Protein AF-A0A257A960-F1 (afdb_monomer_lite)

Radius of gyration: 28.6 Å; chains: 1; bounding box: 74×93×75 Å

Structure (mmCIF, N/CA/C/O backbone):
data_AF-A0A257A960-F1
#
_entry.id   AF-A0A257A960-F1
#
loop_
_atom_site.group_PDB
_atom_site.id
_atom_site.type_symbol
_atom_site.label_atom_id
_atom_site.label_alt_id
_atom_site.label_comp_id
_atom_site.label_asym_id
_atom_site.label_entity_id
_atom_site.label_seq_id
_atom_site.pdbx_PDB_ins_code
_atom_site.Cartn_x
_atom_site.Cartn_y
_atom_site.Cartn_z
_atom_site.occupancy
_atom_site.B_iso_or_equiv
_atom_site.auth_seq_id
_atom_site.auth_comp_id
_atom_site.auth_asym_id
_atom_site.auth_atom_id
_atom_site.pdbx_PDB_model_num
ATOM 1 N N . MET A 1 1 ? -33.940 7.304 6.514 1.00 44.22 1 MET A N 1
ATOM 2 C CA . MET A 1 1 ? -33.718 6.504 5.294 1.00 44.22 1 MET A CA 1
ATOM 3 C C . MET A 1 1 ? -33.061 5.212 5.741 1.00 44.22 1 MET A C 1
ATOM 5 O O . MET A 1 1 ? -32.019 5.280 6.376 1.00 44.22 1 MET A O 1
ATOM 9 N N . PRO A 1 2 ? -33.689 4.040 5.567 1.00 46.03 2 PRO A N 1
ATOM 10 C CA . PRO A 1 2 ? -33.264 2.894 6.348 1.00 46.03 2 PRO A CA 1
ATOM 11 C C . PRO A 1 2 ? -31.931 2.334 5.814 1.00 46.03 2 PRO A C 1
ATOM 13 O O . PRO A 1 2 ? -31.740 2.306 4.593 1.00 46.03 2 PRO A O 1
ATOM 16 N N . PRO A 1 3 ? -31.071 1.780 6.694 1.00 51.66 3 PRO A N 1
ATOM 17 C CA . PRO A 1 3 ? -29.908 0.953 6.334 1.00 51.66 3 PRO A CA 1
ATOM 18 C C . PRO A 1 3 ? -30.217 -0.140 5.296 1.00 51.66 3 PRO A C 1
ATOM 20 O O . PRO A 1 3 ? -29.328 -0.629 4.601 1.00 51.66 3 PRO A O 1
ATOM 23 N N . SER A 1 4 ? -31.500 -0.489 5.134 1.00 55.22 4 SER A N 1
ATOM 24 C CA . SER A 1 4 ? -31.989 -1.386 4.094 1.00 55.22 4 SER A CA 1
ATOM 25 C C . SER A 1 4 ? -31.574 -0.967 2.684 1.00 55.22 4 SER A C 1
ATOM 27 O O . SER A 1 4 ? -31.333 -1.851 1.880 1.00 55.22 4 SER A O 1
ATOM 29 N N . LEU A 1 5 ? -31.450 0.324 2.343 1.00 63.62 5 LEU A N 1
ATOM 30 C CA . LEU A 1 5 ? -31.019 0.698 0.987 1.00 63.62 5 LEU A CA 1
ATOM 31 C C . LEU A 1 5 ? -29.564 0.278 0.730 1.00 63.62 5 LEU A C 1
ATOM 33 O O . LEU A 1 5 ? -29.268 -0.278 -0.323 1.00 63.62 5 LEU A O 1
ATOM 37 N N . TYR A 1 6 ? -28.684 0.483 1.714 1.00 68.00 6 TYR A N 1
ATOM 38 C CA . TYR A 1 6 ? -27.284 0.061 1.655 1.00 68.00 6 TYR A CA 1
ATOM 39 C C . TYR A 1 6 ? -27.133 -1.439 1.546 1.00 68.00 6 TYR A C 1
ATOM 41 O O . TYR A 1 6 ? -26.389 -1.944 0.707 1.00 68.00 6 TYR A O 1
ATOM 49 N N . ASN A 1 7 ? -27.871 -2.140 2.393 1.00 70.75 7 ASN A N 1
ATOM 50 C CA . ASN A 1 7 ? -27.791 -3.583 2.481 1.00 70.75 7 ASN A CA 1
ATOM 51 C C . ASN A 1 7 ? -28.404 -4.244 1.251 1.00 70.75 7 ASN A C 1
ATOM 53 O O . ASN A 1 7 ? -27.818 -5.170 0.705 1.00 70.75 7 ASN A O 1
ATOM 57 N N . GLU A 1 8 ? -29.547 -3.756 0.770 1.00 74.44 8 GLU A N 1
ATOM 58 C CA . GLU A 1 8 ? -30.173 -4.279 -0.444 1.00 74.44 8 GLU A CA 1
ATOM 59 C C . GLU A 1 8 ? -29.367 -3.932 -1.697 1.00 74.44 8 GLU A C 1
ATOM 61 O O . GLU A 1 8 ? -29.256 -4.771 -2.590 1.00 74.44 8 GLU A O 1
ATOM 66 N N . TRP A 1 9 ? -28.751 -2.745 -1.757 1.00 75.19 9 TRP A N 1
ATOM 67 C CA . TRP A 1 9 ? -27.802 -2.416 -2.819 1.00 75.19 9 TRP A CA 1
ATOM 68 C C . TRP A 1 9 ? -26.605 -3.369 -2.787 1.00 75.19 9 TRP A C 1
ATOM 70 O O . TRP A 1 9 ? -26.324 -4.026 -3.786 1.00 75.19 9 TRP A O 1
ATOM 80 N N . TRP A 1 10 ? -25.961 -3.535 -1.629 1.00 72.62 10 TRP A N 1
ATOM 81 C CA . TRP A 1 10 ? -24.798 -4.411 -1.497 1.00 72.62 10 TRP A CA 1
ATOM 82 C C . TRP A 1 10 ? -25.122 -5.874 -1.803 1.00 72.62 10 TRP A C 1
ATOM 84 O O . TRP A 1 10 ? -24.352 -6.539 -2.481 1.00 72.62 10 TRP A O 1
ATOM 94 N N . LYS A 1 11 ? -26.279 -6.388 -1.373 1.00 77.38 11 LYS A N 1
ATOM 95 C CA . LYS A 1 11 ? -26.715 -7.754 -1.709 1.00 77.38 11 LYS A CA 1
ATOM 96 C C . LYS A 1 11 ? -26.884 -7.956 -3.216 1.00 77.38 11 LYS A C 1
ATOM 98 O O . LYS A 1 11 ? -26.537 -9.021 -3.719 1.00 77.38 11 LYS A O 1
ATOM 103 N N . ARG A 1 12 ? -27.407 -6.956 -3.936 1.00 79.06 12 ARG A N 1
ATOM 104 C CA . ARG A 1 12 ? -27.579 -7.009 -5.401 1.00 79.06 12 ARG A CA 1
ATOM 105 C C . ARG A 1 12 ? -26.255 -6.865 -6.145 1.00 79.06 12 ARG A C 1
ATOM 107 O O . ARG A 1 12 ? -26.057 -7.540 -7.147 1.00 79.06 12 ARG A O 1
ATOM 114 N N . HIS A 1 13 ? -25.360 -6.041 -5.614 1.00 76.44 13 HIS A N 1
ATOM 115 C CA . HIS A 1 13 ? -24.071 -5.696 -6.210 1.00 76.44 13 HIS A CA 1
ATOM 116 C C . HIS A 1 13 ? -22.895 -6.345 -5.470 1.00 76.44 13 HIS A C 1
ATOM 118 O O . HIS A 1 13 ? -21.779 -5.834 -5.476 1.00 76.44 13 HIS A O 1
ATOM 124 N N . ALA A 1 14 ? -23.115 -7.505 -4.839 1.00 71.44 14 ALA A N 1
ATOM 125 C CA . ALA A 1 14 ? -22.072 -8.242 -4.116 1.00 71.44 14 ALA A CA 1
ATOM 126 C C . ALA A 1 14 ? -20.965 -8.757 -5.057 1.00 71.44 14 ALA A C 1
ATOM 128 O O . ALA A 1 14 ? -19.848 -9.044 -4.623 1.00 71.44 14 ALA A O 1
ATOM 129 N N . ILE A 1 15 ? -21.279 -8.836 -6.356 1.00 69.62 15 ILE A N 1
ATOM 130 C CA . ILE A 1 15 ? -20.337 -9.092 -7.452 1.00 69.62 15 ILE A CA 1
ATOM 131 C C . ILE A 1 15 ? -19.523 -7.849 -7.857 1.00 69.62 15 ILE A C 1
ATOM 133 O O . ILE A 1 15 ? -18.674 -7.952 -8.735 1.00 69.62 15 ILE A O 1
ATOM 137 N N . ARG A 1 16 ? -19.771 -6.700 -7.211 1.00 74.19 16 ARG A N 1
ATOM 138 C CA . ARG A 1 16 ? -19.066 -5.412 -7.360 1.00 74.19 16 ARG A CA 1
ATOM 139 C C . ARG A 1 16 ? -19.054 -4.901 -8.794 1.00 74.19 16 ARG A C 1
ATOM 141 O O . ARG A 1 16 ? -18.055 -4.394 -9.284 1.00 74.19 16 ARG A O 1
ATOM 148 N N . ASP A 1 17 ? -20.185 -5.068 -9.459 1.00 69.31 17 ASP A N 1
ATOM 149 C CA . ASP A 1 17 ? -20.445 -4.592 -10.812 1.00 69.31 17 ASP A CA 1
ATOM 150 C C . ASP A 1 17 ? -20.744 -3.086 -10.869 1.00 69.31 17 ASP A C 1
ATOM 152 O O . ASP A 1 17 ? -20.724 -2.507 -11.952 1.00 69.31 17 ASP A O 1
ATOM 156 N N . VAL A 1 18 ? -21.046 -2.460 -9.725 1.00 77.25 18 VAL A N 1
ATOM 157 C CA . VAL A 1 18 ? -21.442 -1.050 -9.627 1.00 77.25 18 VAL A CA 1
ATOM 158 C C . VAL A 1 18 ? -20.838 -0.413 -8.370 1.00 77.25 18 VAL A C 1
ATOM 160 O O . VAL A 1 18 ? -20.761 -1.054 -7.320 1.00 77.25 18 VAL A O 1
ATOM 163 N N . GLU A 1 19 ? -20.447 0.861 -8.459 1.00 77.31 19 GLU A N 1
ATOM 164 C CA . GLU A 1 19 ? -19.993 1.678 -7.325 1.00 77.31 19 GLU A CA 1
ATOM 165 C C . GLU A 1 19 ? -21.155 2.107 -6.417 1.00 77.31 19 GLU A C 1
ATOM 167 O O . GLU A 1 19 ? -22.282 2.315 -6.885 1.00 77.31 19 GLU A O 1
ATOM 172 N N . PRO A 1 20 ? -20.908 2.314 -5.112 1.00 78.56 20 PRO A N 1
ATOM 173 C CA . PRO A 1 20 ? -21.949 2.777 -4.212 1.00 78.56 20 PRO A CA 1
ATOM 174 C C . PRO A 1 20 ? -22.486 4.153 -4.607 1.00 78.56 20 PRO A C 1
ATOM 176 O O . PRO A 1 20 ? -21.761 5.070 -4.990 1.00 78.56 20 PRO A O 1
ATOM 179 N N . ASN A 1 21 ? -23.800 4.320 -4.465 1.00 83.56 21 ASN A N 1
ATOM 180 C CA . ASN A 1 21 ? -24.459 5.577 -4.786 1.00 83.56 21 ASN A CA 1
ATOM 181 C C . ASN A 1 21 ? -24.049 6.691 -3.802 1.00 83.56 21 ASN A C 1
ATOM 183 O O . ASN A 1 21 ? -24.349 6.623 -2.610 1.00 83.56 21 ASN A O 1
ATOM 187 N N . VAL A 1 22 ? -23.438 7.757 -4.324 1.00 85.81 22 VAL A N 1
ATOM 188 C CA . VAL A 1 22 ? -22.949 8.906 -3.540 1.00 85.81 22 VAL A CA 1
ATOM 189 C C . VAL A 1 22 ? -24.054 9.595 -2.729 1.00 85.81 22 VAL A C 1
ATOM 191 O O . VAL A 1 22 ? -23.834 9.966 -1.576 1.00 85.81 22 VAL A O 1
ATOM 194 N N . ALA A 1 23 ? -25.257 9.747 -3.295 1.00 85.88 23 ALA A N 1
ATOM 195 C CA . ALA A 1 23 ? -26.373 10.381 -2.594 1.00 85.88 23 ALA A CA 1
ATOM 196 C C . ALA A 1 23 ? -26.855 9.521 -1.421 1.00 85.88 23 ALA A C 1
ATOM 198 O O . ALA A 1 23 ? -27.123 10.049 -0.344 1.00 85.88 23 ALA A O 1
ATOM 199 N N . ALA A 1 24 ? -26.905 8.199 -1.595 1.00 84.19 24 ALA A N 1
ATOM 200 C CA . ALA A 1 24 ? -27.182 7.292 -0.490 1.00 84.19 24 ALA A CA 1
ATOM 201 C C . ALA A 1 24 ? -26.127 7.441 0.622 1.00 84.19 24 ALA A C 1
ATOM 203 O O . ALA A 1 24 ? -26.508 7.442 1.798 1.00 84.19 24 ALA A O 1
ATOM 204 N N . MET A 1 25 ? -24.845 7.637 0.259 1.00 87.88 25 MET A N 1
ATOM 205 C CA . MET A 1 25 ? -23.729 7.638 1.227 1.00 87.88 25 MET A CA 1
ATOM 206 C C . MET A 1 25 ? -23.851 8.865 2.094 1.00 87.88 25 MET A C 1
ATOM 208 O O . MET A 1 25 ? -23.871 8.757 3.315 1.00 87.88 25 MET A O 1
ATOM 212 N N . TYR A 1 26 ? -24.075 10.002 1.441 1.00 89.56 26 TYR A N 1
ATOM 213 C CA . TYR A 1 26 ? -24.378 11.266 2.083 1.00 89.56 26 TYR A CA 1
ATOM 214 C C . TYR A 1 26 ? -25.596 11.199 3.014 1.00 89.56 26 TYR A C 1
ATOM 216 O O . TYR A 1 26 ? -25.524 11.612 4.168 1.00 89.56 26 TYR A O 1
ATOM 224 N N . LEU A 1 27 ? -26.735 10.706 2.517 1.00 89.06 27 LEU A N 1
ATOM 225 C CA . LEU A 1 27 ? -27.999 10.751 3.258 1.00 89.06 27 LEU A CA 1
ATOM 226 C C . LEU A 1 27 ? -27.974 9.840 4.485 1.00 89.06 27 LEU A C 1
ATOM 228 O O . LEU A 1 27 ? -28.465 10.231 5.542 1.00 89.06 27 LEU A O 1
ATOM 232 N N . THR A 1 28 ? -27.376 8.656 4.354 1.00 85.88 28 THR A N 1
ATOM 233 C CA . THR A 1 28 ? -27.278 7.699 5.460 1.00 85.88 28 THR A CA 1
ATOM 234 C C . THR A 1 28 ? -26.281 8.171 6.504 1.00 85.88 28 THR A C 1
ATOM 236 O O . THR A 1 28 ? -26.613 8.172 7.687 1.00 85.88 28 THR A O 1
ATOM 239 N N . SER A 1 29 ? -25.087 8.618 6.097 1.00 89.50 29 SER A N 1
ATOM 240 C CA . SER A 1 29 ? -24.098 9.080 7.072 1.00 89.50 29 SER A CA 1
ATOM 241 C C . SER A 1 29 ? -24.566 10.334 7.808 1.00 89.50 29 SER A C 1
ATOM 243 O O . SER A 1 29 ? -24.379 10.430 9.018 1.00 89.50 29 SER A O 1
ATOM 245 N N . LYS A 1 30 ? -25.280 11.236 7.124 1.00 91.06 30 LYS A N 1
ATOM 246 C CA . LYS A 1 30 ? -25.919 12.395 7.754 1.00 91.06 30 LYS A CA 1
ATOM 247 C C . LYS A 1 30 ? -26.937 11.995 8.824 1.00 91.06 30 LYS A C 1
ATOM 249 O O . LYS A 1 30 ? -26.910 12.547 9.913 1.00 91.06 30 LYS A O 1
ATOM 254 N N . GLU A 1 31 ? -27.823 11.045 8.538 1.00 91.50 31 GLU A N 1
ATOM 255 C CA . GLU A 1 31 ? -28.844 10.608 9.501 1.00 91.50 31 GLU A CA 1
ATOM 256 C C . GLU A 1 31 ? -28.239 9.920 10.729 1.00 91.50 31 GLU A C 1
ATOM 258 O O . GLU A 1 31 ? -28.723 10.105 11.846 1.00 91.50 31 GLU A O 1
ATOM 263 N N . VAL A 1 32 ? -27.155 9.169 10.532 1.00 91.19 32 VAL A N 1
ATOM 264 C CA . VAL A 1 32 ? -26.377 8.581 11.627 1.00 91.19 32 VAL A CA 1
ATOM 265 C C . VAL A 1 32 ? -25.755 9.675 12.487 1.00 91.19 32 VAL A C 1
ATOM 267 O O . VAL A 1 32 ? -25.922 9.637 13.699 1.00 91.19 32 VAL A O 1
ATOM 270 N N . TYR A 1 33 ? -25.115 10.682 11.891 1.00 90.94 33 TYR A N 1
ATOM 271 C CA . TYR A 1 33 ? -24.540 11.799 12.646 1.00 90.94 33 TYR A CA 1
ATOM 272 C C . TYR A 1 33 ? -25.601 12.658 13.347 1.00 90.94 33 TYR A C 1
ATOM 274 O O . TYR A 1 33 ? -25.431 13.012 14.510 1.00 90.94 33 TYR A O 1
ATOM 282 N N . ASP A 1 34 ? -26.756 12.896 12.716 1.00 91.94 34 ASP A N 1
ATOM 283 C CA . ASP A 1 34 ? -27.899 13.550 13.365 1.00 91.94 34 ASP A CA 1
ATOM 284 C C . ASP A 1 34 ? -28.376 12.753 14.597 1.00 91.94 34 ASP A C 1
ATOM 286 O O . ASP A 1 34 ? -28.847 13.334 15.578 1.00 91.94 34 ASP A O 1
ATOM 290 N N . PHE A 1 35 ? -28.288 11.419 14.562 1.00 92.88 35 PHE A N 1
ATOM 291 C CA . PHE A 1 35 ? -28.572 10.562 15.713 1.00 92.88 35 PHE A CA 1
ATOM 292 C C . PHE A 1 35 ? -27.466 10.633 16.774 1.00 92.88 35 PHE A C 1
ATOM 294 O O . PHE A 1 35 ? -27.789 10.862 17.939 1.00 92.88 35 PHE A O 1
ATOM 301 N N . LEU A 1 36 ? -26.192 10.496 16.386 1.00 91.69 36 LEU A N 1
ATOM 302 C CA . LEU A 1 36 ? -25.040 10.583 17.292 1.00 91.69 36 LEU A CA 1
ATOM 303 C C . LEU A 1 36 ? -25.019 11.921 18.044 1.00 91.69 36 LEU A C 1
ATOM 305 O O . LEU A 1 36 ? -24.841 11.937 19.262 1.00 91.69 36 LEU A O 1
ATOM 309 N N . GLY A 1 37 ? -25.321 13.027 17.360 1.00 90.50 37 GLY A N 1
ATOM 310 C CA . GLY A 1 37 ? -25.460 14.346 17.977 1.00 90.50 37 GLY A CA 1
ATOM 311 C C . GLY A 1 37 ? -26.604 14.426 18.987 1.00 90.50 37 GLY A C 1
ATOM 312 O O . GLY A 1 37 ? -26.431 14.981 20.070 1.00 90.50 37 GLY A O 1
ATOM 313 N N . LYS A 1 38 ? -27.760 13.808 18.705 1.00 94.12 38 LYS A N 1
ATOM 314 C CA . LYS A 1 38 ? -28.894 13.772 19.653 1.00 94.12 38 LYS A CA 1
ATOM 315 C C . LYS A 1 38 ? -28.576 13.017 20.941 1.00 94.12 38 LYS A C 1
ATOM 317 O O . LYS A 1 38 ? -29.132 13.363 21.980 1.00 94.12 38 LYS A O 1
ATOM 322 N N . ILE A 1 39 ? -27.724 11.994 20.876 1.00 94.31 39 ILE A N 1
ATOM 323 C CA . ILE A 1 39 ? -27.318 11.201 22.047 1.00 94.31 39 ILE A CA 1
ATOM 324 C C . ILE A 1 39 ? -26.006 11.686 22.683 1.00 94.31 39 ILE A C 1
ATOM 326 O O . ILE A 1 39 ? -25.536 11.074 23.638 1.00 94.31 39 ILE A O 1
ATOM 330 N N . GLY A 1 40 ? -25.433 12.789 22.187 1.00 89.06 40 GLY A N 1
ATOM 331 C CA . GLY A 1 40 ? -24.224 13.406 22.739 1.00 89.06 40 GLY A CA 1
ATOM 332 C C . GLY A 1 40 ? -22.929 12.642 22.454 1.00 89.06 40 GLY A C 1
ATOM 333 O O . GLY A 1 40 ? -21.960 12.813 23.193 1.00 89.06 40 GLY A O 1
ATOM 334 N N . LEU A 1 41 ? -22.920 11.790 21.423 1.00 88.88 41 LEU A N 1
ATOM 335 C CA . LEU A 1 41 ? -21.724 11.074 20.974 1.00 88.88 41 LEU A CA 1
ATOM 336 C C . LEU A 1 41 ? -20.964 11.807 19.864 1.00 88.88 41 LEU A C 1
ATOM 338 O O . LEU A 1 41 ? -19.768 11.579 19.780 1.00 88.88 41 LEU A O 1
ATOM 342 N N . ASP A 1 42 ? -21.626 12.689 19.099 1.00 89.00 42 ASP A N 1
ATOM 343 C CA . ASP A 1 42 ? -20.976 13.596 18.135 1.00 89.00 42 ASP A CA 1
ATOM 344 C C . ASP A 1 42 ? -20.484 14.865 18.847 1.00 89.00 42 ASP A C 1
ATOM 346 O O . ASP A 1 42 ? -21.288 15.727 19.232 1.00 89.00 42 ASP A O 1
ATOM 350 N N . LYS A 1 43 ? -19.174 14.963 19.091 1.00 83.44 43 LYS A N 1
ATOM 351 C CA . LYS A 1 43 ? -18.581 16.100 19.813 1.00 83.44 43 LYS A CA 1
ATOM 352 C C . LYS A 1 43 ? -18.039 17.156 18.843 1.00 83.44 43 LYS A C 1
ATOM 354 O O . LYS A 1 43 ? -17.143 16.866 18.050 1.00 83.44 43 LYS A O 1
ATOM 359 N N . PRO A 1 44 ? -18.470 18.431 18.953 1.00 79.12 44 PRO A N 1
ATOM 360 C CA . PRO A 1 44 ? -18.004 19.486 18.059 1.00 79.12 44 PRO A CA 1
ATOM 361 C C . PRO A 1 44 ? -16.476 19.633 18.033 1.00 79.12 44 PRO A C 1
ATOM 363 O O . PRO A 1 44 ? -15.852 19.938 19.046 1.00 79.12 44 PRO A O 1
ATOM 366 N N . GLY A 1 45 ? -15.886 19.489 16.844 1.00 78.06 45 GLY A N 1
ATOM 367 C CA . GLY A 1 45 ? -14.447 19.660 16.619 1.00 78.06 45 GLY A CA 1
ATOM 368 C C . GLY A 1 45 ? -13.597 18.421 16.911 1.00 78.06 45 GLY A C 1
ATOM 369 O O . GLY A 1 45 ? -12.395 18.449 16.646 1.00 78.06 45 GLY A O 1
ATOM 370 N N . GLU A 1 46 ? -14.199 17.337 17.400 1.00 83.56 46 GLU A N 1
ATOM 371 C CA . GLU A 1 46 ? -13.543 16.042 17.547 1.00 83.56 46 GLU A CA 1
ATOM 372 C C . GLU A 1 46 ? -13.874 15.147 16.344 1.00 83.56 46 GLU A C 1
ATOM 374 O O . GLU A 1 46 ? -14.901 15.299 15.687 1.00 83.56 46 GLU A O 1
ATOM 379 N N . ARG A 1 47 ? -12.960 14.229 16.014 1.00 87.69 47 ARG A N 1
ATOM 380 C CA . ARG A 1 47 ? -13.203 13.173 15.027 1.00 87.69 47 ARG A CA 1
ATOM 381 C C . ARG A 1 47 ? -13.252 11.859 15.787 1.00 87.69 47 ARG A C 1
ATOM 383 O O . ARG A 1 47 ? -12.196 11.353 16.165 1.00 87.69 47 ARG A O 1
ATOM 390 N N . GLU A 1 48 ? -14.452 11.336 16.005 1.00 89.88 48 GLU A N 1
ATOM 391 C CA . GLU A 1 48 ? -14.642 10.054 16.685 1.00 89.88 48 GLU A CA 1
ATOM 392 C C . GLU A 1 48 ? -14.035 8.887 15.908 1.00 89.88 48 GLU A C 1
ATOM 394 O O . GLU A 1 48 ? -13.928 8.909 14.677 1.00 89.88 48 GLU A O 1
ATOM 399 N N . SER A 1 49 ? -13.700 7.835 16.647 1.00 92.94 49 SER A N 1
ATOM 400 C CA . SER A 1 49 ? -13.413 6.517 16.095 1.00 92.94 49 SER A CA 1
ATOM 401 C C . SER A 1 49 ? -14.703 5.702 16.066 1.00 92.94 49 SER A C 1
ATOM 403 O O . SER A 1 49 ? -15.365 5.522 17.087 1.00 92.94 49 SER A O 1
ATOM 405 N N . ILE A 1 50 ? -15.075 5.225 14.878 1.00 92.44 50 ILE A N 1
ATOM 406 C CA . ILE A 1 50 ? -16.244 4.368 14.671 1.00 92.44 50 ILE A CA 1
ATOM 407 C C . ILE A 1 50 ? -15.741 3.026 14.163 1.00 92.44 50 ILE A C 1
ATOM 409 O O . ILE A 1 50 ? -15.094 2.956 13.118 1.00 92.44 50 ILE A O 1
ATOM 413 N N . ILE A 1 51 ? -16.073 1.961 14.890 1.00 94.38 51 ILE A N 1
ATOM 414 C CA . ILE A 1 51 ? -15.783 0.595 14.471 1.00 94.38 51 ILE A CA 1
ATOM 415 C C . ILE A 1 51 ? -17.077 -0.161 14.182 1.00 94.38 51 ILE A C 1
ATOM 417 O O . ILE A 1 51 ? -17.940 -0.329 15.046 1.00 94.38 51 ILE A O 1
ATOM 421 N N . THR A 1 52 ? -17.220 -0.627 12.947 1.00 94.31 52 THR A N 1
ATOM 422 C CA . THR A 1 52 ? -18.332 -1.484 12.537 1.00 94.31 52 THR A CA 1
ATOM 423 C C . THR A 1 52 ? -17.951 -2.938 12.772 1.00 94.31 52 THR A C 1
ATOM 425 O O . THR A 1 52 ? -17.012 -3.438 12.158 1.00 94.31 52 THR A O 1
ATOM 428 N N . VAL A 1 53 ? -18.700 -3.648 13.617 1.00 94.25 53 VAL A N 1
ATOM 429 C CA . VAL A 1 53 ? -18.545 -5.100 13.809 1.00 94.25 53 VAL A CA 1
ATOM 430 C C . VAL A 1 53 ? -19.734 -5.800 13.165 1.00 94.25 53 VAL A C 1
ATOM 432 O O . VAL A 1 53 ? -20.759 -6.032 13.803 1.00 94.25 53 VAL A O 1
ATOM 435 N N . ALA A 1 54 ? -19.628 -6.061 11.863 1.00 90.31 54 ALA A N 1
ATOM 436 C CA . ALA A 1 54 ? -20.711 -6.655 11.087 1.00 90.31 54 ALA A CA 1
ATOM 437 C C . ALA A 1 54 ? -20.197 -7.348 9.824 1.00 90.31 54 ALA A C 1
ATOM 439 O O . ALA A 1 54 ? -19.273 -6.869 9.153 1.00 90.31 54 ALA A O 1
ATOM 440 N N . GLY A 1 55 ? -20.857 -8.448 9.458 1.00 85.00 55 GLY A N 1
ATOM 441 C CA . GLY A 1 55 ? -20.658 -9.090 8.168 1.00 85.00 55 GLY A CA 1
ATOM 442 C C . GLY A 1 55 ? -21.105 -8.187 7.017 1.00 85.00 55 GLY A C 1
ATOM 443 O O . GLY A 1 55 ? -21.976 -7.326 7.161 1.00 85.00 55 GLY A O 1
ATOM 444 N N . GLN A 1 56 ? -20.531 -8.414 5.836 1.00 80.69 56 GLN A N 1
ATOM 445 C CA . GLN A 1 56 ? -20.805 -7.608 4.643 1.00 80.69 56 GLN A CA 1
ATOM 446 C C . GLN A 1 56 ? -22.285 -7.630 4.211 1.00 80.69 56 GLN A C 1
ATOM 448 O O . GLN A 1 56 ? -22.754 -6.680 3.600 1.00 80.69 56 GLN A O 1
ATOM 453 N N . PHE A 1 57 ? -23.035 -8.693 4.523 1.00 82.94 57 PHE A N 1
ATOM 454 C CA . PHE A 1 57 ? -24.459 -8.810 4.174 1.00 82.94 57 PHE A CA 1
ATOM 455 C C . PHE A 1 57 ? -25.412 -8.256 5.247 1.00 82.94 57 PHE A C 1
ATOM 457 O O . PHE A 1 57 ? -26.595 -8.061 4.950 1.00 82.94 57 PHE A O 1
ATOM 464 N N . ASP A 1 58 ? -24.897 -7.973 6.448 1.00 84.69 58 ASP A N 1
ATOM 465 C CA . ASP A 1 58 ? -25.642 -7.346 7.544 1.00 84.69 58 ASP A CA 1
ATOM 466 C C . ASP A 1 58 ? -25.550 -5.822 7.466 1.00 84.69 58 ASP A C 1
ATOM 468 O O . ASP A 1 58 ? -26.556 -5.131 7.607 1.00 84.69 58 ASP A O 1
ATOM 472 N N . ILE A 1 59 ? -24.345 -5.300 7.210 1.00 86.12 59 ILE A N 1
ATOM 473 C CA . ILE A 1 59 ? -24.080 -3.886 6.929 1.00 86.12 59 ILE A CA 1
ATOM 474 C C . ILE A 1 59 ? -23.108 -3.824 5.751 1.00 86.12 59 ILE A C 1
ATOM 476 O O . ILE A 1 59 ? -21.946 -4.204 5.897 1.00 86.12 59 ILE A O 1
ATOM 480 N N . GLY A 1 60 ? -23.563 -3.335 4.595 1.00 84.88 60 GLY A N 1
ATOM 481 C CA . GLY A 1 60 ? -22.726 -3.225 3.394 1.00 84.88 60 GLY A CA 1
ATOM 482 C C . GLY A 1 60 ? -21.488 -2.346 3.608 1.00 84.88 60 GLY A C 1
ATOM 483 O O . GLY A 1 60 ? -21.557 -1.338 4.303 1.00 84.88 60 GLY A O 1
ATOM 484 N N . VAL A 1 61 ? -20.363 -2.691 2.975 1.00 87.12 61 VAL A N 1
ATOM 485 C CA . VAL A 1 61 ? -19.069 -1.985 3.127 1.00 87.12 61 VAL A CA 1
ATOM 486 C C . VAL A 1 61 ? -19.066 -0.487 2.767 1.00 87.12 61 VAL A C 1
ATOM 488 O O . VAL A 1 61 ? -18.317 0.255 3.400 1.00 87.12 61 VAL A O 1
ATOM 491 N N . PRO A 1 62 ? -19.922 0.036 1.862 1.00 86.81 62 PRO A N 1
ATOM 492 C CA . PRO A 1 62 ? -20.021 1.487 1.673 1.00 86.81 62 PRO A CA 1
ATOM 493 C C . PRO A 1 62 ? -20.340 2.281 2.947 1.00 86.81 62 PRO A C 1
ATOM 495 O O . PRO A 1 62 ? -20.050 3.473 3.002 1.00 86.81 62 PRO A O 1
ATOM 498 N N . TRP A 1 63 ? -20.948 1.636 3.948 1.00 89.00 63 TRP A N 1
ATOM 499 C CA . TRP A 1 63 ? -21.222 2.221 5.258 1.00 89.00 63 TRP A CA 1
ATOM 500 C C . TRP A 1 63 ? -19.971 2.871 5.853 1.00 89.00 63 TRP A C 1
ATOM 502 O O . TRP A 1 63 ? -19.999 4.052 6.178 1.00 89.00 63 TRP A O 1
ATOM 512 N N . ASP A 1 64 ? -18.854 2.145 5.919 1.00 90.88 64 ASP A N 1
ATOM 513 C CA . ASP A 1 64 ? -17.643 2.629 6.590 1.00 90.88 64 ASP A CA 1
ATOM 514 C C . ASP A 1 64 ? -17.017 3.790 5.818 1.00 90.88 64 ASP A C 1
ATOM 516 O O . ASP A 1 64 ? -16.646 4.816 6.391 1.00 90.88 64 ASP A O 1
ATOM 520 N N . ARG A 1 65 ? -16.988 3.678 4.484 1.00 90.25 65 ARG A N 1
ATOM 521 C CA . ARG A 1 65 ? -16.454 4.720 3.603 1.00 90.25 65 ARG A CA 1
ATOM 522 C C . ARG A 1 65 ? -17.244 6.031 3.688 1.00 90.25 65 ARG A C 1
ATOM 524 O O . ARG A 1 65 ? -16.659 7.098 3.480 1.00 90.25 65 ARG A O 1
ATOM 531 N N . ALA A 1 66 ? -18.540 5.973 4.006 1.00 91.38 66 ALA A N 1
ATOM 532 C CA . ALA A 1 66 ? -19.423 7.139 4.082 1.00 91.38 66 ALA A CA 1
ATOM 533 C C . ALA A 1 66 ? -19.129 8.073 5.269 1.00 91.38 66 ALA A C 1
ATOM 535 O O . ALA A 1 66 ? -19.481 9.254 5.207 1.00 91.38 66 ALA A O 1
ATOM 536 N N . PHE A 1 67 ? -18.484 7.574 6.328 1.00 91.88 67 PHE A N 1
ATOM 537 C CA . PHE A 1 67 ? -18.136 8.377 7.510 1.00 91.88 67 PHE A CA 1
ATOM 538 C C . PHE A 1 67 ? -16.747 8.999 7.448 1.00 91.88 67 PHE A C 1
ATOM 540 O O . PHE A 1 67 ? -16.431 9.884 8.245 1.00 91.88 67 PHE A O 1
ATOM 547 N N . VAL A 1 68 ? -15.914 8.548 6.510 1.00 89.50 68 VAL A N 1
ATOM 548 C CA . VAL A 1 68 ? -14.530 8.994 6.390 1.00 89.50 68 VAL A CA 1
ATOM 549 C C . VAL A 1 68 ? -14.454 10.518 6.312 1.00 89.50 68 VAL A C 1
ATOM 551 O O . VAL A 1 68 ? -15.061 11.168 5.459 1.00 89.50 68 VAL A O 1
ATOM 554 N N . GLY A 1 69 ? -13.685 11.072 7.245 1.00 85.50 69 GLY A N 1
ATOM 555 C CA . GLY A 1 69 ? -13.427 12.495 7.404 1.00 85.50 69 GLY A CA 1
ATOM 556 C C . GLY A 1 69 ? -14.230 13.154 8.518 1.00 85.50 69 GLY A C 1
ATOM 557 O O . GLY A 1 69 ? -13.670 14.020 9.196 1.00 85.50 69 GLY A O 1
ATOM 558 N N . ALA A 1 70 ? -15.462 12.706 8.766 1.00 89.88 70 ALA A N 1
ATOM 559 C CA . ALA A 1 70 ? -16.198 13.053 9.983 1.00 89.88 70 ALA A CA 1
ATOM 560 C C . ALA A 1 70 ? -15.846 12.109 11.143 1.00 89.88 70 ALA A C 1
ATOM 562 O O . ALA A 1 70 ? -15.751 12.557 12.280 1.00 89.88 70 ALA A O 1
ATOM 563 N N . ALA A 1 71 ? -15.556 10.840 10.838 1.00 92.50 71 ALA A N 1
ATOM 564 C CA . ALA A 1 71 ? -14.988 9.856 11.756 1.00 92.50 71 ALA A CA 1
ATOM 565 C C . ALA A 1 71 ? -13.723 9.217 11.173 1.00 92.50 71 ALA A C 1
ATOM 567 O O . ALA A 1 71 ? -13.442 9.292 9.969 1.00 92.50 71 ALA A O 1
ATOM 568 N N . ARG A 1 72 ? -12.981 8.551 12.058 1.00 94.31 72 ARG A N 1
ATOM 569 C CA . ARG A 1 72 ? -12.018 7.498 11.732 1.00 94.31 72 ARG A CA 1
ATOM 570 C C . ARG A 1 72 ? -12.800 6.189 11.701 1.00 94.31 72 ARG A C 1
ATOM 572 O O . ARG A 1 72 ? -13.070 5.597 12.743 1.00 94.31 72 ARG A O 1
ATOM 579 N N . ALA A 1 73 ? -13.246 5.798 10.514 1.00 94.06 73 ALA A N 1
ATOM 580 C CA . ALA A 1 73 ? -14.084 4.617 10.344 1.00 94.06 73 ALA A CA 1
ATOM 581 C C . ALA A 1 73 ? -13.233 3.378 10.052 1.00 94.06 73 ALA A C 1
ATOM 583 O O . ALA A 1 73 ? -12.369 3.417 9.175 1.00 94.06 73 ALA A O 1
ATOM 584 N N . GLY A 1 74 ? -13.505 2.287 10.763 1.00 95.50 74 GLY A N 1
ATOM 585 C CA . GLY A 1 74 ? -12.910 0.973 10.535 1.00 95.50 74 GLY A CA 1
ATOM 586 C C . GLY A 1 74 ? -13.945 -0.136 10.660 1.00 95.50 74 GLY A C 1
ATOM 587 O O . GLY A 1 74 ? -15.015 0.053 11.242 1.00 95.50 74 GLY A O 1
ATOM 588 N N . ARG A 1 75 ? -13.633 -1.309 10.110 1.00 95.81 75 ARG A N 1
ATOM 589 C CA . ARG A 1 75 ? -14.513 -2.481 10.161 1.00 95.81 75 ARG A CA 1
ATOM 590 C C . ARG A 1 75 ? -13.794 -3.722 10.663 1.00 95.81 75 ARG A C 1
ATOM 592 O O . ARG A 1 75 ? -12.711 -4.042 10.194 1.00 95.81 75 ARG A O 1
ATOM 599 N N . ILE A 1 76 ? -14.466 -4.493 11.508 1.00 95.44 76 ILE A N 1
ATOM 600 C CA . ILE A 1 76 ? -14.131 -5.891 11.777 1.00 95.44 76 ILE A CA 1
ATOM 601 C C . ILE A 1 76 ? -15.244 -6.763 11.200 1.00 95.44 76 ILE A C 1
ATOM 603 O O . ILE A 1 76 ? -16.431 -6.541 11.449 1.00 95.44 76 ILE A O 1
ATOM 607 N N . MET A 1 77 ? -14.861 -7.760 10.406 1.00 92.88 77 MET A N 1
ATOM 608 C CA . MET A 1 77 ? -15.792 -8.655 9.723 1.00 92.88 77 MET A CA 1
ATOM 609 C C . MET A 1 77 ? -15.240 -10.077 9.614 1.00 92.88 77 MET A C 1
ATOM 611 O O . MET A 1 77 ? -14.063 -10.321 9.861 1.00 92.88 77 MET A O 1
ATOM 615 N N . GLY A 1 78 ? -16.106 -11.005 9.208 1.00 90.25 78 GLY A N 1
ATOM 616 C CA . GLY A 1 78 ? -15.794 -12.420 9.027 1.00 90.25 78 GLY A CA 1
ATOM 617 C C . GLY A 1 78 ? -16.810 -13.300 9.746 1.00 90.25 78 GLY A C 1
ATOM 618 O O . GLY A 1 78 ? -17.874 -12.831 10.157 1.00 90.25 78 GLY A O 1
ATOM 619 N N . THR A 1 79 ? -16.500 -14.587 9.896 1.00 89.81 79 THR A N 1
ATOM 620 C CA . THR A 1 79 ? -17.272 -15.452 10.799 1.00 89.81 79 THR A CA 1
ATOM 621 C C . THR A 1 79 ? -17.096 -14.990 12.254 1.00 89.81 79 THR A C 1
ATOM 623 O O . THR A 1 79 ? -16.149 -14.259 12.552 1.00 89.81 79 THR A O 1
ATOM 626 N N . PRO A 1 80 ? -17.941 -15.435 13.203 1.00 90.50 80 PRO A N 1
ATOM 627 C CA . PRO A 1 80 ? -17.731 -15.129 14.619 1.00 90.50 80 PRO A CA 1
ATOM 628 C C . PRO A 1 80 ? -16.329 -15.494 15.129 1.00 90.50 80 PRO A C 1
ATOM 630 O O . PRO A 1 80 ? -15.789 -14.791 15.978 1.00 90.50 80 PRO A O 1
ATOM 633 N N . VAL A 1 81 ? -15.722 -16.557 14.590 1.00 91.19 81 VAL A N 1
ATOM 634 C CA . VAL A 1 81 ? -14.339 -16.948 14.900 1.00 91.19 81 VAL A CA 1
ATOM 635 C C . VAL A 1 81 ? -13.339 -15.930 14.349 1.00 91.19 81 VAL A C 1
ATOM 637 O O . VAL A 1 81 ? -12.506 -15.446 15.111 1.00 91.19 81 VAL A O 1
ATOM 640 N N . ASP A 1 82 ? -13.454 -15.563 13.066 1.00 93.50 82 ASP A N 1
ATOM 641 C CA . ASP A 1 82 ? -12.559 -14.585 12.428 1.00 93.50 82 ASP A CA 1
ATOM 642 C C . ASP A 1 82 ? -12.623 -13.230 13.158 1.00 93.50 82 ASP A C 1
ATOM 644 O O . ASP A 1 82 ? -11.594 -12.666 13.523 1.00 93.50 82 ASP A O 1
ATOM 648 N N . ALA A 1 83 ? -13.834 -12.744 13.452 1.00 93.69 83 ALA A N 1
ATOM 649 C CA . ALA A 1 83 ? -14.043 -11.479 14.152 1.00 93.69 83 ALA A CA 1
ATOM 650 C C . ALA A 1 83 ? -13.509 -11.514 15.593 1.00 93.69 83 ALA A C 1
ATOM 652 O O . ALA A 1 83 ? -12.845 -10.572 16.019 1.00 93.69 83 ALA A O 1
ATOM 653 N N . SER A 1 84 ? -13.751 -12.599 16.342 1.00 91.94 84 SER A N 1
ATOM 654 C CA . SER A 1 84 ? -13.261 -12.726 17.727 1.00 91.94 84 SER A CA 1
ATOM 655 C C . SER A 1 84 ? -11.733 -12.744 17.782 1.00 91.94 84 SER A C 1
ATOM 657 O O . SER A 1 84 ? -11.124 -12.092 18.634 1.00 91.94 84 SER A O 1
ATOM 659 N N . TYR A 1 85 ? -11.110 -13.474 16.853 1.00 90.88 85 TYR A N 1
ATOM 660 C CA . TYR A 1 85 ? -9.661 -13.508 16.698 1.00 90.88 85 TYR A CA 1
ATOM 661 C C . TYR A 1 85 ? -9.099 -12.129 16.346 1.00 90.88 85 TYR A C 1
ATOM 663 O O . TYR A 1 85 ? -8.135 -11.685 16.972 1.00 90.88 85 TYR A O 1
ATOM 671 N N . TRP A 1 86 ? -9.720 -11.428 15.395 1.00 94.38 86 TRP A N 1
ATOM 672 C CA . TRP A 1 86 ? -9.255 -10.115 14.962 1.00 94.38 86 TRP A CA 1
ATOM 673 C C . TRP A 1 86 ? -9.380 -9.070 16.077 1.00 94.38 86 TRP A C 1
ATOM 675 O O . TRP A 1 86 ? -8.396 -8.398 16.374 1.00 94.38 86 TRP A O 1
ATOM 685 N N . ILE A 1 87 ? -10.523 -9.017 16.778 1.00 94.31 87 ILE A N 1
ATOM 686 C CA . ILE A 1 87 ? -10.725 -8.155 17.959 1.00 94.31 87 ILE A CA 1
ATOM 687 C C . ILE A 1 87 ? -9.649 -8.423 19.010 1.00 94.31 87 ILE A C 1
ATOM 689 O O . ILE A 1 87 ? -9.023 -7.487 19.506 1.00 94.31 87 ILE A O 1
ATOM 693 N N . SER A 1 88 ? -9.403 -9.697 19.332 1.00 92.12 88 SER A N 1
ATOM 694 C CA . SER A 1 88 ? -8.384 -10.071 20.317 1.00 92.12 88 SER A CA 1
ATOM 695 C C . SER A 1 88 ? -7.002 -9.591 19.878 1.00 92.12 88 SER A C 1
ATOM 697 O O . SER A 1 88 ? -6.268 -9.000 20.667 1.00 92.12 88 SER A O 1
ATOM 699 N N . ARG A 1 89 ? -6.645 -9.797 18.606 1.00 91.75 89 ARG A N 1
ATOM 700 C CA . ARG A 1 89 ? -5.351 -9.377 18.064 1.00 91.75 89 ARG A CA 1
ATOM 701 C C . ARG A 1 89 ? -5.187 -7.860 18.067 1.00 91.75 89 ARG A C 1
ATOM 703 O O . ARG A 1 89 ? -4.104 -7.402 18.409 1.00 91.75 89 ARG A O 1
ATOM 710 N N . SER A 1 90 ? -6.225 -7.094 17.730 1.00 92.25 90 SER A N 1
ATOM 711 C CA . SER A 1 90 ? -6.192 -5.628 17.784 1.00 92.25 90 SER A CA 1
ATOM 712 C C . SER A 1 90 ? -6.048 -5.125 19.223 1.00 92.25 90 SER A C 1
ATOM 714 O O . SER A 1 90 ? -5.132 -4.356 19.504 1.00 92.25 90 SER A O 1
ATOM 716 N N . ALA A 1 91 ? -6.861 -5.633 20.158 1.00 91.56 91 ALA A N 1
ATOM 717 C CA . ALA A 1 91 ? -6.809 -5.237 21.567 1.00 91.56 91 ALA A CA 1
ATOM 718 C C . ALA A 1 91 ? -5.462 -5.578 22.231 1.00 91.56 91 ALA A C 1
ATOM 720 O O . ALA A 1 91 ? -4.928 -4.791 23.012 1.00 91.56 91 ALA A O 1
ATOM 721 N N . PHE A 1 92 ? -4.885 -6.738 21.900 1.00 92.31 92 PHE A N 1
ATOM 722 C CA . PHE A 1 92 ? -3.594 -7.182 22.430 1.00 92.31 92 PHE A CA 1
ATOM 723 C C . PHE A 1 92 ? -2.399 -6.817 21.547 1.00 92.31 92 PHE A C 1
ATOM 725 O O . PHE A 1 92 ? -1.276 -7.198 21.886 1.00 92.31 92 PHE A O 1
ATOM 732 N N . TYR A 1 93 ? -2.586 -6.061 20.459 1.00 94.69 93 TYR A N 1
ATOM 733 C CA . TYR A 1 93 ? -1.499 -5.667 19.558 1.00 94.69 93 TYR A CA 1
ATOM 734 C C . TYR A 1 93 ? -0.301 -5.042 20.293 1.00 94.69 93 TYR A C 1
ATOM 736 O O . TYR A 1 93 ? 0.823 -5.453 19.988 1.00 94.69 93 TYR A O 1
ATOM 744 N N . PRO A 1 94 ? -0.486 -4.175 21.321 1.00 92.62 94 PRO A N 1
ATOM 745 C CA . PRO A 1 94 ? 0.630 -3.632 22.096 1.00 92.62 94 PRO A CA 1
ATOM 746 C C . PRO A 1 94 ? 1.562 -4.683 22.712 1.00 92.62 94 PRO A C 1
ATOM 748 O O . PRO A 1 94 ? 2.735 -4.394 22.927 1.00 92.62 94 PRO A O 1
ATOM 751 N N . ALA A 1 95 ? 1.075 -5.896 22.983 1.00 90.62 95 ALA A N 1
ATOM 752 C CA . ALA A 1 95 ? 1.880 -7.002 23.495 1.00 90.62 95 ALA A CA 1
ATOM 753 C C . ALA A 1 95 ? 2.267 -8.005 22.397 1.00 90.62 95 ALA A C 1
ATOM 755 O O . ALA A 1 95 ? 3.414 -8.450 22.334 1.00 90.62 95 ALA A O 1
ATOM 756 N N . VAL A 1 96 ? 1.321 -8.365 21.526 1.00 90.81 96 VAL A N 1
ATOM 757 C CA . VAL A 1 96 ? 1.481 -9.443 20.540 1.00 90.81 96 VAL A CA 1
ATOM 758 C C . VAL A 1 96 ? 2.453 -9.081 19.416 1.00 90.81 96 VAL A C 1
ATOM 760 O O . VAL A 1 96 ? 3.094 -9.980 18.873 1.00 90.81 96 VAL A O 1
ATOM 763 N N . ILE A 1 97 ? 2.634 -7.793 19.101 1.00 94.75 97 ILE A N 1
ATOM 764 C CA . ILE A 1 97 ? 3.624 -7.368 18.104 1.00 94.75 97 ILE A CA 1
ATOM 765 C C . ILE A 1 97 ? 5.043 -7.819 18.477 1.00 94.75 97 ILE A C 1
ATOM 767 O O . ILE A 1 97 ? 5.792 -8.234 17.608 1.00 94.75 97 ILE A O 1
ATOM 771 N N . PHE A 1 98 ? 5.392 -7.885 19.766 1.00 93.94 98 PHE A N 1
ATOM 772 C CA . PHE A 1 98 ? 6.710 -8.349 20.227 1.00 93.94 98 PHE A CA 1
ATOM 773 C C . PHE A 1 98 ? 6.961 -9.851 20.047 1.00 93.94 98 PHE A C 1
ATOM 775 O O . PHE A 1 98 ? 8.056 -10.322 20.353 1.00 93.94 98 PHE A O 1
ATOM 782 N N . ALA A 1 99 ? 5.963 -10.612 19.591 1.00 92.94 99 ALA A N 1
ATOM 783 C CA . ALA A 1 99 ? 6.155 -11.984 19.134 1.00 92.94 99 ALA A CA 1
ATOM 784 C C . ALA A 1 99 ? 6.537 -12.061 17.644 1.00 92.94 99 ALA A C 1
ATOM 786 O O . ALA A 1 99 ? 6.937 -13.128 17.186 1.00 92.94 99 ALA A O 1
ATOM 787 N N . ASN A 1 100 ? 6.422 -10.961 16.889 1.00 97.12 100 ASN A N 1
ATOM 788 C CA . ASN A 1 100 ? 6.800 -10.918 15.482 1.00 97.12 100 ASN A CA 1
ATOM 789 C C . ASN A 1 100 ? 8.332 -10.982 15.339 1.00 97.12 100 ASN A C 1
ATOM 791 O O . ASN A 1 100 ? 9.022 -10.134 15.917 1.00 97.12 100 ASN A O 1
ATOM 795 N N . PRO A 1 101 ? 8.879 -11.930 14.551 1.00 96.94 101 PRO A N 1
ATOM 796 C CA . PRO A 1 101 ? 10.319 -12.028 14.306 1.00 96.94 101 PRO A CA 1
ATOM 797 C C . PRO A 1 101 ? 10.957 -10.729 13.795 1.00 96.94 101 PRO A C 1
ATOM 799 O O . PRO A 1 101 ? 12.121 -10.468 14.094 1.00 96.94 101 PRO A O 1
ATOM 802 N N . ALA A 1 102 ? 10.195 -9.884 13.092 1.00 97.56 102 ALA A N 1
ATOM 803 C CA . ALA A 1 102 ? 10.635 -8.582 12.599 1.00 97.56 102 ALA A CA 1
ATOM 804 C C . ALA A 1 102 ? 11.109 -7.623 13.707 1.00 97.56 102 ALA A C 1
ATOM 806 O O . ALA A 1 102 ? 11.878 -6.708 13.413 1.00 97.56 102 ALA A O 1
ATOM 807 N N . LEU A 1 103 ? 10.684 -7.819 14.966 1.00 96.25 103 LEU A N 1
ATOM 808 C CA . LEU A 1 103 ? 11.123 -7.016 16.117 1.00 96.25 103 LEU A CA 1
ATOM 809 C C . LEU A 1 103 ? 12.437 -7.511 16.741 1.00 96.25 103 LEU A C 1
ATOM 811 O O . LEU A 1 103 ? 12.879 -6.966 17.751 1.00 96.25 103 LEU A O 1
ATOM 815 N N . ASN A 1 104 ? 13.090 -8.519 16.159 1.00 94.19 104 ASN A N 1
ATOM 816 C CA . ASN A 1 104 ? 14.433 -8.900 16.575 1.00 94.19 104 ASN A CA 1
ATOM 817 C C . ASN A 1 104 ? 15.417 -7.758 16.280 1.00 94.19 104 ASN A C 1
ATOM 819 O O . ASN A 1 104 ? 15.641 -7.408 15.123 1.00 94.19 104 ASN A O 1
ATOM 823 N N . GLU A 1 105 ? 16.052 -7.217 17.319 1.00 92.56 105 GLU A N 1
ATOM 824 C CA . GLU A 1 105 ? 17.057 -6.150 17.199 1.00 92.56 105 GLU A CA 1
ATOM 825 C C . GLU A 1 105 ? 18.280 -6.583 16.380 1.00 92.56 105 GLU A C 1
ATOM 827 O O . GLU A 1 105 ? 18.937 -5.766 15.737 1.00 92.56 105 GLU A O 1
ATOM 832 N N . ASN A 1 106 ? 18.573 -7.888 16.362 1.00 95.88 106 ASN A N 1
ATOM 833 C CA . ASN A 1 106 ? 19.604 -8.451 15.503 1.00 95.88 106 ASN A CA 1
ATOM 834 C C . ASN A 1 106 ? 19.137 -8.620 14.060 1.00 95.88 106 ASN A C 1
ATOM 836 O O . ASN A 1 106 ? 19.923 -9.144 13.285 1.00 95.88 106 ASN A O 1
ATOM 840 N N . GLY A 1 107 ? 17.918 -8.232 13.696 1.00 97.00 107 GLY A N 1
ATOM 841 C CA . GLY A 1 107 ? 17.335 -8.401 12.371 1.00 97.00 107 GLY A CA 1
ATOM 842 C C . GLY A 1 107 ? 17.002 -9.849 12.000 1.00 97.00 107 GLY A C 1
ATOM 843 O O . GLY A 1 107 ? 17.353 -10.808 12.692 1.00 97.00 107 GLY A O 1
ATOM 844 N N . ILE A 1 108 ? 16.334 -9.999 10.861 1.00 98.44 108 ILE A N 1
ATOM 845 C CA . ILE A 1 108 ? 15.968 -11.271 10.229 1.00 98.44 108 ILE A CA 1
ATOM 846 C C . ILE A 1 108 ? 16.470 -11.303 8.786 1.00 98.44 108 ILE A C 1
ATOM 848 O O . ILE A 1 108 ? 16.889 -10.283 8.250 1.00 98.44 108 ILE A O 1
ATOM 852 N N . THR A 1 109 ? 16.457 -12.473 8.153 1.00 98.62 109 THR A N 1
ATOM 853 C CA . THR A 1 109 ? 16.877 -12.619 6.751 1.00 98.62 109 THR A CA 1
ATOM 854 C C . THR A 1 109 ? 15.657 -12.762 5.852 1.00 98.62 109 THR A C 1
ATOM 856 O O . THR A 1 109 ? 14.855 -13.659 6.089 1.00 98.62 109 THR A O 1
ATOM 859 N N . LEU A 1 110 ? 15.536 -11.920 4.828 1.00 98.75 110 LEU A N 1
ATOM 860 C CA . LEU A 1 110 ? 14.448 -11.917 3.843 1.00 98.75 110 LEU A CA 1
ATOM 861 C C . LEU A 1 110 ? 15.014 -11.969 2.420 1.00 98.75 110 LEU A C 1
ATOM 863 O O . LEU A 1 110 ? 16.122 -11.485 2.172 1.00 98.75 110 LEU A O 1
ATOM 867 N N . ILE A 1 111 ? 14.255 -12.516 1.478 1.00 98.69 111 ILE A N 1
ATOM 868 C CA . ILE A 1 111 ? 14.610 -12.572 0.063 1.00 98.69 111 ILE A CA 1
ATOM 869 C C . ILE A 1 111 ? 14.382 -11.191 -0.550 1.00 98.69 111 ILE A C 1
ATOM 871 O O . ILE A 1 111 ? 13.262 -10.768 -0.786 1.00 98.69 111 ILE A O 1
ATOM 875 N N . ASN A 1 112 ? 15.446 -10.477 -0.904 1.00 98.50 112 ASN A N 1
ATOM 876 C CA . ASN A 1 112 ? 15.312 -9.163 -1.524 1.00 98.50 112 ASN A CA 1
ATOM 877 C C . ASN A 1 112 ? 15.384 -9.245 -3.052 1.00 98.50 112 ASN A C 1
ATOM 879 O O . ASN A 1 112 ? 16.154 -10.024 -3.623 1.00 98.50 112 ASN A O 1
ATOM 883 N N . GLY A 1 113 ? 14.598 -8.415 -3.730 1.00 97.44 113 GLY A N 1
ATOM 884 C CA . GLY A 1 113 ? 14.504 -8.372 -5.181 1.00 97.44 113 GLY A CA 1
ATOM 885 C C . GLY A 1 113 ? 15.766 -7.832 -5.860 1.00 97.44 113 GLY A C 1
ATOM 886 O O . GLY A 1 113 ? 16.533 -7.039 -5.300 1.00 97.44 113 GLY A O 1
ATOM 887 N N . SER A 1 114 ? 15.984 -8.261 -7.102 1.00 96.88 114 SER A N 1
ATOM 888 C CA . SER A 1 114 ? 17.112 -7.832 -7.930 1.00 96.88 114 SER A CA 1
ATOM 889 C C . SER A 1 114 ? 16.960 -6.396 -8.420 1.00 96.88 114 SER A C 1
ATOM 891 O O . SER A 1 114 ? 15.847 -5.897 -8.561 1.00 96.88 114 SER A O 1
ATOM 893 N N . LYS A 1 115 ? 18.093 -5.743 -8.713 1.00 96.81 115 LYS A N 1
ATOM 894 C CA . LYS A 1 115 ? 18.179 -4.427 -9.363 1.00 96.81 115 LYS A CA 1
ATOM 895 C C . LYS A 1 115 ? 18.768 -4.570 -10.756 1.00 96.81 115 LYS A C 1
ATOM 897 O O . LYS A 1 115 ? 19.813 -5.196 -10.927 1.00 96.81 115 LYS A O 1
ATOM 902 N N . SER A 1 116 ? 18.158 -3.909 -11.726 1.00 94.12 116 SER A N 1
ATOM 903 C CA . SER A 1 116 ? 18.519 -3.957 -13.138 1.00 94.12 116 SER A CA 1
ATOM 904 C C . SER A 1 116 ? 18.381 -2.607 -13.849 1.00 94.12 116 SER A C 1
ATOM 906 O O . SER A 1 116 ? 17.610 -1.743 -13.430 1.00 94.12 116 SER A O 1
ATOM 908 N N . THR A 1 117 ? 19.139 -2.455 -14.937 1.00 93.06 117 THR A N 1
ATOM 909 C CA . THR A 1 117 ? 19.130 -1.318 -15.881 1.00 93.06 117 THR A CA 1
ATOM 910 C C . THR A 1 117 ? 19.206 -1.843 -17.319 1.00 93.06 117 THR A C 1
ATOM 912 O O . THR A 1 117 ? 19.577 -3.002 -17.546 1.00 93.06 117 THR A O 1
ATOM 915 N N . ARG A 1 118 ? 18.894 -1.000 -18.307 1.00 86.94 118 ARG A N 1
ATOM 916 C CA . ARG A 1 118 ? 19.092 -1.297 -19.733 1.00 86.94 118 ARG A CA 1
ATOM 917 C C . ARG A 1 118 ? 20.375 -0.649 -20.239 1.00 86.94 118 ARG A C 1
ATOM 919 O O . ARG A 1 118 ? 20.627 0.529 -20.015 1.00 86.94 118 ARG A O 1
ATOM 926 N N . THR A 1 119 ? 21.196 -1.414 -20.952 1.00 84.19 119 THR A N 1
ATOM 927 C CA . THR A 1 119 ? 22.359 -0.861 -21.659 1.00 84.19 119 THR A CA 1
ATOM 928 C C . THR A 1 119 ? 21.914 -0.018 -22.858 1.00 84.19 119 THR A C 1
ATOM 930 O O . THR A 1 119 ? 20.785 -0.137 -23.331 1.00 84.19 119 THR A O 1
ATOM 933 N N . ALA A 1 120 ? 22.833 0.761 -23.438 1.00 77.00 120 ALA A N 1
ATOM 934 C CA . ALA A 1 120 ? 22.583 1.489 -24.689 1.00 77.00 120 ALA A CA 1
ATOM 935 C C . ALA A 1 120 ? 22.181 0.572 -25.866 1.00 77.00 120 ALA A C 1
ATOM 937 O O . ALA A 1 120 ? 21.540 1.019 -26.810 1.00 77.00 120 ALA A O 1
ATOM 938 N N . THR A 1 121 ? 22.539 -0.717 -25.810 1.00 75.31 121 THR A N 1
ATOM 939 C CA . THR A 1 121 ? 22.147 -1.732 -26.802 1.00 75.31 121 THR A CA 1
ATOM 940 C C . THR A 1 121 ? 20.788 -2.379 -26.506 1.00 75.31 121 THR A C 1
ATOM 942 O O . THR A 1 121 ? 20.329 -3.211 -27.284 1.00 75.31 121 THR A O 1
ATOM 945 N N . GLY A 1 122 ? 20.142 -2.029 -25.389 1.00 76.19 122 GLY A N 1
ATOM 946 C CA . GLY A 1 122 ? 18.871 -2.601 -24.938 1.00 76.19 122 GLY A CA 1
ATOM 947 C C . GLY A 1 122 ? 18.980 -3.916 -24.167 1.00 76.19 122 GLY A C 1
ATOM 948 O O . GLY A 1 122 ? 17.961 -4.514 -23.817 1.00 76.19 122 GLY A O 1
ATOM 949 N N . LEU A 1 123 ? 20.197 -4.385 -23.877 1.00 82.62 123 LEU A N 1
ATOM 950 C CA . LEU A 1 123 ? 20.394 -5.579 -23.058 1.00 82.62 123 LEU A CA 1
ATOM 951 C C . LEU A 1 123 ? 20.053 -5.274 -21.598 1.00 82.62 123 LEU A C 1
ATOM 953 O O . LEU A 1 123 ? 20.419 -4.223 -21.067 1.00 82.62 123 LEU A O 1
ATOM 957 N N . LEU A 1 124 ? 19.367 -6.211 -20.943 1.00 86.69 124 LEU A N 1
ATOM 958 C CA . LEU A 1 124 ? 19.137 -6.151 -19.504 1.00 86.69 124 LEU A CA 1
ATOM 959 C C . LEU A 1 124 ? 20.453 -6.436 -18.774 1.00 86.69 124 LEU A C 1
ATOM 961 O O . LEU A 1 124 ? 21.094 -7.459 -19.014 1.00 86.69 124 LEU A O 1
ATOM 965 N N . ARG A 1 125 ? 20.842 -5.545 -17.864 1.00 90.44 125 ARG A N 1
ATOM 966 C CA . ARG A 1 125 ? 21.991 -5.726 -16.976 1.00 90.44 125 ARG A CA 1
ATOM 967 C C . ARG A 1 125 ? 21.505 -5.780 -15.535 1.00 90.44 125 ARG A C 1
ATOM 969 O O . ARG A 1 125 ? 21.075 -4.761 -14.997 1.00 90.44 125 ARG A O 1
ATOM 976 N N . ILE A 1 126 ? 21.618 -6.952 -14.911 1.00 93.19 126 ILE A N 1
ATOM 977 C CA . ILE A 1 126 ? 21.376 -7.130 -13.476 1.00 93.19 126 ILE A CA 1
ATOM 978 C C . ILE A 1 126 ? 22.568 -6.541 -12.713 1.00 93.19 126 ILE A C 1
ATOM 980 O O . ILE A 1 126 ? 23.693 -7.019 -12.831 1.00 93.19 126 ILE A O 1
ATOM 984 N N . LEU A 1 127 ? 22.323 -5.463 -11.974 1.00 96.19 127 LEU A N 1
ATOM 985 C CA . LEU A 1 127 ? 23.298 -4.774 -11.125 1.00 96.19 127 LEU A CA 1
ATOM 986 C C . LEU A 1 127 ? 23.447 -5.461 -9.766 1.00 96.19 127 LEU A C 1
ATOM 988 O O . LEU A 1 127 ? 24.516 -5.430 -9.165 1.00 96.19 127 LEU A O 1
ATOM 992 N N . LYS A 1 128 ? 22.356 -6.058 -9.281 1.00 96.31 128 LYS A N 1
ATOM 993 C CA . LYS A 1 128 ? 22.285 -6.788 -8.019 1.00 96.31 128 LYS A CA 1
ATOM 994 C C . LYS A 1 128 ? 21.303 -7.950 -8.198 1.00 96.31 128 LYS A C 1
ATOM 996 O O . LYS A 1 128 ? 20.158 -7.668 -8.547 1.00 96.31 128 LYS A O 1
ATOM 1001 N N . PRO A 1 129 ? 21.709 -9.215 -8.012 1.00 95.81 129 PRO A N 1
ATOM 1002 C CA . PRO A 1 129 ? 20.785 -10.342 -8.096 1.00 95.81 129 PRO A CA 1
ATOM 1003 C C . PRO A 1 129 ? 19.806 -10.346 -6.915 1.00 95.81 129 PRO A C 1
ATOM 1005 O O . PRO A 1 129 ? 20.043 -9.687 -5.903 1.00 95.81 129 PRO A O 1
ATOM 1008 N N . SER A 1 130 ? 18.708 -11.088 -7.054 1.00 96.81 130 SER A N 1
ATOM 1009 C CA . SER A 1 130 ? 17.821 -11.365 -5.926 1.00 96.81 130 SER A CA 1
ATOM 1010 C C . SER A 1 130 ? 18.511 -12.371 -5.013 1.00 96.81 130 SER A C 1
ATOM 1012 O O . SER A 1 130 ? 19.109 -13.331 -5.504 1.00 96.81 130 SER A O 1
ATOM 1014 N N . GLN A 1 131 ? 18.489 -12.108 -3.712 1.00 97.50 131 GLN A N 1
ATOM 1015 C CA . GLN A 1 131 ? 19.234 -12.877 -2.719 1.00 97.50 131 GLN A CA 1
ATOM 1016 C C . GLN A 1 131 ? 18.692 -12.612 -1.314 1.00 97.50 131 GLN A C 1
ATOM 1018 O O . GLN A 1 131 ? 18.056 -11.585 -1.073 1.00 97.50 131 GLN A O 1
ATOM 1023 N N . ASP A 1 132 ? 19.001 -13.514 -0.390 1.00 98.50 132 ASP A N 1
ATOM 1024 C CA . ASP A 1 132 ? 18.778 -13.312 1.037 1.00 98.50 132 ASP A CA 1
ATOM 1025 C C . ASP A 1 132 ? 19.601 -12.130 1.568 1.00 98.50 132 ASP A C 1
ATOM 1027 O O . ASP A 1 132 ? 20.818 -12.047 1.378 1.00 98.50 132 ASP A O 1
ATOM 1031 N N . GLU A 1 133 ? 18.928 -11.224 2.270 1.00 98.50 133 GLU A N 1
ATOM 1032 C CA . GLU A 1 133 ? 19.509 -10.057 2.918 1.00 98.50 133 GLU A CA 1
ATOM 1033 C C . GLU A 1 133 ? 18.967 -9.877 4.323 1.00 98.50 133 GLU A C 1
ATOM 1035 O O . GLU A 1 133 ? 17.846 -10.260 4.647 1.00 98.50 133 GLU A O 1
ATOM 1040 N N . LYS A 1 134 ? 19.800 -9.286 5.172 1.00 98.56 134 LYS A N 1
ATOM 1041 C CA . LYS A 1 134 ? 19.477 -9.061 6.569 1.00 98.56 134 LYS A CA 1
ATOM 1042 C C . LYS A 1 134 ? 18.784 -7.713 6.737 1.00 98.56 134 LYS A C 1
ATOM 1044 O O . LYS A 1 134 ? 19.336 -6.710 6.291 1.00 98.56 134 LYS A O 1
ATOM 1049 N N . PHE A 1 135 ? 17.637 -7.714 7.413 1.00 98.62 135 PHE A N 1
ATOM 1050 C CA . PHE A 1 135 ? 16.836 -6.527 7.685 1.00 98.62 135 PHE A CA 1
ATOM 1051 C C . PHE A 1 135 ? 16.446 -6.405 9.155 1.00 98.62 135 PHE A C 1
ATOM 1053 O O . PHE A 1 135 ? 16.081 -7.398 9.785 1.00 98.62 135 PHE A O 1
ATOM 1060 N N . THR A 1 136 ? 16.436 -5.184 9.676 1.00 98.19 136 THR A N 1
ATOM 1061 C CA . THR A 1 136 ? 15.913 -4.862 11.009 1.00 98.19 136 THR A CA 1
ATOM 1062 C C . THR A 1 136 ? 14.599 -4.096 10.880 1.00 98.19 136 THR A C 1
ATOM 1064 O O . THR A 1 136 ? 14.509 -3.122 10.132 1.00 98.19 136 THR A O 1
ATOM 1067 N N . TYR A 1 137 ? 13.566 -4.541 11.604 1.00 98.12 137 TYR A N 1
ATOM 1068 C CA . TYR A 1 137 ? 12.209 -3.983 11.535 1.00 98.12 137 TYR A CA 1
ATOM 1069 C C . TYR A 1 137 ? 11.661 -3.886 10.095 1.00 98.12 137 TYR A C 1
ATOM 1071 O O . TYR A 1 137 ? 11.223 -2.809 9.681 1.00 98.12 137 TYR A O 1
ATOM 1079 N N . PRO A 1 138 ? 11.725 -4.968 9.292 1.00 98.56 138 PRO A N 1
ATOM 1080 C CA . PRO A 1 138 ? 11.403 -4.888 7.876 1.00 98.56 138 PRO A CA 1
ATOM 1081 C C . PRO A 1 138 ? 9.933 -4.562 7.603 1.00 98.56 138 PRO A C 1
ATOM 1083 O O . PRO A 1 138 ? 9.021 -5.150 8.193 1.00 98.56 138 PRO A O 1
ATOM 1086 N N . ILE A 1 139 ? 9.725 -3.682 6.625 1.00 98.75 139 ILE A N 1
ATOM 1087 C CA . ILE A 1 139 ? 8.487 -3.575 5.850 1.00 98.75 139 ILE A CA 1
ATOM 1088 C C . ILE A 1 139 ? 8.722 -4.263 4.505 1.00 98.75 139 ILE A C 1
ATOM 1090 O O . ILE A 1 139 ? 9.749 -4.025 3.859 1.00 98.75 139 ILE A O 1
ATOM 1094 N N . LEU A 1 140 ? 7.771 -5.096 4.085 1.00 98.81 140 LEU A N 1
ATOM 1095 C CA . LEU A 1 140 ? 7.791 -5.738 2.776 1.00 98.81 140 LEU A CA 1
ATOM 1096 C C . LEU A 1 140 ? 7.015 -4.908 1.763 1.00 98.81 140 LEU A C 1
ATOM 1098 O O . LEU A 1 140 ? 5.872 -4.538 2.017 1.00 98.81 140 LEU A O 1
ATOM 1102 N N . ASN A 1 141 ? 7.615 -4.678 0.601 1.00 98.69 141 ASN A N 1
ATOM 1103 C CA . ASN A 1 141 ? 6.993 -3.949 -0.492 1.00 98.69 141 ASN A CA 1
ATOM 1104 C C . ASN A 1 141 ? 6.904 -4.809 -1.758 1.00 98.69 141 ASN A C 1
ATOM 1106 O O . ASN A 1 141 ? 7.912 -5.351 -2.217 1.00 98.69 141 ASN A O 1
ATOM 1110 N N . SER A 1 142 ? 5.718 -4.855 -2.362 1.00 97.75 142 SER A N 1
ATOM 1111 C CA . SER A 1 142 ? 5.442 -5.579 -3.604 1.00 97.75 142 SER A CA 1
ATOM 1112 C C . SER A 1 142 ? 4.765 -4.670 -4.619 1.00 97.75 142 SER A C 1
ATOM 1114 O O . SER A 1 142 ? 3.559 -4.465 -4.576 1.00 97.75 142 SER A O 1
ATOM 1116 N N . PHE A 1 143 ? 5.552 -4.114 -5.540 1.00 96.06 143 PHE A N 1
ATOM 1117 C CA . PHE A 1 143 ? 5.058 -3.182 -6.553 1.00 96.06 143 PHE A CA 1
ATOM 1118 C C . PHE A 1 143 ? 5.125 -3.812 -7.939 1.00 96.06 143 PHE A C 1
ATOM 1120 O O . PHE A 1 143 ? 6.215 -4.015 -8.481 1.00 96.06 143 PHE A O 1
ATOM 1127 N N . MET A 1 144 ? 3.963 -4.104 -8.520 1.00 90.19 144 MET A N 1
ATOM 1128 C CA . MET A 1 144 ? 3.827 -4.683 -9.857 1.00 90.19 144 MET A CA 1
ATOM 1129 C C . MET A 1 144 ? 3.076 -3.745 -10.801 1.00 90.19 144 MET A C 1
ATOM 1131 O O . MET A 1 144 ? 3.617 -3.435 -11.856 1.00 90.19 144 MET A O 1
ATOM 1135 N N . THR A 1 145 ? 1.888 -3.264 -10.422 1.00 89.88 145 THR A N 1
ATOM 1136 C CA . THR A 1 145 ? 1.196 -2.178 -11.134 1.00 89.88 145 THR A CA 1
ATOM 1137 C C . THR A 1 145 ? 1.146 -0.968 -10.226 1.00 89.88 145 THR A C 1
ATOM 1139 O O . THR A 1 145 ? 0.736 -1.097 -9.085 1.00 89.88 145 THR A O 1
ATOM 1142 N N . TYR A 1 146 ? 1.663 0.172 -10.664 1.00 93.75 146 TYR A N 1
ATOM 1143 C CA . TYR A 1 146 ? 1.841 1.324 -9.781 1.00 93.75 146 TYR A CA 1
ATOM 1144 C C . TYR A 1 146 ? 2.048 2.599 -10.587 1.00 93.75 146 TYR A C 1
ATOM 1146 O O . TYR A 1 146 ? 2.440 2.555 -11.760 1.00 93.75 146 TYR A O 1
ATOM 1154 N N . CYS A 1 147 ? 1.848 3.741 -9.934 1.00 95.19 147 CYS A N 1
ATOM 1155 C CA . CYS A 1 147 ? 2.197 5.032 -10.517 1.00 95.19 147 CYS A CA 1
ATOM 1156 C C . CYS A 1 147 ? 3.702 5.305 -10.421 1.00 95.19 147 CYS A C 1
ATOM 1158 O O . CYS A 1 147 ? 4.340 5.023 -9.403 1.00 95.19 147 CYS A O 1
ATOM 1160 N N . TYR A 1 148 ? 4.278 5.884 -11.474 1.00 95.62 148 TYR A N 1
ATOM 1161 C CA . TYR A 1 148 ? 5.687 6.258 -11.533 1.00 95.62 148 TYR A CA 1
ATOM 1162 C C . TYR A 1 148 ? 5.874 7.602 -12.239 1.00 95.62 148 TYR A C 1
ATOM 1164 O O . TYR A 1 148 ? 5.703 7.705 -13.448 1.00 95.62 148 TYR A O 1
ATOM 1172 N N . ARG A 1 149 ? 6.294 8.629 -11.489 1.00 95.12 149 ARG A N 1
ATOM 1173 C CA . ARG A 1 149 ? 6.596 9.977 -12.006 1.00 95.12 149 ARG A CA 1
ATOM 1174 C C . ARG A 1 149 ? 5.419 10.596 -12.773 1.00 95.12 149 ARG A C 1
ATOM 1176 O O . ARG A 1 149 ? 5.587 11.154 -13.863 1.00 95.12 149 ARG A O 1
ATOM 1183 N N . PHE A 1 150 ? 4.215 10.446 -12.220 1.00 95.31 150 PHE A N 1
ATOM 1184 C CA . PHE A 1 150 ? 2.970 10.791 -12.901 1.00 95.31 150 PHE A CA 1
ATOM 1185 C C . PHE A 1 150 ? 2.867 12.290 -13.224 1.00 95.31 150 PHE A C 1
ATOM 1187 O O . PHE A 1 150 ? 2.791 12.666 -14.391 1.00 95.31 150 PHE A O 1
ATOM 1194 N N . ASN A 1 151 ? 2.901 13.187 -12.237 1.00 95.50 151 ASN A N 1
ATOM 1195 C CA . ASN A 1 151 ? 2.814 14.617 -12.541 1.00 95.50 151 ASN A CA 1
ATOM 1196 C C . ASN A 1 151 ? 4.106 15.147 -13.163 1.00 95.50 151 ASN A C 1
ATOM 1198 O O . ASN A 1 151 ? 4.039 16.023 -14.026 1.00 95.50 151 ASN A O 1
ATOM 1202 N N . GLU A 1 152 ? 5.268 14.609 -12.785 1.00 94.69 152 GLU A N 1
ATOM 1203 C CA . GLU A 1 152 ? 6.542 15.045 -13.354 1.00 94.69 152 GLU A CA 1
ATOM 1204 C C . GLU A 1 152 ? 6.635 14.789 -14.865 1.00 94.69 152 GLU A C 1
ATOM 1206 O O . GLU A 1 152 ? 7.103 15.651 -15.613 1.00 94.69 152 GLU A O 1
ATOM 1211 N N . ARG A 1 153 ? 6.241 13.593 -15.320 1.00 91.44 153 ARG A N 1
ATOM 1212 C CA . ARG A 1 153 ? 6.411 13.159 -16.716 1.00 91.44 153 ARG A CA 1
ATOM 1213 C C . ARG A 1 153 ? 5.083 12.954 -17.428 1.00 91.44 153 ARG A C 1
ATOM 1215 O O . ARG A 1 153 ? 4.897 13.475 -18.532 1.00 91.44 153 ARG A O 1
ATOM 1222 N N . ALA A 1 154 ? 4.167 12.214 -16.811 1.00 89.94 154 ALA A N 1
ATOM 1223 C CA . ALA A 1 154 ? 2.938 11.787 -17.467 1.00 89.94 154 ALA A CA 1
ATOM 1224 C C . ALA A 1 154 ? 1.946 12.903 -17.752 1.00 89.94 154 ALA A C 1
ATOM 1226 O O . ALA A 1 154 ? 1.168 12.812 -18.701 1.00 89.94 154 ALA A O 1
ATOM 1227 N N . SER A 1 155 ? 2.013 14.002 -17.010 1.00 88.12 155 SER A N 1
ATOM 1228 C CA . SER A 1 155 ? 1.217 15.195 -17.287 1.00 88.12 155 SER A CA 1
ATOM 1229 C C . SER A 1 155 ? 1.371 15.709 -18.720 1.00 88.12 155 SER A C 1
ATOM 1231 O O . SER A 1 155 ? 0.397 16.143 -19.338 1.00 88.12 155 SER A O 1
ATOM 1233 N N . SER A 1 156 ? 2.572 15.595 -19.296 1.00 87.25 156 SER A N 1
ATOM 1234 C CA . SER A 1 156 ? 2.830 15.941 -20.697 1.00 87.25 156 SER A CA 1
ATOM 1235 C C . SER A 1 156 ? 2.122 14.987 -21.658 1.00 87.25 156 SER A C 1
ATOM 1237 O O . SER A 1 156 ? 1.599 15.423 -22.687 1.00 87.25 156 SER A O 1
ATOM 1239 N N . TYR A 1 157 ? 2.075 13.694 -21.322 1.00 88.62 157 TYR A N 1
ATOM 1240 C CA . TYR A 1 157 ? 1.339 12.705 -22.098 1.00 88.62 157 TYR A CA 1
ATOM 1241 C C . TYR A 1 157 ? -0.160 12.961 -22.017 1.00 88.62 157 TYR A C 1
ATOM 1243 O O . TYR A 1 157 ? -0.810 13.077 -23.054 1.00 88.62 157 TYR A O 1
ATOM 1251 N N . TRP A 1 158 ? -0.719 13.106 -20.817 1.00 89.19 158 TRP A N 1
ATOM 1252 C CA . TRP A 1 158 ? -2.154 13.277 -20.600 1.00 89.19 158 TRP A CA 1
ATOM 1253 C C . TRP A 1 158 ? -2.672 14.664 -21.000 1.00 89.19 158 TRP A C 1
ATOM 1255 O O . TRP A 1 158 ? -3.806 14.781 -21.469 1.00 89.19 158 TRP A O 1
ATOM 1265 N N . GLY A 1 159 ? -1.822 15.688 -20.937 1.00 89.56 159 GLY A N 1
ATOM 1266 C CA . GLY A 1 159 ? -2.162 17.083 -21.216 1.00 89.56 159 GLY A CA 1
ATOM 1267 C C . GLY A 1 159 ? -2.751 17.828 -20.014 1.00 89.56 159 GLY A C 1
ATOM 1268 O O . GLY A 1 159 ? -3.376 18.869 -20.208 1.00 89.56 159 GLY A O 1
ATOM 1269 N N . PHE A 1 160 ? -2.588 17.301 -18.797 1.00 90.56 160 PHE A N 1
ATOM 1270 C CA . PHE A 1 160 ? -3.006 17.940 -17.547 1.00 90.56 160 PHE A CA 1
ATOM 1271 C C . PHE A 1 160 ? -2.143 17.461 -16.371 1.00 90.56 160 PHE A C 1
ATOM 1273 O O . PHE A 1 160 ? -1.623 16.350 -16.401 1.00 90.56 160 PHE A O 1
ATOM 1280 N N . ASN A 1 161 ? -2.034 18.284 -15.326 1.00 93.44 161 ASN A N 1
ATOM 1281 C CA . ASN A 1 161 ? -1.505 17.866 -14.027 1.00 93.44 161 ASN A CA 1
ATOM 1282 C C . ASN A 1 161 ? -2.657 17.378 -13.153 1.00 93.44 161 ASN A C 1
ATOM 1284 O O . ASN A 1 161 ? -3.694 18.043 -13.076 1.00 93.44 161 ASN A O 1
ATOM 1288 N N . TYR A 1 162 ? -2.474 16.254 -12.466 1.00 94.19 162 TYR A N 1
ATOM 1289 C CA . TYR A 1 162 ? -3.415 15.842 -11.438 1.00 94.19 162 TYR A CA 1
ATOM 1290 C C . TYR A 1 162 ? -3.303 16.779 -10.230 1.00 94.19 162 TYR A C 1
ATOM 1292 O O . TYR A 1 162 ? -2.213 17.019 -9.709 1.00 94.19 162 TYR A O 1
ATOM 1300 N N . THR A 1 163 ? -4.441 17.292 -9.775 1.00 95.31 163 THR A N 1
ATOM 1301 C CA . THR A 1 163 ? -4.589 18.008 -8.505 1.00 95.31 163 THR A CA 1
ATOM 1302 C C . THR A 1 163 ? -5.540 17.188 -7.648 1.00 95.31 163 THR A C 1
ATOM 1304 O O . THR A 1 163 ? -6.543 16.711 -8.161 1.00 95.31 163 THR A O 1
ATOM 1307 N N . THR A 1 164 ? -5.225 17.006 -6.371 1.00 95.31 164 THR A N 1
ATOM 1308 C CA . THR A 1 164 ? -5.981 16.189 -5.420 1.00 95.31 164 THR A CA 1
ATOM 1309 C C . THR A 1 164 ? -7.261 16.888 -4.939 1.00 95.31 164 THR A C 1
ATOM 1311 O O . THR A 1 164 ? -7.415 18.104 -5.090 1.00 95.31 164 THR A O 1
ATOM 1314 N N . ALA A 1 165 ? -8.151 16.151 -4.269 1.00 93.38 165 ALA A N 1
ATOM 1315 C CA . ALA A 1 165 ? -9.370 16.679 -3.648 1.00 93.38 165 ALA A CA 1
ATOM 1316 C C . ALA A 1 165 ? -9.107 17.754 -2.591 1.00 93.38 165 ALA A C 1
ATOM 1318 O O . ALA A 1 165 ? -9.916 18.661 -2.395 1.00 93.38 165 ALA A O 1
ATOM 1319 N N . SER A 1 166 ? -7.941 17.696 -1.951 1.00 92.00 166 SER A N 1
ATOM 1320 C CA . SER A 1 166 ? -7.487 18.706 -0.998 1.00 92.00 166 SER A CA 1
ATOM 1321 C C . SER A 1 166 ? -6.791 19.904 -1.663 1.00 92.00 166 SER A C 1
ATOM 1323 O O . SER A 1 166 ? -6.187 20.716 -0.964 1.00 92.00 166 SER A O 1
ATOM 1325 N N . GLY A 1 167 ? -6.801 19.998 -2.997 1.00 93.75 167 GLY A N 1
ATOM 1326 C CA . GLY A 1 167 ? -6.182 21.089 -3.753 1.00 93.75 167 GLY A CA 1
ATOM 1327 C C . GLY A 1 167 ? -4.655 21.027 -3.826 1.00 93.75 167 GLY A C 1
ATOM 1328 O O . GLY A 1 167 ? -4.023 22.051 -4.073 1.00 93.75 167 GLY A O 1
ATOM 1329 N N . ILE A 1 168 ? -4.050 19.858 -3.587 1.00 96.12 168 ILE A N 1
ATOM 1330 C CA . ILE A 1 168 ? -2.599 19.676 -3.718 1.00 96.12 168 ILE A CA 1
ATOM 1331 C C . ILE A 1 168 ? -2.293 19.320 -5.166 1.00 96.12 168 ILE A C 1
ATOM 1333 O O . ILE A 1 168 ? -2.968 18.471 -5.728 1.00 96.12 168 ILE A O 1
ATOM 1337 N N . THR A 1 169 ? -1.271 19.918 -5.769 1.00 97.25 169 THR A N 1
ATOM 1338 C CA . THR A 1 169 ? -0.703 19.415 -7.032 1.00 97.25 169 THR A CA 1
ATOM 1339 C C . THR A 1 169 ? 0.597 18.665 -6.716 1.00 97.25 169 THR A C 1
ATOM 1341 O O . THR A 1 169 ? 1.611 19.327 -6.465 1.00 97.25 169 THR A O 1
ATOM 1344 N N . PRO A 1 170 ? 0.570 17.313 -6.656 1.00 97.31 170 PRO A N 1
ATOM 1345 C CA . PRO A 1 170 ? 1.741 16.461 -6.432 1.00 97.31 170 PRO A CA 1
ATOM 1346 C C . PRO A 1 170 ? 2.897 16.830 -7.358 1.00 97.31 170 PRO A C 1
ATOM 1348 O O . PRO A 1 170 ? 2.658 17.369 -8.441 1.00 97.31 170 PRO A O 1
ATOM 1351 N N . PHE A 1 171 ? 4.130 16.549 -6.938 1.00 96.94 171 PHE A N 1
ATOM 1352 C CA . PHE A 1 171 ? 5.381 17.009 -7.557 1.00 96.94 171 PHE A CA 1
ATOM 1353 C C . PHE A 1 171 ? 5.605 18.528 -7.502 1.00 96.94 171 PHE A C 1
ATOM 1355 O O . PHE A 1 171 ? 6.682 18.975 -7.106 1.00 96.94 171 PHE A O 1
ATOM 1362 N N . ASP A 1 172 ? 4.623 19.341 -7.891 1.00 95.38 172 ASP A N 1
ATOM 1363 C CA . ASP A 1 172 ? 4.786 20.779 -8.109 1.00 95.38 172 ASP A CA 1
ATOM 1364 C C . ASP A 1 172 ? 4.742 21.608 -6.826 1.00 95.38 172 ASP A C 1
ATOM 1366 O O . ASP A 1 172 ? 5.573 22.505 -6.641 1.00 95.38 172 ASP A O 1
ATOM 1370 N N . GLN A 1 173 ? 3.806 21.294 -5.933 1.00 96.94 173 GLN A N 1
ATOM 1371 C CA . GLN A 1 173 ? 3.460 22.143 -4.802 1.00 96.94 173 GLN A CA 1
ATOM 1372 C C . GLN A 1 173 ? 4.424 21.985 -3.610 1.00 96.94 173 GLN A C 1
ATOM 1374 O O . GLN A 1 173 ? 4.663 20.862 -3.154 1.00 96.94 173 GLN A O 1
ATOM 1379 N N . PRO A 1 174 ? 4.942 23.090 -3.038 1.00 97.12 174 PRO A N 1
ATOM 1380 C CA . PRO A 1 174 ? 5.711 23.048 -1.797 1.00 97.12 174 PRO A CA 1
ATOM 1381 C C . PRO A 1 174 ? 4.907 22.459 -0.632 1.00 97.12 174 PRO A C 1
ATOM 1383 O O . PRO A 1 174 ? 3.703 22.697 -0.506 1.00 97.12 174 PRO A O 1
ATOM 1386 N N . SER A 1 175 ? 5.590 21.734 0.251 1.00 96.38 175 SER A N 1
ATOM 1387 C CA . SER A 1 175 ? 5.024 21.246 1.508 1.00 96.38 175 SER A CA 1
ATOM 1388 C C . SER A 1 175 ? 5.573 22.039 2.689 1.00 96.38 175 SER A C 1
ATOM 1390 O O . SER A 1 175 ? 6.760 22.356 2.757 1.00 96.38 175 SER A O 1
ATOM 1392 N N . MET A 1 176 ? 4.699 22.312 3.656 1.00 94.75 176 MET A N 1
ATOM 1393 C CA . MET A 1 176 ? 5.061 22.962 4.917 1.00 94.75 176 MET A CA 1
ATOM 1394 C C . MET A 1 176 ? 5.551 21.970 5.981 1.00 94.75 176 MET A C 1
ATOM 1396 O O . MET A 1 176 ? 5.967 22.395 7.056 1.00 94.75 176 MET A O 1
ATOM 1400 N N . ASN A 1 177 ? 5.491 20.659 5.723 1.00 95.62 177 ASN A N 1
ATOM 1401 C CA . ASN A 1 177 ? 5.893 19.651 6.699 1.00 95.62 177 ASN A CA 1
ATOM 1402 C C . ASN A 1 177 ? 7.356 19.212 6.471 1.00 95.62 177 ASN A C 1
ATOM 1404 O O . ASN A 1 177 ? 7.690 18.744 5.380 1.00 95.62 177 ASN A O 1
ATOM 1408 N N . PRO A 1 178 ? 8.237 19.296 7.487 1.00 96.12 178 PRO A N 1
ATOM 1409 C CA . PRO A 1 178 ? 9.628 18.847 7.384 1.00 96.12 178 PRO A CA 1
ATOM 1410 C C . PRO A 1 178 ? 9.806 17.373 7.000 1.00 96.12 178 PRO A C 1
ATOM 1412 O O . PRO A 1 178 ? 10.847 17.013 6.442 1.00 96.12 178 PRO A O 1
ATOM 1415 N N . ILE A 1 179 ? 8.809 16.512 7.250 1.00 97.19 179 ILE A N 1
ATOM 1416 C CA . ILE A 1 179 ? 8.864 15.106 6.825 1.00 97.19 179 ILE A CA 1
ATOM 1417 C C . ILE A 1 179 ? 8.960 14.965 5.300 1.00 97.19 179 ILE A C 1
ATOM 1419 O O . ILE A 1 179 ? 9.467 13.961 4.812 1.00 97.19 179 ILE A O 1
ATOM 1423 N N . ASP A 1 180 ? 8.570 15.986 4.543 1.00 98.06 180 ASP A N 1
ATOM 1424 C CA . ASP A 1 180 ? 8.591 15.983 3.079 1.00 98.06 180 ASP A CA 1
ATOM 1425 C C . ASP A 1 180 ? 9.921 16.494 2.502 1.00 98.06 180 ASP A C 1
ATOM 1427 O O . ASP A 1 180 ? 10.139 16.476 1.290 1.00 98.06 180 ASP A O 1
ATOM 1431 N N . ASN A 1 181 ? 10.847 16.932 3.363 1.00 97.94 181 ASN A N 1
ATOM 1432 C CA . ASN A 1 181 ? 12.133 17.460 2.927 1.00 97.94 181 ASN A CA 1
ATOM 1433 C C . ASN A 1 181 ? 12.917 16.413 2.125 1.00 97.94 181 ASN A C 1
ATOM 1435 O O . ASN A 1 181 ? 13.234 15.337 2.649 1.00 97.94 181 ASN A O 1
ATOM 1439 N N . ASN A 1 182 ? 13.264 16.779 0.890 1.00 97.75 182 ASN A N 1
ATOM 1440 C CA . ASN A 1 182 ? 14.022 16.005 -0.090 1.00 97.75 182 ASN A CA 1
ATOM 1441 C C . ASN A 1 182 ? 13.338 14.727 -0.603 1.00 97.75 182 ASN A C 1
ATOM 1443 O O . ASN A 1 182 ? 14.027 13.852 -1.125 1.00 97.75 182 ASN A O 1
ATOM 1447 N N . VAL A 1 183 ? 12.004 14.630 -0.534 1.00 97.94 183 VAL A N 1
ATOM 1448 C CA . VAL A 1 183 ? 11.271 13.484 -1.113 1.00 97.94 183 VAL A CA 1
ATOM 1449 C C . VAL A 1 183 ? 11.452 13.362 -2.634 1.00 97.94 183 VAL A C 1
ATOM 1451 O O . VAL A 1 183 ? 11.481 12.258 -3.165 1.00 97.94 183 VAL A O 1
ATOM 1454 N N . LEU A 1 184 ? 11.693 14.480 -3.330 1.00 97.62 184 LEU A N 1
ATOM 1455 C CA . LEU A 1 184 ? 11.908 14.539 -4.785 1.00 97.62 184 LEU A CA 1
ATOM 1456 C C . LEU A 1 184 ? 13.379 14.739 -5.194 1.00 97.62 184 LEU A C 1
ATOM 1458 O O . LEU A 1 184 ? 13.671 14.987 -6.366 1.00 97.62 184 LEU A O 1
ATOM 1462 N N . ALA A 1 185 ? 14.331 14.625 -4.258 1.00 97.00 185 ALA A N 1
ATOM 1463 C CA . ALA A 1 185 ? 15.735 14.955 -4.527 1.00 97.00 185 ALA A CA 1
ATOM 1464 C C . ALA A 1 185 ? 16.355 14.090 -5.641 1.00 97.00 185 ALA A C 1
ATOM 1466 O O . ALA A 1 185 ? 17.171 14.581 -6.420 1.00 97.00 185 ALA A O 1
ATOM 1467 N N . LYS A 1 186 ? 15.911 12.831 -5.777 1.00 94.12 186 LYS A N 1
ATOM 1468 C CA . LYS A 1 186 ? 16.308 11.916 -6.866 1.00 94.12 186 LYS A CA 1
ATOM 1469 C C . LYS A 1 186 ? 16.008 12.483 -8.262 1.00 94.12 186 LYS A C 1
ATOM 1471 O O . LYS A 1 186 ? 16.701 12.147 -9.217 1.00 94.12 186 LYS A O 1
ATOM 1476 N N . TYR A 1 187 ? 15.015 13.361 -8.365 1.00 92.88 187 TYR A N 1
ATOM 1477 C CA . TYR A 1 187 ? 14.563 13.989 -9.606 1.00 92.88 187 TYR A CA 1
ATOM 1478 C C . TYR A 1 187 ? 15.029 15.448 -9.730 1.00 92.88 187 TYR A C 1
ATOM 1480 O O . TYR A 1 187 ? 14.508 16.215 -10.531 1.00 92.88 187 TYR A O 1
ATOM 1488 N N . GLY A 1 188 ? 16.030 15.853 -8.938 1.00 94.06 188 GLY A N 1
ATOM 1489 C CA . GLY A 1 188 ? 16.633 17.186 -9.010 1.00 94.06 188 GLY A CA 1
ATOM 1490 C C . GLY A 1 188 ? 15.817 18.295 -8.342 1.00 94.06 188 GLY A C 1
ATOM 1491 O O . GLY A 1 188 ? 16.191 19.464 -8.450 1.00 94.06 188 GLY A O 1
ATOM 1492 N N . LYS A 1 189 ? 14.738 17.953 -7.626 1.00 95.56 189 LYS A N 1
ATOM 1493 C CA . LYS A 1 189 ? 13.900 18.908 -6.895 1.00 95.56 189 LYS A CA 1
ATOM 1494 C C . LYS A 1 189 ? 14.146 18.792 -5.388 1.00 95.56 189 LYS A C 1
ATOM 1496 O O . LYS A 1 189 ? 13.713 17.845 -4.737 1.00 95.56 189 LYS A O 1
ATOM 1501 N N . TYR A 1 190 ? 14.889 19.755 -4.847 1.00 96.50 190 TYR A N 1
ATOM 1502 C CA . TYR A 1 190 ? 15.349 19.778 -3.453 1.00 96.50 190 TYR A CA 1
ATOM 1503 C C . TYR A 1 190 ? 14.462 20.649 -2.560 1.00 96.50 190 TYR A C 1
ATOM 1505 O O . TYR A 1 190 ? 13.917 21.646 -3.025 1.00 96.50 190 TYR A O 1
ATOM 1513 N N . GLY A 1 191 ? 14.389 20.323 -1.267 1.00 96.25 191 GLY A N 1
ATOM 1514 C CA . GLY A 1 191 ? 13.535 20.999 -0.284 1.00 96.25 191 GLY A CA 1
ATOM 1515 C C . GLY A 1 191 ? 12.247 20.228 0.017 1.00 96.25 191 GLY A C 1
ATOM 1516 O O . GLY A 1 191 ? 12.106 19.065 -0.360 1.00 96.25 191 GLY A O 1
ATOM 1517 N N . SER A 1 192 ? 11.311 20.863 0.722 1.00 97.00 192 SER A N 1
ATOM 1518 C CA . SER A 1 192 ? 10.038 20.245 1.117 1.00 97.00 192 SER A CA 1
ATOM 1519 C C . SER A 1 192 ? 8.958 20.464 0.060 1.00 97.00 192 SER A C 1
ATOM 1521 O O . SER A 1 192 ? 8.470 21.578 -0.124 1.00 97.00 192 SER A O 1
ATOM 1523 N N . TYR A 1 193 ? 8.555 19.385 -0.605 1.00 98.00 193 TYR A N 1
ATOM 1524 C CA . TYR A 1 193 ? 7.491 19.363 -1.612 1.00 98.00 193 TYR A CA 1
ATOM 1525 C C . TYR A 1 193 ? 6.548 18.206 -1.334 1.00 98.00 193 TYR A C 1
ATOM 1527 O O . TYR A 1 193 ? 6.970 17.191 -0.788 1.00 98.00 193 TYR A O 1
ATOM 1535 N N . TRP A 1 194 ? 5.287 18.337 -1.731 1.00 98.00 194 TRP A N 1
ATOM 1536 C CA . TRP A 1 194 ? 4.430 17.160 -1.809 1.00 98.00 194 TRP A CA 1
ATOM 1537 C C . TRP A 1 194 ? 5.025 16.179 -2.830 1.00 98.00 194 TRP A C 1
ATOM 1539 O O . TRP A 1 194 ? 5.489 16.626 -3.886 1.00 98.00 194 TRP A O 1
ATOM 1549 N N . PRO A 1 195 ? 5.067 14.870 -2.521 1.00 97.69 195 PRO A N 1
ATOM 1550 C CA . PRO A 1 195 ? 5.656 13.889 -3.421 1.00 97.69 195 PRO A CA 1
ATOM 1551 C C . PRO A 1 195 ? 4.880 13.822 -4.738 1.00 97.69 195 PRO A C 1
ATOM 1553 O O . PRO A 1 195 ? 3.754 14.305 -4.827 1.00 97.69 195 PRO A O 1
ATOM 1556 N N . ASP A 1 196 ? 5.507 13.266 -5.769 1.00 97.38 196 ASP A N 1
ATOM 1557 C CA . ASP A 1 196 ? 4.812 12.836 -6.983 1.00 97.38 196 ASP A CA 1
ATOM 1558 C C . ASP A 1 196 ? 4.211 11.445 -6.757 1.00 97.38 196 ASP A C 1
ATOM 1560 O O . ASP A 1 196 ? 4.689 10.740 -5.876 1.00 97.38 196 ASP A O 1
ATOM 1564 N N . LEU A 1 197 ? 3.263 11.017 -7.593 1.00 96.75 197 LEU A N 1
ATOM 1565 C CA . LEU A 1 197 ? 2.725 9.658 -7.566 1.00 96.75 197 LEU A CA 1
ATOM 1566 C C . LEU A 1 197 ? 3.798 8.705 -8.112 1.00 96.75 197 LEU A C 1
ATOM 1568 O O . LEU A 1 197 ? 3.998 8.575 -9.322 1.00 96.75 197 LEU A O 1
ATOM 1572 N N . THR A 1 198 ? 4.573 8.131 -7.199 1.00 96.81 198 THR A N 1
ATOM 1573 C CA . THR A 1 198 ? 5.716 7.244 -7.414 1.00 96.81 198 THR A CA 1
ATOM 1574 C C . THR A 1 198 ? 5.852 6.279 -6.230 1.00 96.81 198 THR A C 1
ATOM 1576 O O . THR A 1 198 ? 6.841 6.309 -5.483 1.00 96.81 198 THR A O 1
ATOM 1579 N N . GLU A 1 199 ? 4.873 5.388 -6.073 1.00 96.62 199 GLU A N 1
ATOM 1580 C CA . GLU A 1 199 ? 4.730 4.506 -4.904 1.00 96.62 199 GLU A CA 1
ATOM 1581 C C . GLU A 1 199 ? 6.029 3.764 -4.529 1.00 96.62 199 GLU A C 1
ATOM 1583 O O . GLU A 1 199 ? 6.423 3.823 -3.357 1.00 96.62 199 GLU A O 1
ATOM 1588 N N . PRO A 1 200 ? 6.788 3.164 -5.480 1.00 97.12 200 PRO A N 1
ATOM 1589 C CA . PRO A 1 200 ? 7.995 2.407 -5.146 1.00 97.12 200 PRO A CA 1
ATOM 1590 C C . PRO A 1 200 ? 9.158 3.241 -4.608 1.00 97.12 200 PRO A C 1
ATOM 1592 O O . PRO A 1 200 ? 10.163 2.675 -4.186 1.00 97.12 200 PRO A O 1
ATOM 1595 N N . GLU A 1 201 ? 9.072 4.569 -4.659 1.00 97.12 201 GLU A N 1
ATOM 1596 C CA . GLU A 1 201 ? 10.115 5.479 -4.178 1.00 97.12 201 GLU A CA 1
ATOM 1597 C C . GLU A 1 201 ? 9.629 6.265 -2.954 1.00 97.12 201 GLU A C 1
ATOM 1599 O O . GLU A 1 201 ? 10.368 6.413 -1.978 1.00 97.12 201 GLU A O 1
ATOM 1604 N N . VAL A 1 202 ? 8.373 6.719 -2.974 1.00 98.38 202 VAL A N 1
ATOM 1605 C CA . VAL A 1 202 ? 7.795 7.599 -1.950 1.00 98.38 202 VAL A CA 1
ATOM 1606 C C . VAL A 1 202 ? 7.391 6.831 -0.690 1.00 98.38 202 VAL A C 1
ATOM 1608 O O . VAL A 1 202 ? 7.709 7.272 0.417 1.00 98.38 202 VAL A O 1
ATOM 1611 N N . ILE A 1 203 ? 6.767 5.654 -0.819 1.00 98.50 203 ILE A N 1
ATOM 1612 C CA . ILE A 1 203 ? 6.401 4.826 0.344 1.00 98.50 203 ILE A CA 1
ATOM 1613 C C . ILE A 1 203 ? 7.660 4.431 1.143 1.00 98.50 203 ILE A C 1
ATOM 1615 O O . ILE A 1 203 ? 7.724 4.739 2.339 1.00 98.50 203 ILE A O 1
ATOM 1619 N N . PRO A 1 204 ? 8.719 3.851 0.529 1.00 98.38 204 PRO A N 1
ATOM 1620 C CA . PRO A 1 204 ? 9.976 3.588 1.230 1.00 98.38 204 PRO A CA 1
ATOM 1621 C C . PRO A 1 204 ? 10.604 4.827 1.863 1.00 98.38 204 PRO A C 1
ATOM 1623 O O . PRO A 1 204 ? 11.188 4.726 2.940 1.00 98.38 204 PRO A O 1
ATOM 1626 N N . PHE A 1 205 ? 10.527 5.987 1.204 1.00 98.62 205 PHE A N 1
ATOM 1627 C CA . PHE A 1 205 ? 11.106 7.223 1.721 1.00 98.62 205 PHE A CA 1
ATOM 1628 C C . PHE A 1 205 ? 10.512 7.597 3.083 1.00 98.62 205 PHE A C 1
ATOM 1630 O O . PHE A 1 205 ? 11.267 7.866 4.020 1.00 98.62 205 PHE A O 1
ATOM 1637 N N . TYR A 1 206 ? 9.183 7.574 3.219 1.00 98.62 206 TYR A N 1
ATOM 1638 C CA . TYR A 1 206 ? 8.532 7.906 4.486 1.00 98.62 206 TYR A CA 1
ATOM 1639 C C . TYR A 1 206 ? 8.747 6.832 5.546 1.00 98.62 206 TYR A C 1
ATOM 1641 O O . TYR A 1 206 ? 9.112 7.153 6.676 1.00 98.62 206 TYR A O 1
ATOM 1649 N N . LEU A 1 207 ? 8.607 5.557 5.186 1.00 98.50 207 LEU A N 1
ATOM 1650 C CA . LEU A 1 207 ? 8.774 4.463 6.141 1.00 98.50 207 LEU A CA 1
ATOM 1651 C C . LEU A 1 207 ? 10.201 4.410 6.715 1.00 98.50 207 LEU A C 1
ATOM 1653 O O . LEU A 1 207 ? 10.371 4.226 7.920 1.00 98.50 207 LEU A O 1
ATOM 1657 N N . ARG A 1 208 ? 11.233 4.703 5.910 1.00 98.50 208 ARG A N 1
ATOM 1658 C CA . ARG A 1 208 ? 12.615 4.831 6.412 1.00 98.50 208 ARG A CA 1
ATOM 1659 C C . ARG A 1 208 ? 12.782 5.954 7.434 1.00 98.50 208 ARG A C 1
ATOM 1661 O O . ARG A 1 208 ? 13.581 5.812 8.355 1.00 98.50 208 ARG A O 1
ATOM 1668 N N . LYS A 1 209 ? 12.025 7.053 7.326 1.00 97.56 209 LYS A N 1
ATOM 1669 C CA . LYS A 1 209 ? 12.050 8.135 8.332 1.00 97.56 209 LYS A CA 1
ATOM 1670 C C . LYS A 1 209 ? 11.475 7.704 9.681 1.00 97.56 209 LYS A C 1
ATOM 1672 O O . LYS A 1 209 ? 11.827 8.306 10.689 1.00 97.56 209 LYS A O 1
ATOM 1677 N N . SER A 1 210 ? 10.659 6.651 9.699 1.00 96.31 210 SER A N 1
ATOM 1678 C CA . SER A 1 210 ? 10.150 6.021 10.920 1.00 96.31 210 SER A CA 1
ATOM 1679 C C . SER A 1 210 ? 11.068 4.918 11.474 1.00 96.31 210 SER A C 1
ATOM 1681 O O . SER A 1 210 ? 10.700 4.248 12.440 1.00 96.31 210 SER A O 1
ATOM 1683 N N . GLY A 1 211 ? 12.242 4.716 10.860 1.00 97.19 211 GLY A N 1
ATOM 1684 C CA . GLY A 1 211 ? 13.272 3.765 11.283 1.00 97.19 211 GLY A CA 1
ATOM 1685 C C . GLY A 1 211 ? 13.160 2.354 10.698 1.00 97.19 211 GLY A C 1
ATOM 1686 O O . GLY A 1 211 ? 13.947 1.495 11.083 1.00 97.19 211 GLY A O 1
ATOM 1687 N N . TYR A 1 212 ? 12.224 2.100 9.780 1.00 98.44 212 TYR A N 1
ATOM 1688 C CA . TYR A 1 212 ? 12.102 0.791 9.134 1.00 98.44 212 TYR A CA 1
ATOM 1689 C C . TYR A 1 212 ? 13.166 0.566 8.059 1.00 98.44 212 TYR A C 1
ATOM 1691 O O . TYR A 1 212 ? 13.517 1.476 7.296 1.00 98.44 212 TYR A O 1
ATOM 1699 N N . GLU A 1 213 ? 13.595 -0.685 7.917 1.00 98.62 213 GLU A N 1
ATOM 1700 C CA . GLU A 1 213 ? 14.249 -1.146 6.698 1.00 98.62 213 GLU A CA 1
ATOM 1701 C C . GLU A 1 213 ? 13.221 -1.722 5.717 1.00 98.62 213 GLU A C 1
ATOM 1703 O O . GLU A 1 213 ? 12.141 -2.159 6.105 1.00 98.62 213 GLU A O 1
ATOM 1708 N N . ILE A 1 214 ? 13.527 -1.665 4.419 1.00 98.50 214 ILE A N 1
ATOM 1709 C CA . ILE A 1 214 ? 12.564 -1.986 3.357 1.00 98.50 214 ILE A CA 1
ATOM 1710 C C . ILE A 1 214 ? 13.108 -3.139 2.526 1.00 98.50 214 ILE A C 1
ATOM 1712 O O . ILE A 1 214 ? 14.148 -2.982 1.872 1.00 98.50 214 ILE A O 1
ATOM 1716 N N . ALA A 1 215 ? 12.381 -4.251 2.546 1.00 98.50 215 ALA A N 1
ATOM 1717 C CA . ALA A 1 215 ? 12.571 -5.391 1.665 1.00 98.50 215 ALA A CA 1
ATOM 1718 C C . ALA A 1 215 ? 11.604 -5.283 0.479 1.00 98.50 215 ALA A C 1
ATOM 1720 O O . ALA A 1 215 ? 10.501 -4.750 0.610 1.00 98.50 215 ALA A O 1
ATOM 1721 N N . PHE A 1 216 ? 12.020 -5.773 -0.685 1.00 98.50 216 PHE A N 1
ATOM 1722 C CA . PHE A 1 216 ? 11.206 -5.729 -1.893 1.00 98.50 216 PHE A CA 1
ATOM 1723 C C . PHE A 1 216 ? 11.094 -7.110 -2.518 1.00 98.50 216 PHE A C 1
ATOM 1725 O O . PHE A 1 216 ? 12.115 -7.724 -2.821 1.00 98.50 216 PHE A O 1
ATOM 1732 N N . THR A 1 217 ? 9.876 -7.553 -2.804 1.00 97.25 217 THR A N 1
ATOM 1733 C CA . THR A 1 217 ? 9.625 -8.779 -3.566 1.00 97.25 217 THR A CA 1
ATOM 1734 C C . THR A 1 217 ? 8.447 -8.590 -4.496 1.00 97.25 217 THR A C 1
ATOM 1736 O O . THR A 1 217 ? 7.459 -7.953 -4.151 1.00 97.25 217 THR A O 1
ATOM 1739 N N . THR A 1 218 ? 8.540 -9.163 -5.687 1.00 95.69 218 THR A N 1
ATOM 1740 C CA . THR A 1 218 ? 7.443 -9.166 -6.662 1.00 95.69 218 THR A CA 1
ATOM 1741 C C . THR A 1 218 ? 7.041 -10.578 -7.068 1.00 95.69 218 THR A C 1
ATOM 1743 O O . THR A 1 218 ? 5.965 -10.770 -7.630 1.00 95.69 218 THR A O 1
ATOM 1746 N N . ASN A 1 219 ? 7.879 -11.580 -6.793 1.00 94.75 219 ASN A N 1
ATOM 1747 C CA . ASN A 1 219 ? 7.587 -12.982 -7.063 1.00 94.75 219 ASN A CA 1
ATOM 1748 C C . ASN A 1 219 ? 6.795 -13.630 -5.920 1.00 94.75 219 ASN A C 1
ATOM 1750 O O . ASN A 1 219 ? 7.194 -13.526 -4.766 1.00 94.75 219 ASN A O 1
ATOM 1754 N N . PHE A 1 220 ? 5.756 -14.396 -6.267 1.00 96.56 220 PHE A N 1
ATOM 1755 C CA . PHE A 1 220 ? 4.862 -15.061 -5.312 1.00 96.56 220 PHE A CA 1
ATOM 1756 C C . PHE A 1 220 ? 5.600 -15.839 -4.218 1.00 96.56 220 PHE A C 1
ATOM 1758 O O . PHE A 1 220 ? 5.391 -15.586 -3.038 1.00 96.56 220 PHE A O 1
ATOM 1765 N N . THR A 1 221 ? 6.487 -16.764 -4.596 1.00 96.62 221 THR A N 1
ATOM 1766 C CA . THR A 1 221 ? 7.157 -17.645 -3.631 1.00 96.62 221 THR A CA 1
ATOM 1767 C C . THR A 1 221 ? 8.053 -16.856 -2.683 1.00 96.62 221 THR A C 1
ATOM 1769 O O . THR A 1 221 ? 8.029 -17.113 -1.486 1.00 96.62 221 THR A O 1
ATOM 1772 N N . ALA A 1 222 ? 8.794 -15.872 -3.201 1.00 97.75 222 ALA A N 1
ATOM 1773 C CA . ALA A 1 222 ? 9.622 -15.004 -2.367 1.00 97.75 222 ALA A CA 1
ATOM 1774 C C . ALA A 1 222 ? 8.772 -14.153 -1.411 1.00 97.75 222 ALA A C 1
ATOM 1776 O O . ALA A 1 222 ? 9.099 -14.048 -0.235 1.00 97.75 222 ALA A O 1
ATOM 1777 N N . THR A 1 223 ? 7.660 -13.585 -1.891 1.00 98.44 223 THR A N 1
ATOM 1778 C CA . THR A 1 223 ? 6.762 -12.781 -1.053 1.00 98.44 223 THR A CA 1
ATOM 1779 C C . THR A 1 223 ? 6.132 -13.611 0.065 1.00 98.44 223 THR A C 1
ATOM 1781 O O . THR A 1 223 ? 6.155 -13.175 1.210 1.00 98.44 223 THR A O 1
ATOM 1784 N N . MET A 1 224 ? 5.593 -14.801 -0.230 1.00 98.56 224 MET A N 1
ATOM 1785 C CA . MET A 1 224 ? 4.972 -15.647 0.801 1.00 98.56 224 MET A CA 1
ATOM 1786 C C . MET A 1 224 ? 5.992 -16.106 1.852 1.00 98.56 224 MET A C 1
ATOM 1788 O O . MET A 1 224 ? 5.704 -16.066 3.046 1.00 98.56 224 MET A O 1
ATOM 1792 N N . ASP A 1 225 ? 7.200 -16.482 1.421 1.00 98.62 225 ASP A N 1
ATOM 1793 C CA . ASP A 1 225 ? 8.284 -16.873 2.326 1.00 98.62 225 ASP A CA 1
ATOM 1794 C C . ASP A 1 225 ? 8.686 -15.716 3.257 1.00 98.62 225 ASP A C 1
ATOM 1796 O O . ASP A 1 225 ? 8.741 -15.888 4.473 1.00 98.62 225 ASP A O 1
ATOM 1800 N N . ASP A 1 226 ? 8.857 -14.505 2.724 1.00 98.75 226 ASP A N 1
ATOM 1801 C CA . ASP A 1 226 ? 9.178 -13.327 3.534 1.00 98.75 226 ASP A CA 1
ATOM 1802 C C . ASP A 1 226 ? 8.073 -12.962 4.534 1.00 98.75 226 ASP A C 1
ATOM 1804 O O . ASP A 1 226 ? 8.366 -12.622 5.685 1.00 98.75 226 ASP A O 1
ATOM 1808 N N . LEU A 1 227 ? 6.802 -13.070 4.133 1.00 98.75 227 LEU A N 1
ATOM 1809 C CA . LEU A 1 227 ? 5.663 -12.860 5.032 1.00 98.75 227 LEU A CA 1
ATOM 1810 C C . LEU A 1 227 ? 5.684 -13.854 6.205 1.00 98.75 227 LEU A C 1
ATOM 1812 O O . LEU A 1 227 ? 5.497 -13.444 7.352 1.00 98.75 227 LEU A O 1
ATOM 1816 N N . ASN A 1 228 ? 5.980 -15.130 5.935 1.00 98.69 228 ASN A N 1
ATOM 1817 C CA . ASN A 1 228 ? 6.091 -16.179 6.955 1.00 98.69 228 ASN A CA 1
ATOM 1818 C C . ASN A 1 228 ? 7.301 -15.985 7.882 1.00 98.69 228 ASN A C 1
ATOM 1820 O O . ASN A 1 228 ? 7.224 -16.278 9.080 1.00 98.69 228 ASN A O 1
ATOM 1824 N N . ARG A 1 229 ? 8.417 -15.468 7.351 1.00 98.50 229 ARG A N 1
ATOM 1825 C CA . ARG A 1 229 ? 9.619 -15.125 8.132 1.00 98.50 229 ARG A CA 1
ATOM 1826 C C . ARG A 1 229 ? 9.391 -13.933 9.069 1.00 98.50 229 ARG A C 1
ATOM 1828 O O . ARG A 1 229 ? 10.062 -13.850 10.096 1.00 98.50 229 ARG A O 1
ATOM 1835 N N . GLY A 1 230 ? 8.425 -13.069 8.756 1.00 97.69 230 GLY A N 1
ATOM 1836 C CA . GLY A 1 230 ? 7.902 -12.020 9.631 1.00 97.69 230 GLY A CA 1
ATOM 1837 C C . GLY A 1 230 ? 8.258 -10.610 9.174 1.00 97.69 230 GLY A C 1
ATOM 1838 O O . GLY A 1 230 ? 9.420 -10.266 9.007 1.00 97.69 230 GLY A O 1
ATOM 1839 N N . VAL A 1 231 ? 7.250 -9.755 9.018 1.00 98.62 231 VAL A N 1
ATOM 1840 C CA . VAL A 1 231 ? 7.403 -8.341 8.631 1.00 98.62 231 VAL A CA 1
ATOM 1841 C C . VAL A 1 231 ? 6.432 -7.480 9.437 1.00 98.62 231 VAL A C 1
ATOM 1843 O O . VAL A 1 231 ? 5.412 -7.981 9.916 1.00 98.62 231 VAL A O 1
ATOM 1846 N N . ILE A 1 232 ? 6.726 -6.190 9.617 1.00 98.44 232 ILE A N 1
ATOM 1847 C CA . ILE A 1 232 ? 5.844 -5.275 10.371 1.00 98.44 232 ILE A CA 1
ATOM 1848 C C . ILE A 1 232 ? 4.572 -4.970 9.575 1.00 98.44 232 ILE A C 1
ATOM 1850 O O . ILE A 1 232 ? 3.463 -4.970 10.112 1.00 98.44 232 ILE A O 1
ATOM 1854 N N . ALA A 1 233 ? 4.737 -4.719 8.281 1.00 98.56 233 ALA A N 1
ATOM 1855 C CA . ALA A 1 233 ? 3.653 -4.484 7.348 1.00 98.56 233 ALA A CA 1
ATOM 1856 C C . ALA A 1 233 ? 4.052 -4.940 5.944 1.00 98.56 233 ALA A C 1
ATOM 1858 O O . ALA A 1 233 ? 5.241 -5.046 5.626 1.00 98.56 233 ALA A O 1
ATOM 1859 N N . TRP A 1 234 ? 3.040 -5.172 5.121 1.00 98.69 234 TRP A N 1
ATOM 1860 C CA . TRP A 1 234 ? 3.156 -5.458 3.706 1.00 98.69 234 TRP A CA 1
ATOM 1861 C C . TRP A 1 234 ? 2.407 -4.385 2.918 1.00 98.69 234 TRP A C 1
ATOM 1863 O O . TRP A 1 234 ? 1.193 -4.231 3.073 1.00 98.69 234 TRP A O 1
ATOM 1873 N N . PHE A 1 235 ? 3.155 -3.628 2.116 1.00 98.50 235 PHE A N 1
ATOM 1874 C CA . PHE A 1 235 ? 2.628 -2.662 1.159 1.00 98.50 235 PHE A CA 1
ATOM 1875 C C . PHE A 1 235 ? 2.674 -3.263 -0.236 1.00 98.50 235 PHE A C 1
ATOM 1877 O O . PHE A 1 235 ? 3.706 -3.765 -0.683 1.00 98.50 235 PHE A O 1
ATOM 1884 N N . GLU A 1 236 ? 1.551 -3.204 -0.925 1.00 95.44 236 GLU A N 1
ATOM 1885 C CA . GLU A 1 236 ? 1.322 -3.966 -2.138 1.00 95.44 236 GLU A CA 1
ATOM 1886 C C . GLU A 1 236 ? 0.582 -3.088 -3.157 1.00 95.44 236 GLU A C 1
ATOM 1888 O O . GLU A 1 236 ? -0.401 -2.440 -2.808 1.00 95.44 236 GLU A O 1
ATOM 1893 N N . THR A 1 237 ? 1.034 -3.070 -4.411 1.00 93.56 237 THR A N 1
ATOM 1894 C CA . THR A 1 237 ? 0.262 -2.497 -5.526 1.00 93.56 237 THR A CA 1
ATOM 1895 C C . THR A 1 237 ? 0.365 -3.416 -6.751 1.00 93.56 237 THR A C 1
ATOM 1897 O O . THR A 1 237 ? 1.406 -3.501 -7.420 1.00 93.56 237 THR A O 1
ATOM 1900 N N . THR A 1 238 ? -0.723 -4.134 -7.044 1.00 91.00 238 THR A N 1
ATOM 1901 C CA . THR A 1 238 ? -0.833 -5.100 -8.142 1.00 91.00 238 THR A CA 1
ATOM 1902 C C . THR A 1 238 ? -2.250 -5.162 -8.700 1.00 91.00 238 THR A C 1
ATOM 1904 O O . THR A 1 238 ? -3.168 -4.459 -8.284 1.00 91.00 238 THR A O 1
ATOM 1907 N N . HIS A 1 239 ? -2.428 -6.003 -9.713 1.00 89.25 239 HIS A N 1
ATOM 1908 C CA . HIS A 1 239 ? -3.743 -6.356 -10.212 1.00 89.25 239 HIS A CA 1
ATOM 1909 C C . HIS A 1 239 ? -4.472 -7.245 -9.215 1.00 89.25 239 HIS A C 1
ATOM 1911 O O . HIS A 1 239 ? -4.066 -8.384 -8.982 1.00 89.25 239 HIS A O 1
ATOM 1917 N N . GLY A 1 240 ? -5.589 -6.746 -8.699 1.00 89.75 240 GLY A N 1
ATOM 1918 C CA . GLY A 1 240 ? -6.520 -7.525 -7.897 1.00 89.75 240 GLY A CA 1
ATOM 1919 C C . GLY A 1 240 ? -7.755 -7.966 -8.685 1.00 89.75 240 GLY A C 1
ATOM 1920 O O . GLY A 1 240 ? -8.120 -7.391 -9.716 1.00 89.75 240 GLY A O 1
ATOM 1921 N N . TRP A 1 241 ? -8.407 -9.023 -8.208 1.00 88.50 241 TRP A N 1
ATOM 1922 C CA . TRP A 1 241 ? -9.669 -9.513 -8.756 1.00 88.50 241 TRP A CA 1
ATOM 1923 C C . TRP A 1 241 ? -10.506 -10.186 -7.667 1.00 88.50 241 TRP A C 1
ATOM 1925 O O . TRP A 1 241 ? -9.958 -10.776 -6.741 1.00 88.50 241 TRP A O 1
ATOM 1935 N N . HIS A 1 242 ? -11.839 -10.135 -7.773 1.00 89.06 242 HIS A N 1
ATOM 1936 C CA . HIS A 1 242 ? -12.735 -10.688 -6.743 1.00 89.06 242 HIS A CA 1
ATOM 1937 C C . HIS A 1 242 ? -13.164 -12.146 -6.984 1.00 89.06 242 HIS A C 1
ATOM 1939 O O . HIS A 1 242 ? -13.657 -12.797 -6.060 1.00 89.06 242 HIS A O 1
ATOM 1945 N N . ARG A 1 243 ? -13.072 -12.670 -8.219 1.00 85.50 243 ARG A N 1
ATOM 1946 C CA . ARG A 1 243 ? -13.524 -14.048 -8.511 1.00 85.50 243 ARG A CA 1
ATOM 1947 C C . ARG A 1 243 ? -12.530 -15.075 -7.973 1.00 85.50 243 ARG A C 1
ATOM 1949 O O . ARG A 1 243 ? -11.426 -14.726 -7.579 1.00 85.50 243 ARG A O 1
ATOM 1956 N N . ASN A 1 244 ? -12.927 -16.349 -7.975 1.00 85.00 244 ASN A N 1
ATOM 1957 C CA . ASN A 1 244 ? -12.082 -17.470 -7.550 1.00 85.00 244 ASN A CA 1
ATOM 1958 C C . ASN A 1 244 ? -11.453 -17.241 -6.171 1.00 85.00 244 ASN A C 1
ATOM 1960 O O . ASN A 1 244 ? -10.251 -17.406 -6.014 1.00 85.00 244 ASN A O 1
ATOM 1964 N N . SER A 1 245 ? -12.270 -16.858 -5.182 1.00 91.25 245 SER A N 1
ATOM 1965 C CA . SER A 1 245 ? -11.842 -16.598 -3.797 1.00 91.25 245 SER A CA 1
ATOM 1966 C C . SER A 1 245 ? -11.074 -15.277 -3.582 1.00 91.25 245 SER A C 1
ATOM 1968 O O . SER A 1 245 ? -10.637 -14.999 -2.470 1.00 91.25 245 SER A O 1
ATOM 1970 N N . GLY A 1 246 ? -11.013 -14.412 -4.599 1.00 93.19 246 GLY A N 1
ATOM 1971 C CA . GLY A 1 246 ? -10.141 -13.239 -4.619 1.00 93.19 246 GLY A CA 1
ATOM 1972 C C . GLY A 1 246 ? -8.752 -13.625 -5.116 1.00 93.19 246 GLY A C 1
ATOM 1973 O O . GLY A 1 246 ? -8.301 -14.735 -4.849 1.00 93.19 246 GLY A O 1
ATOM 1974 N N . SER A 1 247 ? -8.077 -12.752 -5.856 1.00 92.94 247 SER A N 1
ATOM 1975 C CA . SER A 1 247 ? -6.719 -13.014 -6.339 1.00 92.94 247 SER A CA 1
ATOM 1976 C C . SER A 1 247 ? -5.903 -11.740 -6.481 1.00 92.94 247 SER A C 1
ATOM 1978 O O . SER A 1 247 ? -6.459 -10.678 -6.757 1.00 92.94 247 SER A O 1
ATOM 1980 N N . ILE A 1 248 ? -4.587 -11.885 -6.360 1.00 93.50 248 ILE A N 1
ATOM 1981 C CA . ILE A 1 248 ? -3.594 -10.837 -6.607 1.00 93.50 248 ILE A CA 1
ATOM 1982 C C . ILE A 1 248 ? -2.521 -11.358 -7.562 1.00 93.50 248 ILE A C 1
ATOM 1984 O O . ILE A 1 248 ? -2.158 -12.539 -7.535 1.00 9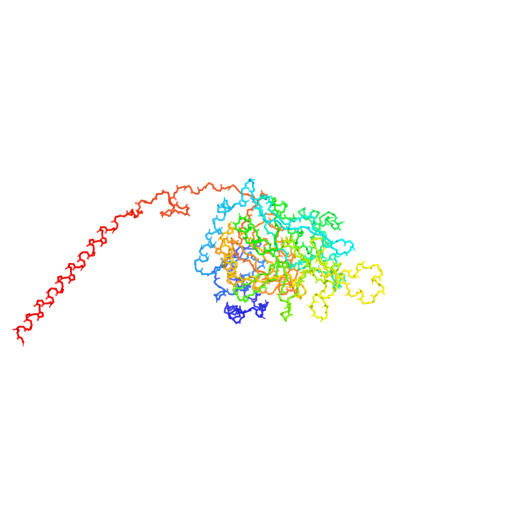3.50 248 ILE A O 1
ATOM 1988 N N . ALA A 1 249 ? -2.043 -10.488 -8.444 1.00 91.31 249 ALA A N 1
ATOM 1989 C CA . ALA A 1 249 ? -1.082 -10.849 -9.475 1.00 91.31 249 ALA A CA 1
ATOM 1990 C C . ALA A 1 249 ? 0.362 -10.702 -8.986 1.00 91.31 249 ALA A C 1
ATOM 1992 O O . ALA A 1 249 ? 0.723 -9.667 -8.445 1.00 91.31 249 ALA A O 1
ATOM 1993 N N . PHE A 1 250 ? 1.221 -11.680 -9.248 1.00 93.25 250 PHE A N 1
ATOM 1994 C CA . PHE A 1 250 ? 2.650 -11.630 -8.924 1.00 93.25 250 PHE A CA 1
ATOM 1995 C C . PHE A 1 250 ? 3.510 -11.704 -10.172 1.00 93.25 250 PHE A C 1
ATOM 1997 O O . PHE A 1 250 ? 3.091 -12.251 -11.191 1.00 93.25 250 PHE A O 1
ATOM 2004 N N . TRP A 1 251 ? 4.737 -11.198 -10.084 1.00 90.56 251 TRP A N 1
ATOM 2005 C CA . TRP A 1 251 ? 5.712 -11.273 -11.159 1.00 90.56 251 TRP A CA 1
ATOM 2006 C C . TRP A 1 251 ? 5.997 -12.717 -11.571 1.00 90.56 251 TRP A C 1
ATOM 2008 O O . TRP A 1 251 ? 6.367 -13.573 -10.760 1.00 90.56 251 TRP A O 1
ATOM 2018 N N . ASN A 1 252 ? 5.865 -12.962 -12.871 1.00 85.88 252 ASN A N 1
ATOM 2019 C CA . ASN A 1 252 ? 6.110 -14.241 -13.503 1.00 85.88 252 ASN A CA 1
ATOM 2020 C C . ASN A 1 252 ? 7.229 -14.098 -14.552 1.00 85.88 252 ASN A C 1
ATOM 2022 O O . ASN A 1 252 ? 6.987 -13.598 -15.659 1.00 85.88 252 ASN A O 1
ATOM 2026 N N . PRO A 1 253 ? 8.454 -14.572 -14.252 1.00 72.62 253 PRO A N 1
ATOM 2027 C CA . PRO A 1 253 ? 9.592 -14.432 -15.157 1.00 72.62 253 PRO A CA 1
ATOM 2028 C C . PRO A 1 253 ? 9.444 -15.252 -16.442 1.00 72.62 253 PRO A C 1
ATOM 2030 O O . PRO A 1 253 ? 10.111 -14.951 -17.430 1.00 72.62 253 PRO A O 1
ATOM 2033 N N . TYR A 1 254 ? 8.566 -16.257 -16.449 1.00 68.62 254 TYR A N 1
ATOM 2034 C CA . TYR A 1 254 ? 8.338 -17.142 -17.592 1.00 68.62 254 TYR A CA 1
ATOM 2035 C C . TYR A 1 254 ? 7.255 -16.631 -18.549 1.00 68.62 254 TYR A C 1
ATOM 2037 O O . TYR A 1 254 ? 7.042 -17.230 -19.601 1.00 68.62 254 TYR A O 1
ATOM 2045 N N . GLY A 1 255 ? 6.623 -15.502 -18.212 1.00 61.72 255 GLY A N 1
ATOM 2046 C CA . GLY A 1 255 ? 5.526 -14.915 -18.969 1.00 61.72 255 GLY A CA 1
ATOM 2047 C C . GLY A 1 255 ? 4.172 -15.575 -18.685 1.00 61.72 255 GLY A C 1
ATOM 2048 O O . GLY A 1 255 ? 4.095 -16.717 -18.226 1.00 61.72 255 GLY A O 1
ATOM 2049 N N . ALA A 1 256 ? 3.083 -14.846 -18.923 1.00 55.19 256 ALA A N 1
ATOM 2050 C CA . ALA A 1 256 ? 1.731 -15.393 -18.902 1.00 55.19 256 ALA A CA 1
ATOM 2051 C C . ALA A 1 256 ? 1.444 -16.184 -20.195 1.00 55.19 256 ALA A C 1
ATOM 2053 O O . ALA A 1 256 ? 1.948 -15.815 -21.262 1.00 55.19 256 ALA A O 1
ATOM 2054 N N . PRO A 1 257 ? 0.568 -17.208 -20.166 1.00 47.78 257 PRO A N 1
ATOM 2055 C CA . PRO A 1 257 ? -0.163 -17.575 -21.372 1.00 47.78 257 PRO A CA 1
ATOM 2056 C C . PRO A 1 257 ? -0.922 -16.320 -21.820 1.00 47.78 257 PRO A C 1
ATOM 2058 O O . PRO A 1 257 ? -1.783 -15.824 -21.098 1.00 47.78 257 PRO A O 1
ATOM 2061 N N . GLY A 1 258 ? -0.535 -15.744 -22.957 1.00 42.19 258 GLY A N 1
ATOM 2062 C CA . GLY A 1 258 ? -1.044 -14.454 -23.404 1.00 42.19 258 GLY A CA 1
ATOM 2063 C C . GLY A 1 258 ? -2.561 -14.440 -23.579 1.00 42.19 258 GLY A C 1
ATOM 2064 O O . GLY A 1 258 ? -3.228 -15.479 -23.601 1.00 42.19 258 GLY A O 1
ATOM 2065 N N . PHE A 1 259 ? -3.115 -13.242 -23.770 1.00 38.53 259 PHE A N 1
ATOM 2066 C CA . PHE A 1 259 ? -4.473 -13.079 -24.284 1.00 38.53 259 PHE A CA 1
ATOM 2067 C C . PHE A 1 259 ? -4.630 -13.973 -25.535 1.00 38.53 259 PHE A C 1
ATOM 2069 O O . PHE A 1 259 ? -3.834 -13.868 -26.465 1.00 38.53 259 PHE A O 1
ATOM 2076 N N . ALA A 1 260 ? -5.602 -14.894 -25.527 1.00 39.78 260 ALA A N 1
ATOM 2077 C CA . ALA A 1 260 ? -5.803 -15.956 -26.532 1.00 39.78 260 ALA A CA 1
ATOM 2078 C C . ALA A 1 260 ? -4.844 -17.178 -26.511 1.00 39.78 260 ALA A C 1
ATOM 2080 O O . ALA A 1 260 ? -4.756 -17.900 -27.502 1.00 39.78 260 ALA A O 1
ATOM 2081 N N . GLY A 1 261 ? -4.174 -17.480 -25.392 1.00 37.75 261 GLY A N 1
ATOM 2082 C CA . GLY A 1 261 ? -3.494 -18.772 -25.193 1.00 37.75 261 GLY A CA 1
ATOM 2083 C C . GLY A 1 261 ? -2.140 -18.924 -25.898 1.00 37.75 261 GLY A C 1
ATOM 2084 O O . GLY A 1 261 ? -1.639 -20.040 -26.030 1.00 37.75 261 GLY A O 1
ATOM 2085 N N . ILE A 1 262 ? -1.527 -17.822 -26.339 1.00 39.94 262 ILE A N 1
ATOM 2086 C CA . ILE A 1 262 ? -0.187 -17.828 -26.940 1.00 39.94 262 ILE A CA 1
ATOM 2087 C C . ILE A 1 262 ? 0.847 -17.617 -25.833 1.00 39.94 262 ILE A C 1
ATOM 2089 O O . ILE A 1 262 ? 0.940 -16.539 -25.251 1.00 39.94 262 ILE A O 1
ATOM 2093 N N . ASN A 1 263 ? 1.631 -18.652 -25.543 1.00 41.72 263 ASN A N 1
ATOM 2094 C CA . ASN A 1 263 ? 2.724 -18.578 -24.581 1.00 41.72 263 ASN A CA 1
ATOM 2095 C C . ASN A 1 263 ? 3.939 -17.909 -25.245 1.00 41.72 263 ASN A C 1
ATOM 2097 O O . ASN A 1 263 ? 4.669 -18.548 -26.005 1.00 41.72 263 ASN A O 1
ATOM 2101 N N . ILE A 1 264 ? 4.125 -16.607 -25.024 1.00 48.91 264 ILE A N 1
ATOM 2102 C CA . ILE A 1 264 ? 5.310 -15.893 -25.505 1.00 48.91 264 ILE A CA 1
ATOM 2103 C C . ILE A 1 264 ? 6.367 -16.008 -24.408 1.00 48.91 264 ILE A C 1
ATOM 2105 O O . ILE A 1 264 ? 6.322 -15.269 -23.428 1.00 48.91 264 ILE A O 1
ATOM 2109 N N . SER A 1 265 ? 7.330 -16.924 -24.561 1.00 46.12 265 SER A N 1
ATOM 2110 C CA . SER A 1 265 ? 8.501 -16.919 -23.681 1.00 46.12 265 SER A CA 1
ATOM 2111 C C . SER A 1 265 ? 9.317 -15.665 -23.998 1.00 46.12 265 SER A C 1
ATOM 2113 O O . SER A 1 265 ? 9.912 -15.558 -25.076 1.00 46.12 265 SER A O 1
ATOM 2115 N N . LEU A 1 266 ? 9.302 -14.689 -23.097 1.00 56.16 266 LEU A N 1
ATOM 2116 C CA . LEU A 1 266 ? 10.011 -13.431 -23.291 1.00 56.16 266 LEU A CA 1
ATOM 2117 C C . LEU A 1 266 ? 11.472 -13.596 -22.833 1.00 56.16 266 LEU A C 1
ATOM 2119 O O . LEU A 1 266 ? 11.715 -14.135 -21.755 1.00 56.16 266 LEU A O 1
ATOM 2123 N N . PRO A 1 267 ? 12.464 -13.150 -23.625 1.00 51.97 267 PRO A N 1
ATOM 2124 C CA . PRO A 1 267 ? 13.886 -13.427 -23.385 1.00 51.97 267 PRO A CA 1
ATOM 2125 C C . PRO A 1 267 ? 14.495 -12.702 -22.166 1.00 51.97 267 PRO A C 1
ATOM 2127 O O . PRO A 1 267 ? 15.693 -12.826 -21.916 1.00 51.97 267 PRO A O 1
ATOM 2130 N N . THR A 1 268 ? 13.714 -11.935 -21.403 1.00 59.19 268 THR A N 1
ATOM 2131 C CA . THR A 1 268 ? 14.166 -11.180 -20.227 1.00 59.19 268 THR A CA 1
ATOM 2132 C C . THR A 1 268 ? 13.847 -11.923 -18.931 1.00 59.19 268 THR A C 1
ATOM 2134 O O . THR A 1 268 ? 12.720 -11.921 -18.441 1.00 59.19 268 THR A O 1
ATOM 2137 N N . VAL A 1 269 ? 14.868 -12.569 -18.365 1.00 66.69 269 VAL A N 1
ATOM 2138 C CA . VAL A 1 269 ? 14.778 -13.423 -17.171 1.00 66.69 269 VAL A CA 1
ATOM 2139 C C . VAL A 1 269 ? 15.265 -12.644 -15.950 1.00 66.69 269 VAL A C 1
ATOM 2141 O O . VAL A 1 269 ? 16.441 -12.681 -15.601 1.00 66.69 269 VAL A O 1
ATOM 2144 N N . GLU A 1 270 ? 14.367 -11.911 -15.299 1.00 85.69 270 GLU A N 1
ATOM 2145 C CA . GLU A 1 270 ? 14.606 -11.396 -13.949 1.00 85.69 270 GLU A CA 1
ATOM 2146 C C . GLU A 1 270 ? 13.619 -12.113 -13.019 1.00 85.69 270 GLU A C 1
ATOM 2148 O O . GLU A 1 270 ? 12.426 -11.861 -13.146 1.00 85.69 270 GLU A O 1
ATOM 2153 N N . PRO A 1 271 ? 14.047 -13.069 -12.170 1.00 88.44 271 PRO A N 1
ATOM 2154 C CA . PRO A 1 271 ? 13.116 -13.934 -11.433 1.00 88.44 271 PRO A CA 1
ATOM 2155 C C . PRO A 1 271 ? 12.239 -13.210 -10.409 1.00 88.44 271 PRO A C 1
ATOM 2157 O O . PRO A 1 271 ? 11.068 -13.543 -10.253 1.00 88.44 271 PRO A O 1
ATOM 2160 N N . ASN A 1 272 ? 12.820 -12.229 -9.722 1.00 94.12 272 ASN A N 1
ATOM 2161 C CA . ASN A 1 272 ? 12.197 -11.469 -8.644 1.00 94.12 272 ASN A CA 1
ATOM 2162 C C . ASN A 1 272 ? 12.794 -10.051 -8.643 1.00 94.12 272 ASN A C 1
ATOM 2164 O O . ASN A 1 272 ? 13.691 -9.772 -7.846 1.00 94.12 272 ASN A O 1
ATOM 2168 N N . PRO A 1 273 ? 12.407 -9.173 -9.583 1.00 95.00 273 PRO A N 1
ATOM 2169 C CA . PRO A 1 273 ? 12.848 -7.785 -9.555 1.00 95.00 273 PRO A CA 1
ATOM 2170 C C . PRO A 1 273 ? 12.304 -7.078 -8.310 1.00 95.00 273 PRO A C 1
ATOM 2172 O O . PRO A 1 273 ? 11.224 -7.409 -7.823 1.00 95.00 273 PRO A O 1
ATOM 2175 N N . TRP A 1 274 ? 13.018 -6.067 -7.808 1.00 96.56 274 TRP A N 1
ATOM 2176 C CA . TRP A 1 274 ? 12.541 -5.287 -6.655 1.00 96.56 274 TRP A CA 1
ATOM 2177 C C . TRP A 1 274 ? 11.269 -4.470 -6.958 1.00 96.56 274 TRP A C 1
ATOM 2179 O O . TRP A 1 274 ? 10.558 -4.073 -6.041 1.00 96.56 274 TRP A O 1
ATOM 2189 N N . ARG A 1 275 ? 10.968 -4.238 -8.241 1.00 95.50 275 ARG A N 1
ATOM 2190 C CA . ARG A 1 275 ? 9.690 -3.714 -8.739 1.00 95.50 275 ARG A CA 1
ATOM 2191 C C . ARG A 1 275 ? 9.406 -4.234 -10.146 1.00 95.50 275 ARG A C 1
ATOM 2193 O O . ARG A 1 275 ? 10.347 -4.469 -10.908 1.00 95.50 275 ARG A O 1
ATOM 2200 N N . GLY A 1 276 ? 8.133 -4.395 -10.488 1.00 92.31 276 GLY A N 1
ATOM 2201 C CA . GLY A 1 276 ? 7.692 -4.748 -11.835 1.00 92.31 276 GLY A CA 1
ATOM 2202 C C . GLY A 1 276 ? 8.099 -3.696 -12.870 1.00 92.31 276 GLY A C 1
ATOM 2203 O O . GLY A 1 276 ? 8.430 -2.565 -12.539 1.00 92.31 276 GLY A O 1
ATOM 2204 N N . TYR A 1 277 ? 8.118 -4.074 -14.142 1.00 90.50 277 TYR A N 1
ATOM 2205 C CA . TYR A 1 277 ? 8.356 -3.154 -15.251 1.00 90.50 277 TYR A CA 1
ATOM 2206 C C . TYR A 1 277 ? 7.695 -3.666 -16.526 1.00 90.50 277 TYR A C 1
ATOM 2208 O O . TYR A 1 277 ? 7.451 -4.865 -16.685 1.00 90.50 277 TYR A O 1
ATOM 2216 N N . GLU A 1 278 ? 7.421 -2.746 -17.439 1.00 86.31 278 GLU A N 1
ATOM 2217 C CA . GLU A 1 278 ? 6.697 -3.020 -18.674 1.00 86.31 278 GLU A CA 1
ATOM 2218 C C . GLU A 1 278 ? 7.558 -3.642 -19.769 1.00 86.31 278 GLU A C 1
ATOM 2220 O O . GLU A 1 278 ? 8.780 -3.485 -19.782 1.00 86.31 278 GLU A O 1
ATOM 2225 N N . ILE A 1 279 ? 6.897 -4.321 -20.715 1.00 79.94 279 ILE A N 1
ATOM 2226 C CA . ILE A 1 279 ? 7.549 -5.018 -21.828 1.00 79.94 279 ILE A CA 1
ATOM 2227 C C . ILE A 1 279 ? 6.929 -4.634 -23.158 1.00 79.94 279 ILE A C 1
ATOM 2229 O O . ILE A 1 279 ? 5.737 -4.825 -23.358 1.00 79.94 279 ILE A O 1
ATOM 2233 N N . TYR A 1 280 ? 7.764 -4.225 -24.112 1.00 71.19 280 TYR A N 1
ATOM 2234 C CA . TYR A 1 280 ? 7.316 -3.932 -25.475 1.00 71.19 280 TYR A CA 1
ATOM 2235 C C . TYR A 1 280 ? 8.009 -4.757 -26.573 1.00 71.19 280 TYR A C 1
ATOM 2237 O O . TYR A 1 280 ? 7.346 -5.222 -27.492 1.00 71.19 280 TYR A O 1
ATOM 2245 N N . LEU A 1 281 ? 9.322 -5.006 -26.453 1.00 65.75 281 LEU A N 1
ATOM 2246 C CA . LEU A 1 281 ? 10.203 -5.563 -27.499 1.00 65.75 281 LEU A CA 1
ATOM 2247 C C . LEU A 1 281 ? 10.279 -4.718 -28.797 1.00 65.75 281 LEU A C 1
ATOM 2249 O O . LEU A 1 281 ? 9.276 -4.201 -29.280 1.00 65.75 281 LEU A O 1
ATOM 2253 N N . PRO A 1 282 ? 11.463 -4.586 -29.436 1.00 65.12 282 PRO A N 1
ATOM 2254 C CA . PRO A 1 282 ? 12.779 -5.155 -29.094 1.00 65.12 282 PRO A CA 1
ATOM 2255 C C . PRO A 1 282 ? 13.386 -4.597 -27.793 1.00 65.12 282 PRO A C 1
ATOM 2257 O O . PRO A 1 282 ? 12.963 -3.559 -27.302 1.00 65.12 282 PRO A O 1
ATOM 2260 N N . GLY A 1 283 ? 14.385 -5.290 -27.227 1.00 63.56 283 GLY A N 1
ATOM 2261 C CA . GLY A 1 283 ? 14.850 -5.122 -25.835 1.00 63.56 283 GLY A CA 1
ATOM 2262 C C . GLY A 1 283 ? 15.250 -3.712 -25.367 1.00 63.56 283 GLY A C 1
ATOM 2263 O O . GLY A 1 283 ? 15.241 -3.457 -24.167 1.00 63.56 283 GLY A O 1
ATOM 2264 N N . TRP A 1 284 ? 15.547 -2.769 -26.267 1.00 67.19 284 TRP A N 1
ATOM 2265 C CA . TRP A 1 284 ? 15.800 -1.366 -25.897 1.00 67.19 284 TRP A CA 1
ATOM 2266 C C . TRP A 1 284 ? 14.525 -0.589 -25.524 1.00 67.19 284 TRP A C 1
ATOM 2268 O O . TRP A 1 284 ? 14.597 0.369 -24.753 1.00 67.19 284 TRP A O 1
ATOM 2278 N N . LEU A 1 285 ? 13.364 -1.041 -26.007 1.00 75.19 285 LEU A N 1
ATOM 2279 C CA . LEU A 1 285 ? 12.036 -0.552 -25.627 1.00 75.19 285 LEU A CA 1
ATOM 2280 C C . LEU A 1 285 ? 11.463 -1.273 -24.400 1.00 75.19 285 LEU A C 1
ATOM 2282 O O . LEU A 1 285 ? 10.370 -0.946 -23.966 1.00 75.19 285 LEU A O 1
ATOM 2286 N N . ASP A 1 286 ? 12.178 -2.257 -23.854 1.00 81.25 286 ASP A N 1
ATOM 2287 C CA . ASP A 1 286 ? 11.769 -3.002 -22.665 1.00 81.25 286 ASP A CA 1
ATOM 2288 C C . ASP A 1 286 ? 12.178 -2.248 -21.379 1.00 81.25 286 ASP A C 1
ATOM 2290 O O . ASP A 1 286 ? 13.140 -1.459 -21.366 1.00 81.25 286 ASP A O 1
ATOM 2294 N N . GLY A 1 287 ? 11.423 -2.460 -20.305 1.00 88.00 287 GLY A N 1
ATOM 2295 C CA . GLY A 1 287 ? 11.596 -1.819 -19.009 1.00 88.00 287 GLY A CA 1
ATOM 2296 C C . GLY A 1 287 ? 12.719 -2.441 -18.188 1.00 88.00 287 GLY A C 1
ATOM 2297 O O . GLY A 1 287 ? 13.341 -3.437 -18.563 1.00 88.00 287 GLY A O 1
ATOM 2298 N N . SER A 1 288 ? 13.037 -1.831 -17.058 1.00 91.06 288 SER A N 1
ATOM 2299 C CA . SER A 1 288 ? 13.914 -2.409 -16.037 1.00 91.06 288 SER A CA 1
ATOM 2300 C C . SER A 1 288 ? 13.545 -1.842 -14.681 1.00 91.06 288 SER A C 1
ATOM 2302 O O . SER A 1 288 ? 12.758 -0.903 -14.586 1.00 91.06 288 SER A O 1
ATOM 2304 N N . THR A 1 289 ? 14.177 -2.328 -13.620 1.00 94.62 289 THR A N 1
ATOM 2305 C CA . THR A 1 289 ? 13.911 -1.737 -12.312 1.00 94.62 289 THR A CA 1
ATOM 2306 C C . THR A 1 289 ? 14.437 -0.303 -12.166 1.00 94.62 289 THR A C 1
ATOM 2308 O O . THR A 1 289 ? 14.072 0.366 -11.213 1.00 94.62 289 THR A O 1
ATOM 2311 N N . GLU A 1 290 ? 15.291 0.203 -13.058 1.00 94.06 290 GLU A N 1
ATOM 2312 C CA . GLU A 1 290 ? 15.707 1.614 -13.072 1.00 94.06 290 GLU A CA 1
ATOM 2313 C C . GLU A 1 290 ? 14.668 2.505 -13.768 1.00 94.06 290 GLU A C 1
ATOM 2315 O O . GLU A 1 290 ? 14.277 3.531 -13.216 1.00 94.06 290 GLU A O 1
ATOM 2320 N N . GLU A 1 291 ? 14.180 2.075 -14.931 1.00 92.12 291 GLU A N 1
ATOM 2321 C CA . GLU A 1 291 ? 13.165 2.768 -15.735 1.00 92.12 291 GLU A CA 1
ATOM 2322 C C . GLU A 1 291 ? 12.046 1.773 -16.099 1.00 92.12 291 GLU A C 1
ATOM 2324 O O . GLU A 1 291 ? 12.230 0.982 -17.038 1.00 92.12 291 GLU A O 1
ATOM 2329 N N . PRO A 1 292 ? 10.958 1.726 -15.301 1.00 92.38 292 PRO A N 1
ATOM 2330 C CA . PRO A 1 292 ? 9.920 0.705 -15.413 1.00 92.38 292 PRO A CA 1
ATOM 2331 C C . PRO A 1 292 ? 8.765 1.072 -16.355 1.00 92.38 292 PRO A C 1
ATOM 2333 O O . PRO A 1 292 ? 8.174 0.158 -16.927 1.00 92.38 292 PRO A O 1
ATOM 2336 N N . ASP A 1 293 ? 8.466 2.367 -16.497 1.00 91.31 293 ASP A N 1
ATOM 2337 C CA . ASP A 1 293 ? 7.449 2.927 -17.396 1.00 91.31 293 ASP A CA 1
ATOM 2338 C C . ASP A 1 293 ? 8.088 3.061 -18.781 1.00 91.31 293 ASP A C 1
ATOM 2340 O O . ASP A 1 293 ? 8.996 3.864 -18.990 1.00 91.31 293 ASP A O 1
ATOM 2344 N N . VAL A 1 294 ? 7.715 2.184 -19.707 1.00 87.44 294 VAL A N 1
ATOM 2345 C CA . VAL A 1 294 ? 8.243 2.188 -21.083 1.00 87.44 294 VAL A CA 1
ATOM 2346 C C . VAL A 1 294 ? 7.149 2.067 -22.133 1.00 87.44 294 VAL A C 1
ATOM 2348 O O . VAL A 1 294 ? 7.434 2.157 -23.335 1.00 87.44 294 VAL A O 1
ATOM 2351 N N . LEU A 1 295 ? 5.909 1.900 -21.692 1.00 86.38 295 LEU A N 1
ATOM 2352 C CA . LEU A 1 295 ? 4.700 1.883 -22.481 1.00 86.38 295 LEU A CA 1
ATOM 2353 C C . LEU A 1 295 ? 3.786 3.034 -22.079 1.00 86.38 295 LEU A C 1
ATOM 2355 O O . LEU A 1 295 ? 4.044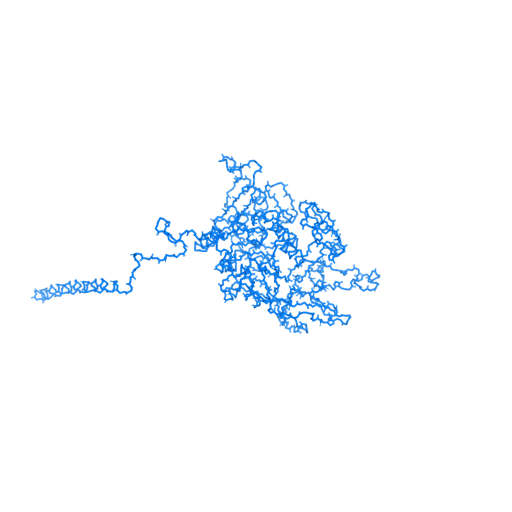 3.824 -21.188 1.00 86.38 295 LEU A O 1
ATOM 2359 N N . SER A 1 296 ? 2.748 3.214 -22.871 1.00 86.25 296 SER A N 1
ATOM 2360 C CA . SER A 1 296 ? 1.745 4.233 -22.653 1.00 86.25 296 SER A CA 1
ATOM 2361 C C . SER A 1 296 ? 0.416 3.672 -23.100 1.00 86.25 296 SER A C 1
ATOM 2363 O O . SER A 1 296 ? 0.295 3.034 -24.161 1.00 86.25 296 SER A O 1
ATOM 2365 N N . GLN A 1 297 ? -0.610 3.951 -22.317 1.00 84.31 297 GLN A N 1
ATOM 2366 C CA . GLN A 1 297 ? -1.968 3.583 -22.619 1.00 84.31 297 GLN A CA 1
ATOM 2367 C C . GLN A 1 297 ? -2.483 4.403 -23.794 1.00 84.31 297 GLN A C 1
ATOM 2369 O O . GLN A 1 297 ? -2.622 5.618 -23.731 1.00 84.31 297 GLN A O 1
ATOM 2374 N N . SER A 1 298 ? -2.852 3.734 -24.881 1.00 80.50 298 SER A N 1
ATOM 2375 C CA . SER A 1 298 ? -3.498 4.371 -26.021 1.00 80.50 298 SER A CA 1
ATOM 2376 C C . SER A 1 298 ? -4.738 5.149 -25.577 1.00 80.50 298 SER A C 1
ATOM 2378 O O . SER A 1 298 ? -5.762 4.550 -25.257 1.00 80.50 298 SER A O 1
ATOM 2380 N N . LYS A 1 299 ? -4.706 6.483 -25.694 1.00 79.94 299 LYS A N 1
ATOM 2381 C CA . LYS A 1 299 ? -5.860 7.369 -25.423 1.00 79.94 299 LYS A CA 1
ATOM 2382 C C . LYS A 1 299 ? -7.150 7.001 -26.169 1.00 79.94 299 LYS A C 1
ATOM 2384 O O . LYS A 1 299 ? -8.215 7.505 -25.839 1.00 79.94 299 LYS A O 1
ATOM 2389 N N . LYS A 1 300 ? -7.052 6.199 -27.235 1.00 77.00 300 LYS A N 1
ATOM 2390 C CA . LYS A 1 300 ? -8.202 5.743 -28.030 1.00 77.00 300 LYS A CA 1
ATOM 2391 C C . LYS A 1 300 ? -8.693 4.354 -27.646 1.00 77.00 300 LYS A C 1
ATOM 2393 O O . LYS A 1 300 ? -9.884 4.100 -27.763 1.00 77.00 300 LYS A O 1
ATOM 2398 N N . LEU A 1 301 ? -7.775 3.451 -27.307 1.00 72.38 301 LEU A N 1
ATOM 2399 C CA . LEU A 1 301 ? -8.079 2.030 -27.114 1.00 72.38 301 LEU A CA 1
ATOM 2400 C C . LEU A 1 301 ? -8.062 1.612 -25.640 1.00 72.38 301 LEU A C 1
ATOM 2402 O O . LEU A 1 301 ? -8.529 0.525 -25.334 1.00 72.38 301 LEU A O 1
ATOM 2406 N N . GLY A 1 302 ? -7.515 2.439 -24.744 1.00 70.19 302 GLY A N 1
ATOM 2407 C CA . GLY A 1 302 ? -7.399 2.127 -23.318 1.00 70.19 302 GLY A CA 1
ATOM 2408 C C . GLY A 1 302 ? -6.417 0.993 -23.004 1.00 70.19 302 GLY A C 1
ATOM 2409 O O . GLY A 1 302 ? -6.502 0.402 -21.937 1.00 70.19 302 GLY A O 1
ATOM 2410 N N . ILE A 1 303 ? -5.497 0.670 -23.920 1.00 71.12 303 ILE A N 1
ATOM 2411 C CA . ILE A 1 303 ? -4.517 -0.420 -23.767 1.00 71.12 303 ILE A CA 1
ATOM 2412 C C . ILE A 1 303 ? -3.079 0.094 -23.904 1.00 71.12 303 ILE A C 1
ATOM 2414 O O . ILE A 1 303 ? -2.799 0.953 -24.744 1.00 71.12 303 ILE A O 1
ATOM 2418 N N . ASP A 1 304 ? -2.184 -0.444 -23.082 1.00 70.31 304 ASP A N 1
ATOM 2419 C CA . ASP A 1 304 ? -0.751 -0.144 -22.918 1.00 70.31 304 ASP A CA 1
ATOM 2420 C C . ASP A 1 304 ? 0.105 -0.667 -24.078 1.00 70.31 304 ASP A C 1
ATOM 2422 O O . ASP A 1 304 ? 0.888 -1.587 -23.918 1.00 70.31 304 ASP A O 1
ATOM 2426 N N . ILE A 1 305 ? -0.045 -0.111 -25.282 1.00 72.12 305 ILE A N 1
ATOM 2427 C CA . ILE A 1 305 ? 0.643 -0.618 -26.490 1.00 72.12 305 ILE A CA 1
ATOM 2428 C C . ILE A 1 305 ? 1.529 0.416 -27.191 1.00 72.12 305 ILE A C 1
ATOM 2430 O O . ILE A 1 305 ? 2.053 0.148 -28.272 1.00 72.12 305 ILE A O 1
ATOM 2434 N N . VAL A 1 306 ? 1.644 1.624 -26.641 1.00 78.75 306 VAL A N 1
ATOM 2435 C CA . VAL A 1 306 ? 2.380 2.729 -27.266 1.00 78.75 306 VAL A CA 1
ATOM 2436 C C . VAL A 1 306 ? 3.737 2.862 -26.580 1.00 78.75 306 VAL A C 1
ATOM 2438 O O . VAL A 1 306 ? 3.751 3.130 -25.393 1.00 78.75 306 VAL A O 1
ATOM 2441 N N . PRO A 1 307 ? 4.886 2.717 -27.257 1.00 83.81 307 PRO A N 1
ATOM 2442 C CA . PRO A 1 307 ? 6.176 2.827 -26.573 1.00 83.81 307 PRO A CA 1
ATOM 2443 C C . PRO A 1 307 ? 6.440 4.249 -26.101 1.00 83.81 307 PRO A C 1
ATOM 2445 O O . PRO A 1 307 ? 6.629 5.142 -26.934 1.00 83.81 307 PRO A O 1
ATOM 2448 N N . ALA A 1 308 ? 6.523 4.447 -24.788 1.00 83.75 308 ALA A N 1
ATOM 2449 C CA . ALA A 1 308 ? 6.846 5.734 -24.186 1.00 83.75 308 ALA A CA 1
ATOM 2450 C C . ALA A 1 308 ? 8.222 6.212 -24.652 1.00 83.75 308 ALA A C 1
ATOM 2452 O O . ALA A 1 308 ? 8.349 7.309 -25.184 1.00 83.75 308 ALA A O 1
ATOM 2453 N N . LYS A 1 309 ? 9.229 5.330 -24.587 1.00 80.88 309 LYS A N 1
ATOM 2454 C CA . LYS A 1 309 ? 10.638 5.611 -24.926 1.00 80.88 309 LYS A CA 1
ATOM 2455 C C . LYS A 1 309 ? 10.882 6.178 -26.328 1.00 80.88 309 LYS A C 1
ATOM 2457 O O . LYS A 1 309 ? 11.941 6.748 -26.580 1.00 80.88 309 LYS A O 1
ATOM 2462 N N . LEU A 1 310 ? 9.934 6.058 -27.264 1.00 80.00 310 LEU A N 1
ATOM 2463 C CA . LEU A 1 310 ? 10.052 6.727 -28.565 1.00 80.00 310 LEU A CA 1
ATOM 2464 C C . LEU A 1 310 ? 10.095 8.257 -28.428 1.00 80.00 310 LEU A C 1
ATOM 2466 O O . LEU A 1 310 ? 10.712 8.915 -29.270 1.00 80.00 310 LEU A O 1
ATOM 2470 N N . SER A 1 311 ? 9.512 8.822 -27.363 1.00 79.06 311 SER A N 1
ATOM 2471 C CA . SER A 1 311 ? 9.599 10.254 -27.066 1.00 79.06 311 SER A CA 1
ATOM 2472 C C . SER A 1 311 ? 11.029 10.726 -26.799 1.00 79.06 311 SER A C 1
ATOM 2474 O O . SER A 1 311 ? 11.331 11.895 -27.049 1.00 79.06 311 SER A O 1
ATOM 2476 N N . ASP A 1 312 ? 11.915 9.825 -26.368 1.00 80.38 312 ASP A N 1
ATOM 2477 C CA . ASP A 1 312 ? 13.290 10.151 -25.973 1.00 80.38 312 ASP A CA 1
ATOM 2478 C C . ASP A 1 312 ? 14.250 10.253 -27.159 1.00 80.38 312 ASP A C 1
ATOM 2480 O O . ASP A 1 312 ? 15.388 10.705 -27.015 1.00 80.38 312 ASP A O 1
ATOM 2484 N N . LEU A 1 313 ? 13.813 9.835 -28.351 1.00 77.38 313 LEU A N 1
ATOM 2485 C CA . LEU A 1 313 ? 14.654 9.875 -29.537 1.00 77.38 313 LEU A CA 1
ATOM 2486 C C . LEU A 1 313 ? 15.003 11.322 -29.924 1.00 77.38 313 LEU A C 1
ATOM 2488 O O . LEU A 1 313 ? 14.130 12.200 -29.937 1.00 77.38 313 LEU A O 1
ATOM 2492 N N . PRO A 1 314 ? 16.253 11.583 -30.353 1.00 71.50 314 PRO A N 1
ATOM 2493 C CA . PRO A 1 314 ? 16.599 12.850 -30.978 1.00 71.50 314 PRO A CA 1
ATOM 2494 C C . PRO A 1 314 ? 15.634 13.132 -32.135 1.00 71.50 314 PRO A C 1
ATOM 2496 O O . PRO A 1 314 ? 15.369 12.256 -32.953 1.00 71.50 314 PRO A O 1
ATOM 2499 N N . MET A 1 315 ? 15.111 14.358 -32.215 1.00 72.25 315 MET A N 1
ATOM 2500 C CA . MET A 1 315 ? 14.138 14.796 -33.232 1.00 72.25 315 MET A CA 1
ATOM 2501 C C . MET A 1 315 ? 12.700 14.256 -33.087 1.00 72.25 315 MET A C 1
ATOM 2503 O O . MET A 1 315 ? 11.867 14.588 -33.933 1.00 72.25 315 MET A O 1
ATOM 2507 N N . SER A 1 316 ? 12.360 13.533 -32.010 1.00 73.25 316 SER A N 1
ATOM 2508 C CA . SER A 1 316 ? 10.993 13.046 -31.715 1.00 73.25 316 SER A CA 1
ATOM 2509 C C . SER A 1 316 ? 9.915 14.129 -31.884 1.00 73.25 316 SER A C 1
ATOM 2511 O O . SER A 1 316 ? 8.878 13.914 -32.515 1.00 73.25 316 SER A O 1
ATOM 2513 N N . LYS A 1 317 ? 10.216 15.357 -31.441 1.00 66.50 317 LYS A N 1
ATOM 2514 C CA . LYS A 1 317 ? 9.362 16.552 -31.569 1.00 66.50 317 LYS A CA 1
ATOM 2515 C C . LYS A 1 317 ? 8.988 16.959 -33.002 1.00 66.50 317 LYS A C 1
ATOM 2517 O O . LYS A 1 317 ? 8.056 17.751 -33.169 1.00 66.50 317 LYS A O 1
ATOM 2522 N N . TYR A 1 318 ? 9.686 16.471 -34.027 1.00 70.81 318 TYR A N 1
ATOM 2523 C CA . TYR A 1 318 ? 9.425 16.796 -35.436 1.00 70.81 318 TYR A CA 1
ATOM 2524 C C . TYR A 1 318 ? 8.635 15.712 -36.176 1.00 70.81 318 TYR A C 1
ATOM 2526 O O . TYR A 1 318 ? 8.169 15.961 -37.284 1.00 70.81 318 TYR A O 1
ATOM 2534 N N . LEU A 1 319 ? 8.437 14.538 -35.568 1.00 70.12 319 LEU A N 1
ATOM 2535 C CA . LEU A 1 319 ? 7.703 13.424 -36.162 1.00 70.12 319 LEU A CA 1
ATOM 2536 C C . LEU A 1 319 ? 6.286 13.359 -35.560 1.00 70.12 319 LEU A C 1
ATOM 2538 O O . LEU A 1 319 ? 6.137 13.006 -34.390 1.00 70.12 319 LEU A O 1
ATOM 2542 N N . PRO A 1 320 ? 5.213 13.665 -36.322 1.00 65.75 320 PRO A N 1
ATOM 2543 C CA . PRO A 1 320 ? 3.842 13.728 -35.794 1.00 65.75 320 PRO A CA 1
ATOM 2544 C C . PRO A 1 320 ? 3.335 12.426 -35.157 1.00 65.75 320 PRO A C 1
ATOM 2546 O O . PRO A 1 320 ? 2.455 12.466 -34.301 1.00 65.75 320 PRO A O 1
ATOM 2549 N N . ILE A 1 321 ? 3.884 11.281 -35.574 1.00 64.44 321 ILE A N 1
ATOM 2550 C CA . ILE A 1 321 ? 3.578 9.958 -35.012 1.00 64.44 321 ILE A CA 1
ATOM 2551 C C . ILE A 1 321 ? 4.214 9.786 -33.623 1.00 64.44 321 ILE A C 1
ATOM 2553 O O . ILE A 1 321 ? 3.575 9.229 -32.738 1.00 64.44 321 ILE A O 1
ATOM 2557 N N . ILE A 1 322 ? 5.414 10.337 -33.406 1.00 66.50 322 ILE A N 1
ATOM 2558 C CA . ILE A 1 322 ? 6.138 10.284 -32.124 1.00 66.50 322 ILE A CA 1
ATOM 2559 C C . ILE A 1 322 ? 5.642 11.370 -31.156 1.00 66.50 322 ILE A C 1
ATOM 2561 O O . ILE A 1 322 ? 5.637 11.178 -29.950 1.00 66.50 322 ILE A O 1
ATOM 2565 N N . ARG A 1 323 ? 5.077 12.483 -31.648 1.00 59.34 323 ARG A N 1
ATOM 2566 C CA . ARG A 1 323 ? 4.394 13.475 -30.785 1.00 59.34 323 ARG A CA 1
ATOM 2567 C C . ARG A 1 323 ? 3.240 12.904 -29.946 1.00 59.34 323 ARG A C 1
ATOM 2569 O O . ARG A 1 323 ? 2.742 13.597 -29.068 1.00 59.34 323 ARG A O 1
ATOM 2576 N N . LYS A 1 324 ? 2.769 11.693 -30.259 1.00 62.66 324 LYS A N 1
ATOM 2577 C CA . LYS A 1 324 ? 1.693 11.001 -29.537 1.00 62.66 324 LYS A CA 1
ATOM 2578 C C . LYS A 1 324 ? 2.201 9.904 -28.592 1.00 62.66 324 LYS A C 1
ATOM 2580 O O . LYS A 1 324 ? 1.372 9.219 -28.003 1.00 62.66 324 LYS A O 1
ATOM 2585 N N . THR A 1 325 ? 3.517 9.724 -28.478 1.00 73.75 325 THR A N 1
ATOM 2586 C CA . THR A 1 325 ? 4.170 8.804 -27.535 1.00 73.75 325 THR A CA 1
ATOM 2587 C C . THR A 1 325 ? 4.720 9.594 -26.352 1.00 73.75 325 THR A C 1
ATOM 2589 O O . THR A 1 325 ? 5.161 10.729 -26.538 1.00 73.75 325 THR A O 1
ATOM 2592 N N . GLY A 1 326 ? 4.739 8.999 -25.167 1.00 84.38 326 GLY A N 1
ATOM 2593 C CA . GLY A 1 326 ? 5.362 9.573 -23.979 1.00 84.38 326 GLY A CA 1
ATOM 2594 C C . GLY A 1 326 ? 4.877 8.848 -22.736 1.00 84.38 326 GLY A C 1
ATOM 2595 O O . GLY A 1 326 ? 3.772 8.329 -22.749 1.00 84.38 326 GLY A O 1
ATOM 2596 N N . TYR A 1 327 ? 5.706 8.820 -21.702 1.00 90.75 327 TYR A N 1
ATOM 2597 C CA . TYR A 1 327 ? 5.430 8.198 -20.404 1.00 90.75 327 TYR A CA 1
ATOM 2598 C C . TYR A 1 327 ? 4.026 8.541 -19.906 1.00 90.75 327 TYR A C 1
ATOM 2600 O O . TYR A 1 327 ? 3.695 9.724 -19.844 1.00 90.75 327 TYR A O 1
ATOM 2608 N N . ASP A 1 328 ? 3.199 7.542 -19.602 1.00 89.88 328 ASP A N 1
ATOM 2609 C CA . ASP A 1 328 ? 1.846 7.760 -19.072 1.00 89.88 328 ASP A CA 1
ATOM 2610 C C . ASP A 1 328 ? 1.787 7.674 -17.542 1.00 89.88 328 ASP A C 1
ATOM 2612 O O . ASP A 1 328 ? 0.744 7.974 -16.951 1.00 89.88 328 ASP A O 1
ATOM 2616 N N . GLY A 1 329 ? 2.922 7.350 -16.915 1.00 92.69 329 GLY A N 1
ATOM 2617 C CA . GLY A 1 329 ? 3.105 7.335 -15.478 1.00 92.69 329 GLY A CA 1
ATOM 2618 C C . GLY A 1 329 ? 2.463 6.147 -14.789 1.00 92.69 329 GLY A C 1
ATOM 2619 O O . GLY A 1 329 ? 2.368 6.184 -13.563 1.00 92.69 329 GLY A O 1
ATOM 2620 N N . VAL A 1 330 ? 2.014 5.123 -15.522 1.00 90.75 330 VAL A N 1
ATOM 2621 C CA . VAL A 1 330 ? 1.361 3.950 -14.940 1.00 90.75 330 VAL A CA 1
ATOM 2622 C C . VAL A 1 330 ? 1.977 2.667 -15.483 1.00 90.75 330 VAL A C 1
ATOM 2624 O O . VAL A 1 330 ? 1.904 2.360 -16.663 1.00 90.75 330 VAL A O 1
ATOM 2627 N N . VAL A 1 331 ? 2.550 1.870 -14.588 1.00 90.56 331 VAL A N 1
ATOM 2628 C CA . VAL A 1 331 ? 3.303 0.664 -14.942 1.00 90.56 331 VAL A CA 1
ATOM 2629 C C . VAL A 1 331 ? 2.388 -0.564 -14.951 1.00 90.56 331 VAL A C 1
ATOM 2631 O O . VAL A 1 331 ? 1.629 -0.787 -14.008 1.00 90.56 331 VAL A O 1
ATOM 2634 N N . ILE A 1 332 ? 2.504 -1.408 -15.985 1.00 81.25 332 ILE A N 1
ATOM 2635 C CA . ILE A 1 332 ? 1.866 -2.738 -16.088 1.00 81.25 332 ILE A CA 1
ATOM 2636 C C . ILE A 1 332 ? 0.334 -2.641 -15.965 1.00 81.25 332 ILE A C 1
ATOM 2638 O O . ILE A 1 332 ? -0.268 -3.250 -15.090 1.00 81.25 332 ILE A O 1
ATOM 2642 N N . THR A 1 333 ? -0.335 -1.879 -16.831 1.00 69.81 333 THR A N 1
ATOM 2643 C CA . THR A 1 333 ? -1.765 -1.572 -16.629 1.00 69.81 333 THR A CA 1
ATOM 2644 C C . THR A 1 333 ? -2.751 -2.584 -17.205 1.00 69.81 333 THR A C 1
ATOM 2646 O O . THR A 1 333 ? -3.716 -2.909 -16.517 1.00 69.81 333 THR A O 1
ATOM 2649 N N . VAL A 1 334 ? -2.590 -3.078 -18.443 1.00 66.88 334 VAL A N 1
ATOM 2650 C CA . VAL A 1 334 ? -3.693 -3.830 -19.091 1.00 66.88 334 VAL A CA 1
ATOM 2651 C C . VAL A 1 334 ? -3.253 -5.049 -19.899 1.00 66.88 334 VAL A C 1
ATOM 2653 O O . VAL A 1 334 ? -3.590 -6.169 -19.531 1.00 66.88 334 VAL A O 1
ATOM 2656 N N . LEU A 1 335 ? -2.571 -4.877 -21.028 1.00 68.62 335 LEU A N 1
ATOM 2657 C CA . LEU A 1 335 ? -2.333 -5.932 -22.012 1.00 68.62 335 LEU A CA 1
ATOM 2658 C C . LEU A 1 335 ? -0.899 -6.447 -21.933 1.00 68.62 335 LEU A C 1
ATOM 2660 O O . LEU A 1 335 ? -0.683 -7.610 -21.588 1.00 68.62 335 LEU A O 1
ATOM 2664 N N . PHE A 1 336 ? 0.082 -5.602 -22.252 1.00 64.62 336 PHE A N 1
ATOM 2665 C CA . PHE A 1 336 ? 1.479 -6.035 -22.267 1.00 64.62 336 PHE A CA 1
ATOM 2666 C C . PHE A 1 336 ? 2.027 -6.205 -20.851 1.00 64.62 336 PHE A C 1
ATOM 2668 O O . PHE A 1 336 ? 2.776 -7.151 -20.604 1.00 64.62 336 PHE A O 1
ATOM 2675 N N . GLY A 1 337 ? 1.574 -5.387 -19.897 1.00 63.50 337 GLY A N 1
ATOM 2676 C CA . GLY A 1 337 ? 1.905 -5.564 -18.485 1.00 63.50 337 GLY A CA 1
ATOM 2677 C C . GLY A 1 337 ? 1.490 -6.926 -17.914 1.00 63.50 337 GLY A C 1
ATOM 2678 O O . GLY A 1 337 ? 2.272 -7.585 -17.225 1.00 63.50 337 GLY A O 1
ATOM 2679 N N . ARG A 1 338 ? 0.286 -7.407 -18.258 1.00 71.88 338 ARG A N 1
ATOM 2680 C CA . ARG A 1 338 ? -0.242 -8.709 -17.801 1.00 71.88 338 ARG A CA 1
ATOM 2681 C C . ARG A 1 338 ? 0.564 -9.900 -18.307 1.00 71.88 338 ARG A C 1
ATOM 2683 O O . ARG A 1 338 ? 0.532 -10.956 -17.684 1.00 71.88 338 ARG A O 1
ATOM 2690 N N . LEU A 1 339 ? 1.339 -9.747 -19.386 1.00 74.12 339 LEU A N 1
ATOM 2691 C CA . LEU A 1 339 ? 2.236 -10.811 -19.843 1.00 74.12 339 LEU A CA 1
ATOM 2692 C C . LEU A 1 339 ? 3.332 -11.136 -18.826 1.00 74.12 339 LEU A C 1
ATOM 2694 O O . LEU A 1 339 ? 3.970 -12.173 -18.967 1.00 74.12 339 LEU A O 1
ATOM 2698 N N . ARG A 1 340 ? 3.566 -10.290 -17.816 1.00 78.56 340 ARG A N 1
ATOM 2699 C CA . ARG A 1 340 ? 4.578 -10.512 -16.774 1.00 78.56 340 ARG A CA 1
ATOM 2700 C C . ARG A 1 340 ? 4.026 -10.824 -15.412 1.00 78.56 340 ARG A C 1
ATOM 2702 O O . ARG A 1 340 ? 4.797 -10.900 -14.457 1.00 78.56 340 ARG A O 1
ATOM 2709 N N . THR A 1 341 ? 2.728 -11.052 -15.317 1.00 84.56 341 THR A N 1
ATOM 2710 C CA . THR A 1 341 ? 2.116 -11.399 -14.051 1.00 84.56 341 THR A CA 1
ATOM 2711 C C . THR A 1 341 ? 1.378 -12.725 -14.137 1.00 84.56 341 THR A C 1
ATOM 2713 O O . THR A 1 341 ? 1.031 -13.219 -15.210 1.00 84.56 341 THR A O 1
ATOM 2716 N N . LYS A 1 342 ? 1.204 -13.355 -12.983 1.00 88.06 342 LYS A N 1
ATOM 2717 C CA . LYS A 1 342 ? 0.344 -14.514 -12.797 1.00 88.06 342 LYS A CA 1
ATOM 2718 C C . LYS A 1 342 ? -0.530 -14.250 -11.582 1.00 88.06 342 LYS A C 1
ATOM 2720 O O . LYS A 1 342 ? -0.009 -13.886 -10.532 1.00 88.06 342 LYS A O 1
ATOM 2725 N N . ASP A 1 343 ? -1.829 -14.454 -11.739 1.00 90.25 343 ASP A N 1
ATOM 2726 C CA . ASP A 1 343 ? -2.785 -14.332 -10.644 1.00 90.25 343 ASP A CA 1
ATOM 2727 C C . ASP A 1 343 ? -2.685 -15.559 -9.729 1.00 90.25 343 ASP A C 1
ATOM 2729 O O . ASP A 1 343 ? -2.650 -16.695 -10.210 1.00 90.25 343 ASP A O 1
ATOM 2733 N N . TYR A 1 344 ? -2.644 -15.310 -8.421 1.00 93.88 344 TYR A N 1
ATOM 2734 C CA . TYR A 1 344 ? -2.728 -16.324 -7.374 1.00 93.88 344 TYR A CA 1
ATOM 2735 C C . TYR A 1 344 ? -3.970 -16.060 -6.530 1.00 93.88 344 TYR A C 1
ATOM 2737 O O . TYR A 1 344 ? -4.232 -14.929 -6.112 1.00 93.88 344 TYR A O 1
ATOM 2745 N N . THR A 1 345 ? -4.766 -17.102 -6.331 1.00 96.44 345 THR A N 1
ATOM 2746 C CA . THR A 1 345 ? -6.046 -17.046 -5.622 1.00 96.44 345 THR A CA 1
ATOM 2747 C C . THR A 1 345 ? -5.870 -17.019 -4.106 1.00 96.44 345 THR A C 1
ATOM 2749 O O . THR A 1 345 ? -4.831 -17.410 -3.578 1.00 96.44 345 THR A O 1
ATOM 2752 N N . GLY A 1 346 ? -6.922 -16.619 -3.389 1.00 96.00 346 GLY A N 1
ATOM 2753 C CA . GLY A 1 346 ? -6.994 -16.696 -1.934 1.00 96.00 346 GLY A CA 1
ATOM 2754 C C . GLY A 1 346 ? -6.676 -18.092 -1.405 1.00 96.00 346 GLY A C 1
ATOM 2755 O O . GLY A 1 346 ? -5.960 -18.191 -0.424 1.00 96.00 346 GLY A O 1
ATOM 2756 N N . TYR A 1 347 ? -7.115 -19.159 -2.082 1.00 97.50 347 TYR A N 1
ATOM 2757 C CA . TYR A 1 347 ? -6.759 -20.537 -1.715 1.00 97.50 347 TYR A CA 1
ATOM 2758 C C . TYR A 1 347 ? -5.264 -20.846 -1.862 1.00 97.50 347 TYR A C 1
ATOM 2760 O O . TYR A 1 347 ? -4.690 -21.475 -0.982 1.00 97.50 347 TYR A O 1
ATOM 2768 N N . GLU A 1 348 ? -4.626 -20.408 -2.950 1.00 97.88 348 GLU A N 1
ATOM 2769 C CA . GLU A 1 348 ? -3.185 -20.625 -3.151 1.00 97.88 348 GLU A CA 1
ATOM 2770 C C . GLU A 1 348 ? -2.348 -19.822 -2.146 1.00 97.88 348 GLU A C 1
ATOM 2772 O O . GLU A 1 348 ? -1.297 -20.281 -1.710 1.00 97.88 348 GLU A O 1
ATOM 2777 N N . ILE A 1 349 ? -2.816 -18.631 -1.766 1.00 97.94 349 ILE A N 1
ATOM 2778 C CA . ILE A 1 349 ? -2.184 -17.811 -0.726 1.00 97.94 349 ILE A CA 1
ATOM 2779 C C . ILE A 1 349 ? -2.380 -18.448 0.657 1.00 97.94 349 ILE A C 1
ATOM 2781 O O . ILE A 1 349 ? -1.430 -18.508 1.425 1.00 97.94 349 ILE A O 1
ATOM 2785 N N . ASP A 1 350 ? -3.570 -18.973 0.954 1.00 98.12 350 ASP A N 1
ATOM 2786 C CA . ASP A 1 350 ? -3.891 -19.691 2.203 1.00 98.12 350 ASP A CA 1
ATOM 2787 C C . ASP A 1 350 ? -3.018 -20.941 2.387 1.00 98.12 350 ASP A C 1
ATOM 2789 O O . ASP A 1 350 ? -2.568 -21.234 3.486 1.00 98.12 350 ASP A O 1
ATOM 2793 N N . GLU A 1 351 ? -2.728 -21.661 1.300 1.00 98.19 351 GLU A N 1
ATOM 2794 C CA . GLU A 1 351 ? -1.834 -22.825 1.324 1.00 98.19 351 GLU A CA 1
ATOM 2795 C C . GLU A 1 351 ? -0.353 -22.440 1.493 1.00 98.19 351 GLU A C 1
ATOM 2797 O O . GLU A 1 351 ? 0.426 -23.212 2.049 1.00 98.19 351 GLU A O 1
ATOM 2802 N N . ALA A 1 352 ? 0.049 -21.262 1.006 1.00 98.25 352 ALA A N 1
ATOM 2803 C CA . ALA A 1 352 ? 1.438 -20.806 1.044 1.00 98.25 352 ALA A CA 1
ATOM 2804 C C . ALA A 1 352 ? 1.810 -20.044 2.327 1.00 98.25 352 ALA A C 1
ATOM 2806 O O . ALA A 1 352 ? 2.998 -19.885 2.625 1.00 98.25 352 ALA A O 1
ATOM 2807 N N . LEU A 1 353 ? 0.821 -19.538 3.064 1.00 98.12 353 LEU A N 1
ATOM 2808 C CA . LEU A 1 353 ? 1.034 -18.800 4.300 1.00 98.12 353 LEU A CA 1
ATOM 2809 C C . LEU A 1 353 ? 0.941 -19.717 5.523 1.00 98.12 353 LEU A C 1
ATOM 2811 O O . LEU A 1 353 ? 0.065 -20.564 5.640 1.00 98.12 353 LEU A O 1
ATOM 2815 N N . ASP A 1 354 ? 1.822 -19.472 6.485 1.00 96.50 354 ASP A N 1
ATOM 2816 C CA . ASP A 1 354 ? 1.788 -20.068 7.815 1.00 96.50 354 ASP A CA 1
ATOM 2817 C C . ASP A 1 354 ? 1.234 -19.038 8.806 1.00 96.50 354 ASP A C 1
ATOM 2819 O O . ASP A 1 354 ? 0.075 -19.090 9.223 1.00 96.50 354 ASP A O 1
ATOM 2823 N N . ASN A 1 355 ? 2.051 -18.048 9.165 1.00 95.19 355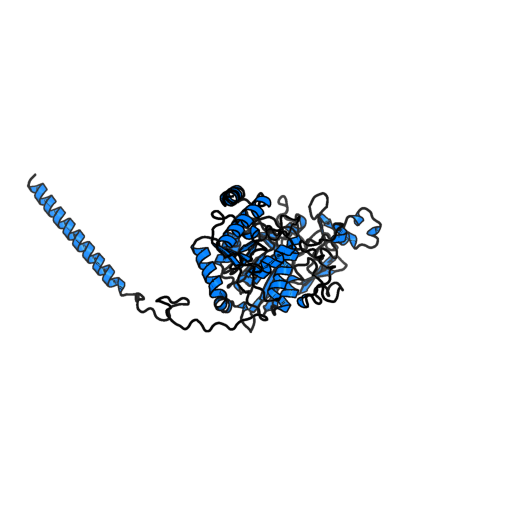 ASN A N 1
ATOM 2824 C CA . ASN A 1 355 ? 1.694 -16.957 10.062 1.00 95.19 355 ASN A CA 1
ATOM 2825 C C . ASN A 1 355 ? 2.451 -15.704 9.626 1.00 95.19 355 ASN A C 1
ATOM 2827 O O . ASN A 1 355 ? 3.667 -15.744 9.481 1.00 95.19 355 ASN A O 1
ATOM 2831 N N . ILE A 1 356 ? 1.737 -14.595 9.456 1.00 96.81 356 ILE A N 1
ATOM 2832 C CA . ILE A 1 356 ? 2.293 -13.291 9.073 1.00 96.81 356 ILE A CA 1
ATOM 2833 C C . ILE A 1 356 ? 2.508 -12.369 10.283 1.00 96.81 356 ILE A C 1
ATOM 2835 O O . ILE A 1 356 ? 2.829 -11.196 10.145 1.00 96.81 356 ILE A O 1
ATOM 2839 N N . HIS A 1 357 ? 2.345 -12.891 11.499 1.00 95.31 357 HIS A N 1
ATOM 2840 C CA . HIS A 1 357 ? 2.857 -12.327 12.751 1.00 95.31 357 HIS A CA 1
ATOM 2841 C C . HIS A 1 357 ? 2.346 -10.926 13.127 1.00 95.31 357 HIS A C 1
ATOM 2843 O O . HIS A 1 357 ? 3.106 -10.078 13.589 1.00 95.31 357 HIS A O 1
ATOM 2849 N N . SER A 1 358 ? 1.039 -10.666 13.032 1.00 95.56 358 SER A N 1
ATOM 2850 C CA . SER A 1 358 ? 0.466 -9.327 13.316 1.00 95.56 358 SER A CA 1
ATOM 2851 C C . SER A 1 358 ? 0.896 -8.253 12.319 1.00 95.56 358 SER A C 1
ATOM 2853 O O . SER A 1 358 ? 0.940 -7.073 12.665 1.00 95.56 358 SER A O 1
ATOM 2855 N N . CYS A 1 359 ? 1.211 -8.664 11.093 1.00 97.06 359 CYS A N 1
ATOM 2856 C CA . CYS A 1 359 ? 1.518 -7.773 9.986 1.00 97.06 359 CYS A CA 1
ATOM 2857 C C . CYS A 1 359 ? 0.306 -6.895 9.623 1.00 97.06 359 CYS A C 1
ATOM 2859 O O . CYS A 1 359 ? -0.841 -7.352 9.579 1.00 97.06 359 CYS A O 1
ATOM 2861 N N . GLY A 1 360 ? 0.553 -5.612 9.370 1.00 98.19 360 GLY A N 1
ATOM 2862 C CA . GLY A 1 360 ? -0.410 -4.742 8.698 1.00 98.19 360 GLY A CA 1
ATOM 2863 C C . GLY A 1 360 ? -0.409 -4.969 7.188 1.00 98.19 360 GLY A C 1
ATOM 2864 O O . GLY A 1 360 ? 0.656 -5.131 6.607 1.00 98.19 360 GLY A O 1
ATOM 2865 N N . PHE A 1 361 ? -1.566 -4.945 6.534 1.00 98.38 361 PHE A N 1
ATOM 2866 C CA . PHE A 1 361 ? -1.645 -5.064 5.076 1.00 98.38 361 PHE A CA 1
ATOM 2867 C C . PHE A 1 361 ? -2.213 -3.786 4.464 1.00 98.38 361 PHE A C 1
ATOM 2869 O O . PHE A 1 361 ? -3.292 -3.330 4.842 1.00 98.38 361 PHE A O 1
ATOM 2876 N N . ASN A 1 362 ? -1.492 -3.188 3.524 1.00 97.44 362 ASN A N 1
ATOM 2877 C CA . ASN A 1 362 ? -1.973 -2.063 2.737 1.00 97.44 362 ASN A CA 1
ATOM 2878 C C . ASN A 1 362 ? -1.832 -2.419 1.257 1.00 97.44 362 ASN A C 1
ATOM 2880 O O . ASN A 1 362 ? -0.724 -2.696 0.801 1.00 97.44 362 ASN A O 1
ATOM 2884 N N . ALA A 1 363 ? -2.952 -2.430 0.538 1.00 94.19 363 ALA A N 1
ATOM 2885 C CA . ALA A 1 363 ? -2.987 -2.826 -0.859 1.00 94.19 363 ALA A CA 1
ATOM 2886 C C . ALA A 1 363 ? -3.652 -1.763 -1.734 1.00 94.19 363 ALA A C 1
ATOM 2888 O O . ALA A 1 363 ? -4.775 -1.337 -1.456 1.00 94.19 363 ALA A O 1
ATOM 2889 N N . GLY A 1 364 ? -3.004 -1.426 -2.849 1.00 88.69 364 GLY A N 1
ATOM 2890 C CA . GLY A 1 364 ? -3.616 -0.734 -3.984 1.00 88.69 364 GLY A CA 1
ATOM 2891 C C . GLY A 1 364 ? -4.335 -1.676 -4.960 1.00 88.69 364 GLY A C 1
ATOM 2892 O O . GLY A 1 364 ? -4.917 -1.224 -5.944 1.00 88.69 364 GLY A O 1
ATOM 2893 N N . SER A 1 365 ? -4.324 -2.986 -4.697 1.00 89.69 365 SER A N 1
ATOM 2894 C CA . SER A 1 365 ? -5.047 -3.977 -5.495 1.00 89.69 365 SER A CA 1
ATOM 2895 C C . SER A 1 365 ? -6.563 -3.829 -5.397 1.00 89.69 365 SER A C 1
ATOM 2897 O O . SER A 1 365 ? -7.155 -3.923 -4.320 1.00 89.69 365 SER A O 1
ATOM 2899 N N . CYS A 1 366 ? -7.205 -3.690 -6.556 1.00 89.38 366 CYS A N 1
ATOM 2900 C CA . CYS A 1 366 ? -8.656 -3.575 -6.675 1.00 89.38 366 CYS A CA 1
ATOM 2901 C C . CYS A 1 366 ? -9.381 -4.871 -6.276 1.00 89.38 366 CYS A C 1
ATOM 2903 O O . CYS A 1 366 ? -8.887 -5.976 -6.490 1.00 89.38 366 CYS A O 1
ATOM 2905 N N . LEU A 1 367 ? -10.626 -4.756 -5.814 1.00 89.94 367 LEU A N 1
ATOM 2906 C CA . LEU A 1 367 ? -11.585 -5.864 -5.715 1.00 89.94 367 LEU A CA 1
ATOM 2907 C C . LEU A 1 367 ? -11.188 -7.025 -4.773 1.00 89.94 367 LEU A C 1
ATOM 2909 O O . LEU A 1 367 ? -11.832 -8.076 -4.810 1.00 89.94 367 LEU A O 1
ATOM 2913 N N . ILE A 1 368 ? -10.190 -6.878 -3.899 1.00 92.56 368 ILE A N 1
ATOM 2914 C CA . ILE A 1 368 ? -9.737 -7.980 -3.029 1.00 92.56 368 ILE A CA 1
ATOM 2915 C C . ILE A 1 368 ? -10.463 -8.047 -1.682 1.00 92.56 368 ILE A C 1
ATOM 2917 O O . ILE A 1 368 ? -10.526 -9.119 -1.079 1.00 92.56 368 ILE A O 1
ATOM 2921 N N . SER A 1 369 ? -11.071 -6.954 -1.209 1.00 92.19 369 SER A N 1
ATOM 2922 C CA . SER A 1 369 ? -11.849 -6.972 0.043 1.00 92.19 369 SER A CA 1
ATOM 2923 C C . SER A 1 369 ? -13.045 -7.914 -0.049 1.00 92.19 369 SER A C 1
ATOM 2925 O O . SER A 1 369 ? -13.423 -8.292 -1.142 1.00 92.19 369 SER A O 1
ATOM 2927 N N . ASN A 1 370 ? -13.682 -8.305 1.058 1.00 90.44 370 ASN A N 1
ATOM 2928 C CA . ASN A 1 370 ? -14.875 -9.178 1.075 1.00 90.44 370 ASN A CA 1
ATOM 2929 C C . ASN A 1 370 ? -14.745 -10.499 0.273 1.00 90.44 370 ASN A C 1
ATOM 2931 O O . ASN A 1 370 ? -15.745 -11.040 -0.208 1.00 90.44 370 ASN A O 1
ATOM 2935 N N . THR A 1 371 ? -13.521 -10.979 0.049 1.00 92.75 371 THR A N 1
ATOM 2936 C CA . THR A 1 371 ? -13.220 -12.260 -0.609 1.00 92.75 371 THR A CA 1
ATOM 2937 C C . THR A 1 371 ? -12.679 -13.265 0.411 1.00 92.75 371 THR A C 1
ATOM 2939 O O . THR A 1 371 ? -12.516 -12.940 1.588 1.00 92.75 371 THR A O 1
ATOM 2942 N N . TYR A 1 372 ? -12.386 -14.491 -0.026 1.00 94.94 372 TYR A N 1
ATOM 2943 C CA . TYR A 1 372 ? -11.671 -15.440 0.823 1.00 94.94 372 TYR A CA 1
ATOM 2944 C C . TYR A 1 372 ? -10.246 -14.956 1.108 1.00 94.94 372 TYR A C 1
ATOM 2946 O O . TYR A 1 372 ? -9.836 -15.026 2.254 1.00 94.94 372 TYR A O 1
ATOM 2954 N N . LEU A 1 373 ? -9.553 -14.366 0.124 1.00 96.44 373 LEU A N 1
ATOM 2955 C CA . LEU A 1 373 ? -8.222 -13.771 0.289 1.00 96.44 373 LEU A CA 1
ATOM 2956 C C . LEU A 1 373 ? -8.168 -12.769 1.457 1.00 96.44 373 LEU A C 1
ATOM 2958 O O . LEU A 1 373 ? -7.248 -12.816 2.269 1.00 96.44 373 LEU A O 1
ATOM 2962 N N . HIS A 1 374 ? -9.182 -11.909 1.593 1.00 95.62 374 HIS A N 1
ATOM 2963 C CA . HIS A 1 374 ? -9.308 -11.014 2.752 1.00 95.62 374 HIS A CA 1
ATOM 2964 C C . HIS A 1 374 ? -9.290 -11.810 4.073 1.00 95.62 374 HIS A C 1
ATOM 2966 O O . HIS A 1 374 ? -8.494 -11.523 4.969 1.00 95.62 374 HIS A O 1
ATOM 2972 N N . LEU A 1 375 ? -10.130 -12.846 4.181 1.00 95.94 375 LEU A N 1
ATOM 2973 C CA . LEU A 1 375 ? -10.213 -13.688 5.379 1.00 95.94 375 LEU A CA 1
ATOM 2974 C C . LEU A 1 375 ? -8.937 -14.500 5.623 1.00 95.94 375 LEU A C 1
ATOM 2976 O O . LEU A 1 375 ? -8.524 -14.627 6.771 1.00 95.94 375 LEU A O 1
ATOM 2980 N N . THR A 1 376 ? -8.302 -15.009 4.570 1.00 96.75 376 THR A N 1
ATOM 2981 C CA . THR A 1 376 ? -7.015 -15.710 4.617 1.00 96.75 376 THR A CA 1
ATOM 2982 C C . THR A 1 376 ? -5.975 -14.851 5.325 1.00 96.75 376 THR A C 1
ATOM 2984 O O . THR A 1 376 ? -5.423 -15.264 6.342 1.00 96.75 376 THR A O 1
ATOM 2987 N N . LEU A 1 377 ? -5.785 -13.602 4.895 1.00 97.25 377 LEU A N 1
ATOM 2988 C CA . LEU A 1 377 ? -4.812 -12.712 5.532 1.00 97.25 377 LEU A CA 1
ATOM 2989 C C . LEU A 1 377 ? -5.137 -12.446 7.010 1.00 97.25 377 LEU A C 1
ATOM 2991 O O . LEU A 1 377 ? -4.223 -12.412 7.833 1.00 97.25 377 LEU A O 1
ATOM 2995 N N . ILE A 1 378 ? -6.419 -12.318 7.382 1.00 96.19 378 ILE A N 1
ATOM 2996 C CA . ILE A 1 378 ? -6.823 -12.222 8.797 1.00 96.19 378 ILE A CA 1
ATOM 2997 C C . ILE A 1 378 ? -6.396 -13.490 9.540 1.00 96.19 378 ILE A C 1
ATOM 2999 O O . ILE A 1 378 ? -5.715 -13.399 10.557 1.00 96.19 378 ILE A O 1
ATOM 3003 N N . ARG A 1 379 ? -6.745 -14.673 9.027 1.00 95.94 379 ARG A N 1
ATOM 3004 C CA . ARG A 1 379 ? -6.477 -15.971 9.668 1.00 95.94 379 ARG A CA 1
ATOM 3005 C C . ARG A 1 379 ? -4.992 -16.226 9.882 1.00 95.94 379 ARG A C 1
ATOM 3007 O O . ARG A 1 379 ? -4.617 -16.651 10.973 1.00 95.94 379 ARG A O 1
ATOM 3014 N N . HIS A 1 380 ? -4.150 -15.857 8.920 1.00 97.19 380 HIS A N 1
ATOM 3015 C CA . HIS A 1 380 ? -2.696 -15.952 9.064 1.00 97.19 380 HIS A CA 1
ATOM 3016 C C . HIS A 1 380 ? -2.098 -14.862 9.958 1.00 97.19 380 HIS A C 1
ATOM 3018 O O . HIS A 1 380 ? -0.912 -14.903 10.256 1.00 97.19 380 HIS A O 1
ATOM 3024 N N . GLY A 1 381 ? -2.894 -13.916 10.458 1.00 95.44 381 GLY A N 1
ATOM 3025 C CA . GLY A 1 381 ? -2.476 -13.007 11.518 1.00 95.44 381 GLY A CA 1
ATOM 3026 C C . GLY A 1 381 ? -2.335 -11.554 11.107 1.00 95.44 381 GLY A C 1
ATOM 3027 O O . GLY A 1 381 ? -1.658 -10.825 11.821 1.00 95.44 381 GLY A O 1
ATOM 3028 N N . SER A 1 382 ? -2.968 -11.105 10.023 1.00 97.38 382 SER A N 1
ATOM 3029 C CA . SER A 1 382 ? -3.077 -9.675 9.735 1.00 97.38 382 SER A CA 1
ATOM 3030 C C . SER A 1 382 ? -3.803 -8.959 10.879 1.00 97.38 382 SER A C 1
ATOM 3032 O O . SER A 1 382 ? -4.828 -9.439 11.367 1.00 97.38 382 SER A O 1
ATOM 3034 N N . VAL A 1 383 ? -3.270 -7.823 11.335 1.00 96.94 383 VAL A N 1
ATOM 3035 C CA . VAL A 1 383 ? -3.892 -7.033 12.416 1.00 96.94 383 VAL A CA 1
ATOM 3036 C C . VAL A 1 383 ? -4.747 -5.878 11.898 1.00 96.94 383 VAL A C 1
ATOM 3038 O O . VAL A 1 383 ? -5.680 -5.444 12.572 1.00 96.94 383 VAL A O 1
ATOM 3041 N N . TYR A 1 384 ? -4.472 -5.406 10.688 1.00 97.69 384 TYR A N 1
ATOM 3042 C CA . TYR A 1 384 ? -5.283 -4.419 9.992 1.00 97.69 384 TYR A CA 1
ATOM 3043 C C . TYR A 1 384 ? -5.101 -4.575 8.483 1.00 97.69 384 TYR A C 1
ATOM 3045 O O . TYR A 1 384 ? -4.048 -5.036 8.033 1.00 97.69 384 TYR A O 1
ATOM 3053 N N . GLN A 1 385 ? -6.100 -4.151 7.711 1.00 97.88 385 GLN A N 1
ATOM 3054 C CA . GLN A 1 385 ? -6.076 -4.171 6.253 1.00 97.88 385 GLN A CA 1
ATOM 3055 C C . GLN A 1 385 ? -6.648 -2.870 5.680 1.00 97.88 385 GLN A C 1
ATOM 3057 O O . GLN A 1 385 ? -7.761 -2.474 6.018 1.00 97.88 385 GLN A O 1
ATOM 3062 N N . VAL A 1 386 ? -5.908 -2.203 4.796 1.00 97.12 386 VAL A N 1
ATOM 3063 C CA . VAL A 1 386 ? -6.426 -1.128 3.935 1.00 97.12 386 VAL A CA 1
ATOM 3064 C C . VAL A 1 386 ? -6.506 -1.704 2.533 1.00 97.12 386 VAL A C 1
ATOM 3066 O O . VAL A 1 386 ? -5.476 -1.911 1.899 1.00 97.12 386 VAL A O 1
ATOM 3069 N N . ILE A 1 387 ? -7.716 -2.047 2.101 1.00 94.62 387 ILE A N 1
ATOM 3070 C CA . ILE A 1 387 ? -7.937 -2.821 0.878 1.00 94.62 387 ILE A CA 1
ATOM 3071 C C . ILE A 1 387 ? -9.215 -2.381 0.174 1.00 94.62 387 ILE A C 1
ATOM 3073 O O . ILE A 1 387 ? -10.167 -1.897 0.797 1.00 94.62 387 ILE A O 1
ATOM 3077 N N . ASP A 1 388 ? -9.249 -2.590 -1.135 1.00 90.50 388 ASP A N 1
ATOM 3078 C CA . ASP A 1 388 ? -10.335 -2.108 -1.969 1.00 90.50 388 ASP A CA 1
ATOM 3079 C C . ASP A 1 388 ? -11.429 -3.172 -2.194 1.00 90.50 388 ASP A C 1
ATOM 3081 O O . ASP A 1 388 ? -11.147 -4.305 -2.612 1.00 90.50 388 ASP A O 1
ATOM 3085 N N . PRO A 1 389 ? -12.703 -2.863 -1.903 1.00 88.94 389 PRO A N 1
ATOM 3086 C CA . PRO A 1 389 ? -13.834 -3.681 -2.332 1.00 88.94 389 PRO A CA 1
ATOM 3087 C C . PRO A 1 389 ? -14.265 -3.470 -3.797 1.00 88.94 389 PRO A C 1
ATOM 3089 O O . PRO A 1 389 ? -14.945 -4.364 -4.309 1.00 88.94 389 PRO A O 1
ATOM 3092 N N . TRP A 1 390 ? -13.878 -2.376 -4.463 1.00 88.81 390 TRP A N 1
ATOM 3093 C CA . TRP A 1 390 ? -14.272 -1.996 -5.832 1.00 88.81 390 TRP A CA 1
ATOM 3094 C C . TRP A 1 390 ? -13.070 -1.865 -6.778 1.00 88.81 390 TRP A C 1
ATOM 3096 O O . TRP A 1 390 ? -12.016 -2.438 -6.529 1.00 88.81 390 TRP A O 1
ATOM 3106 N N . GLU A 1 391 ? -13.280 -1.228 -7.929 1.00 84.50 391 GLU A N 1
ATOM 3107 C CA . GLU A 1 391 ? -12.202 -0.686 -8.750 1.00 84.50 391 GLU A CA 1
ATOM 3108 C C . GLU A 1 391 ? -11.755 0.656 -8.170 1.00 84.50 391 GLU A C 1
ATOM 3110 O O . GLU A 1 391 ? -12.600 1.502 -7.867 1.00 84.50 391 GLU A O 1
ATOM 3115 N N . THR A 1 392 ? -10.445 0.866 -8.110 1.00 84.31 392 THR A N 1
ATOM 3116 C CA . THR A 1 392 ? -9.811 2.104 -7.655 1.00 84.31 392 THR A CA 1
ATOM 3117 C C . THR A 1 392 ? -9.050 2.754 -8.807 1.00 84.31 392 THR A C 1
ATOM 3119 O O . THR A 1 392 ? -8.606 2.079 -9.739 1.00 84.31 392 THR A O 1
ATOM 3122 N N . SER A 1 393 ? -8.948 4.082 -8.789 1.00 87.88 393 SER A N 1
ATOM 3123 C CA . SER A 1 393 ? -8.205 4.807 -9.814 1.00 87.88 393 SER A CA 1
ATOM 3124 C C . SER A 1 393 ? -6.697 4.748 -9.545 1.00 87.88 393 SER A C 1
ATOM 3126 O O . SER A 1 393 ? -6.235 4.454 -8.444 1.00 87.88 393 SER A O 1
ATOM 3128 N N . TRP A 1 394 ? -5.900 5.139 -10.536 1.00 87.75 394 TRP A N 1
ATOM 3129 C CA . TRP A 1 394 ? -4.451 5.288 -10.377 1.00 87.75 394 TRP A CA 1
ATOM 3130 C C . TRP A 1 394 ? -4.056 6.352 -9.345 1.00 87.75 394 TRP A C 1
ATOM 3132 O O . TRP A 1 394 ? -2.953 6.317 -8.799 1.00 87.75 394 TRP A O 1
ATOM 3142 N N . TYR A 1 395 ? -4.947 7.301 -9.050 1.00 90.75 395 TYR A N 1
ATOM 3143 C CA . TYR A 1 395 ? -4.657 8.386 -8.120 1.00 90.75 395 TYR A CA 1
ATOM 3144 C C . TYR A 1 395 ? -4.595 7.927 -6.666 1.00 90.75 395 TYR A C 1
ATOM 3146 O O . TYR A 1 395 ? -3.968 8.621 -5.861 1.00 90.75 395 TYR A O 1
ATOM 3154 N N . ALA A 1 396 ? -5.139 6.749 -6.343 1.00 91.06 396 ALA A N 1
ATOM 3155 C CA . ALA A 1 396 ? -4.955 6.106 -5.047 1.00 91.06 396 ALA A CA 1
ATOM 3156 C C . ALA A 1 396 ? -3.489 5.913 -4.664 1.00 91.06 396 ALA A C 1
ATOM 3158 O O . ALA A 1 396 ? -3.190 5.891 -3.474 1.00 91.06 396 ALA A O 1
ATOM 3159 N N . ALA A 1 397 ? -2.566 5.878 -5.631 1.00 94.38 397 ALA A N 1
ATOM 3160 C CA . ALA A 1 397 ? -1.132 5.934 -5.368 1.00 94.38 397 ALA A CA 1
ATOM 3161 C C . ALA A 1 397 ? -0.772 7.072 -4.396 1.00 94.38 397 ALA A C 1
ATOM 3163 O O . ALA A 1 397 ? -0.045 6.860 -3.426 1.00 94.38 397 ALA A O 1
ATOM 3164 N N . PHE A 1 398 ? -1.360 8.262 -4.577 1.00 96.38 398 PHE A N 1
ATOM 3165 C CA . PHE A 1 398 ? -1.133 9.382 -3.665 1.00 96.38 398 PHE A CA 1
ATOM 3166 C C . PHE A 1 398 ? -1.725 9.124 -2.273 1.00 96.38 398 PHE A C 1
ATOM 3168 O O . PHE A 1 398 ? -1.121 9.493 -1.269 1.00 96.38 398 PHE A O 1
ATOM 3175 N N . ALA A 1 399 ? -2.888 8.470 -2.175 1.00 95.62 399 ALA A N 1
ATOM 3176 C CA . ALA A 1 399 ? -3.438 8.072 -0.881 1.00 95.62 399 ALA A CA 1
ATOM 3177 C C . ALA A 1 399 ? -2.506 7.066 -0.181 1.00 95.62 399 ALA A C 1
ATOM 3179 O O . ALA A 1 399 ? -2.132 7.280 0.968 1.00 95.62 399 ALA A O 1
ATOM 3180 N N . THR A 1 400 ? -2.033 6.029 -0.867 1.00 95.94 400 THR A N 1
ATOM 3181 C CA . THR A 1 400 ? -1.097 5.040 -0.307 1.00 95.94 400 THR A CA 1
ATOM 3182 C C . THR A 1 400 ? 0.206 5.684 0.186 1.00 95.94 400 THR A C 1
ATOM 3184 O O . THR A 1 400 ? 0.691 5.390 1.283 1.00 95.94 400 THR A O 1
ATOM 3187 N N . GLU A 1 401 ? 0.750 6.638 -0.568 1.00 97.88 401 GLU A N 1
ATOM 3188 C CA . GLU A 1 401 ? 1.918 7.426 -0.164 1.00 97.88 401 GLU A CA 1
ATOM 3189 C C . GLU A 1 401 ? 1.650 8.285 1.073 1.00 97.88 401 GLU A C 1
ATOM 3191 O O . GLU A 1 401 ? 2.463 8.326 2.002 1.00 97.88 401 GLU A O 1
ATOM 3196 N N . MET A 1 402 ? 0.501 8.963 1.111 1.00 98.12 402 MET A N 1
ATOM 3197 C CA . MET A 1 402 ? 0.102 9.786 2.253 1.00 98.12 402 MET A CA 1
ATOM 3198 C C . MET A 1 402 ? -0.216 8.944 3.486 1.00 98.12 402 MET A C 1
ATOM 3200 O O . MET A 1 402 ? 0.047 9.388 4.601 1.00 98.12 402 MET A O 1
ATOM 3204 N N . PHE A 1 403 ? -0.701 7.717 3.306 1.00 98.31 403 PHE A N 1
ATOM 3205 C CA . PHE A 1 403 ? -0.862 6.747 4.380 1.00 98.31 403 PHE A CA 1
ATOM 3206 C C . PHE A 1 403 ? 0.500 6.394 4.994 1.00 98.31 403 PHE A C 1
ATOM 3208 O O . PHE A 1 403 ? 0.677 6.532 6.204 1.00 98.31 403 PHE A O 1
ATOM 3215 N N . ALA A 1 404 ? 1.500 6.047 4.174 1.00 98.50 404 ALA A N 1
ATOM 3216 C CA . ALA A 1 404 ? 2.865 5.787 4.644 1.00 98.50 404 ALA A CA 1
ATOM 3217 C C . ALA A 1 404 ? 3.490 7.008 5.345 1.00 98.50 404 ALA A C 1
ATOM 3219 O O . ALA A 1 404 ? 4.131 6.875 6.392 1.00 98.50 404 ALA A O 1
ATOM 3220 N N . ARG A 1 405 ? 3.263 8.211 4.806 1.00 98.38 405 ARG A N 1
ATOM 3221 C CA . ARG A 1 405 ? 3.678 9.478 5.423 1.00 98.38 405 ARG A CA 1
ATOM 3222 C C . ARG A 1 405 ? 3.053 9.690 6.795 1.00 98.38 405 ARG A C 1
ATOM 3224 O O . ARG A 1 405 ? 3.746 10.081 7.729 1.00 98.38 405 ARG A O 1
ATOM 3231 N N . ASP A 1 406 ? 1.753 9.462 6.922 1.00 98.38 406 ASP A N 1
ATOM 3232 C CA . ASP A 1 406 ? 1.023 9.676 8.166 1.00 98.38 406 ASP A CA 1
ATOM 3233 C C . ASP A 1 406 ? 1.404 8.657 9.247 1.00 98.38 406 ASP A C 1
ATOM 3235 O O . ASP A 1 406 ? 1.544 9.032 10.415 1.00 98.38 406 ASP A O 1
ATOM 3239 N N . LEU A 1 407 ? 1.678 7.409 8.861 1.00 98.25 407 LEU A N 1
ATOM 3240 C CA . LEU A 1 407 ? 2.285 6.419 9.753 1.00 98.25 407 LEU A CA 1
ATOM 3241 C C . LEU A 1 407 ? 3.669 6.873 10.235 1.00 98.25 407 LEU A C 1
ATOM 3243 O O . LEU A 1 407 ? 3.964 6.787 11.424 1.00 98.25 407 LEU A O 1
ATOM 3247 N N . ALA A 1 408 ? 4.492 7.429 9.342 1.00 98.00 408 ALA A N 1
ATOM 3248 C CA . ALA A 1 408 ? 5.801 7.984 9.689 1.00 98.00 408 ALA A CA 1
ATOM 3249 C C . ALA A 1 408 ? 5.732 9.287 10.512 1.00 98.00 408 ALA A C 1
ATOM 3251 O O . ALA A 1 408 ? 6.745 9.717 11.056 1.00 98.00 408 ALA A O 1
ATOM 3252 N N . LEU A 1 409 ? 4.552 9.906 10.634 1.00 97.62 409 LEU A N 1
ATOM 3253 C CA . LEU A 1 409 ? 4.261 10.980 11.594 1.00 97.62 409 LEU A CA 1
ATOM 3254 C C . LEU A 1 409 ? 3.742 10.440 12.939 1.00 97.62 409 LEU A C 1
ATOM 3256 O O . LEU A 1 409 ? 3.411 11.221 13.833 1.00 97.62 409 LEU A O 1
ATOM 3260 N N . GLY A 1 410 ? 3.659 9.117 13.090 1.00 96.31 410 GLY A N 1
ATOM 3261 C CA . GLY A 1 410 ? 3.246 8.443 14.314 1.00 96.31 410 GLY A CA 1
ATOM 3262 C C . GLY A 1 410 ? 1.740 8.430 14.543 1.00 96.31 410 GLY A C 1
ATOM 3263 O O . GLY A 1 410 ? 1.320 8.193 15.679 1.00 96.31 410 GLY A O 1
ATOM 3264 N N . LYS A 1 411 ? 0.932 8.704 13.516 1.00 97.62 411 LYS A N 1
ATOM 3265 C CA . LYS A 1 411 ? -0.531 8.644 13.611 1.00 97.62 411 LYS A CA 1
ATOM 3266 C C . LYS A 1 411 ? -1.014 7.198 13.762 1.00 97.62 411 LYS A C 1
ATOM 3268 O O . LYS A 1 411 ? -0.313 6.251 13.402 1.00 97.62 411 LYS A O 1
ATOM 3273 N N . THR A 1 412 ? -2.220 7.033 14.296 1.00 97.44 412 THR A N 1
ATOM 3274 C CA . THR A 1 412 ? -2.930 5.746 14.255 1.00 97.44 412 THR A CA 1
ATOM 3275 C C . THR A 1 412 ? -3.220 5.342 12.809 1.00 97.44 412 THR A C 1
ATOM 3277 O O . THR A 1 412 ? -3.236 6.174 11.896 1.00 97.44 412 THR A O 1
ATOM 3280 N N . VAL A 1 413 ? -3.469 4.056 12.583 1.00 97.50 413 VAL A N 1
ATOM 3281 C CA . VAL A 1 413 ? -3.795 3.528 11.257 1.00 97.50 413 VAL A CA 1
ATOM 3282 C C . VAL A 1 413 ? -5.106 4.130 10.741 1.00 97.50 413 VAL A C 1
ATOM 3284 O O . VAL A 1 413 ? -5.177 4.510 9.573 1.00 97.50 413 VAL A O 1
ATOM 3287 N N . GLY A 1 414 ? -6.112 4.312 11.605 1.00 97.06 414 GLY A N 1
ATOM 3288 C CA . GLY A 1 414 ? -7.371 4.959 11.233 1.00 97.06 414 GLY A CA 1
ATOM 3289 C C . GLY A 1 414 ? -7.205 6.439 10.881 1.00 97.06 414 GLY A C 1
ATOM 3290 O O . GLY A 1 414 ? -7.826 6.915 9.928 1.00 97.06 414 GLY A O 1
ATOM 3291 N N . GLU A 1 415 ? -6.337 7.175 11.586 1.00 97.31 415 GLU A N 1
ATOM 3292 C CA . GLU A 1 415 ? -5.971 8.548 11.206 1.00 97.31 415 GLU A CA 1
ATOM 3293 C C . GLU A 1 415 ? -5.259 8.600 9.860 1.00 97.31 415 GLU A C 1
ATOM 3295 O O . GLU A 1 415 ? -5.627 9.421 9.018 1.00 97.31 415 GLU A O 1
ATOM 3300 N N . ALA A 1 416 ? -4.258 7.738 9.660 1.00 97.94 416 ALA A N 1
ATOM 3301 C CA . ALA A 1 416 ? -3.491 7.679 8.425 1.00 97.94 416 ALA A CA 1
ATOM 3302 C C . ALA A 1 416 ? -4.401 7.358 7.235 1.00 97.94 416 ALA A C 1
ATOM 3304 O O . ALA A 1 416 ? -4.386 8.078 6.237 1.00 97.94 416 ALA A O 1
ATOM 3305 N N . PHE A 1 417 ? -5.265 6.346 7.369 1.00 97.31 417 PHE A N 1
ATOM 3306 C CA . PHE A 1 417 ? -6.255 6.001 6.351 1.00 97.31 417 PHE A CA 1
ATOM 3307 C C . PHE A 1 417 ? -7.184 7.183 6.068 1.00 97.31 417 PHE A C 1
ATOM 3309 O O . PHE A 1 417 ? -7.276 7.633 4.928 1.00 97.31 417 PHE A O 1
ATOM 3316 N N . THR A 1 418 ? -7.805 7.746 7.107 1.00 95.56 418 THR A N 1
ATOM 3317 C CA . THR A 1 418 ? -8.789 8.825 6.950 1.00 95.56 418 THR A CA 1
ATOM 3318 C C . THR A 1 418 ? -8.194 10.051 6.266 1.00 95.56 418 THR A C 1
ATOM 3320 O O . THR A 1 418 ? -8.820 10.623 5.380 1.00 95.56 418 THR A O 1
ATOM 3323 N N . ASN A 1 419 ? -6.994 10.477 6.660 1.00 95.50 419 ASN A N 1
ATOM 3324 C CA . ASN A 1 419 ? -6.359 11.641 6.046 1.00 95.50 419 ASN A CA 1
ATOM 3325 C C . ASN A 1 419 ? -5.929 11.346 4.607 1.00 95.50 419 ASN A C 1
ATOM 3327 O O . ASN A 1 419 ? -6.123 12.187 3.734 1.00 95.50 419 ASN A O 1
ATOM 3331 N N . SER A 1 420 ? -5.383 10.152 4.359 1.00 95.44 420 SER A N 1
ATOM 3332 C CA . SER A 1 420 ? -4.887 9.771 3.039 1.00 95.44 420 SER A CA 1
ATOM 3333 C C . SER A 1 420 ? -5.979 9.740 1.973 1.00 95.44 420 SER A C 1
ATOM 3335 O O . SER A 1 420 ? -5.845 10.385 0.936 1.00 95.44 420 SER A O 1
ATOM 3337 N N . ILE A 1 421 ? -7.101 9.073 2.247 1.00 93.75 421 ILE A N 1
ATOM 3338 C CA . ILE A 1 421 ? -8.179 8.908 1.269 1.00 93.75 421 ILE A CA 1
ATOM 3339 C C . ILE A 1 421 ? -8.960 10.210 1.039 1.00 93.75 421 ILE A C 1
ATOM 3341 O O . ILE A 1 421 ? -9.571 10.388 -0.009 1.00 93.75 421 ILE A O 1
ATOM 3345 N N . LEU A 1 422 ? -8.909 11.170 1.972 1.00 93.44 422 LEU A N 1
ATOM 3346 C CA . LEU A 1 422 ? -9.434 12.521 1.741 1.00 93.44 422 LEU A CA 1
ATOM 3347 C C . LEU A 1 422 ? -8.564 13.335 0.784 1.00 93.44 422 LEU A C 1
ATOM 3349 O O . LEU A 1 422 ? -9.021 14.363 0.294 1.00 93.44 422 LEU A O 1
ATOM 3353 N N . HIS A 1 423 ? -7.338 12.915 0.478 1.00 94.62 423 HIS A N 1
ATOM 3354 C CA . HIS A 1 423 ? -6.620 13.538 -0.624 1.00 94.62 423 HIS A CA 1
ATOM 3355 C C . HIS A 1 423 ? -7.205 13.110 -1.971 1.00 94.62 423 HIS A C 1
ATOM 3357 O O . HIS A 1 423 ? -7.274 13.939 -2.867 1.00 94.62 423 HIS A O 1
ATOM 3363 N N . THR A 1 424 ? -7.665 11.872 -2.139 1.00 93.31 424 THR A N 1
ATOM 3364 C CA . THR A 1 424 ? -8.033 11.356 -3.470 1.00 93.31 424 THR A CA 1
ATOM 3365 C C . THR A 1 424 ? -9.527 11.146 -3.669 1.00 93.31 424 THR A C 1
ATOM 3367 O O . THR A 1 424 ? -9.958 11.080 -4.809 1.00 93.31 424 THR A O 1
ATOM 3370 N N . GLY A 1 425 ? -10.339 11.104 -2.611 1.00 91.75 425 GLY A N 1
ATOM 3371 C CA . GLY A 1 425 ? -11.754 10.752 -2.701 1.00 91.75 425 GLY A CA 1
ATOM 3372 C C . GLY A 1 425 ? -12.734 11.759 -2.097 1.00 91.75 425 GLY A C 1
ATOM 3373 O O . GLY A 1 425 ? -12.387 12.787 -1.506 1.00 91.75 425 GLY A O 1
ATOM 3374 N N . VAL A 1 426 ? -14.018 11.419 -2.228 1.00 90.62 426 VAL A N 1
ATOM 3375 C CA . VAL A 1 426 ? -15.138 12.198 -1.682 1.00 90.62 426 VAL A CA 1
ATOM 3376 C C . VAL A 1 426 ? -15.159 12.105 -0.153 1.00 90.62 426 VAL A C 1
ATOM 3378 O O . VAL A 1 426 ? -15.066 11.015 0.422 1.00 90.62 426 VAL A O 1
ATOM 3381 N N . GLY A 1 427 ? -15.331 13.249 0.510 1.00 91.06 427 GLY A N 1
ATOM 3382 C CA . GLY A 1 427 ? -15.631 13.337 1.935 1.00 91.06 427 GLY A CA 1
ATOM 3383 C C . GLY A 1 427 ? -17.120 13.605 2.127 1.00 91.06 427 GLY A C 1
ATOM 3384 O O . GLY A 1 427 ? -17.550 14.758 2.194 1.00 91.06 427 GLY A O 1
ATOM 3385 N N . PHE A 1 428 ? -17.918 12.533 2.176 1.00 89.25 428 PHE A N 1
ATOM 3386 C CA . PHE A 1 428 ? -19.376 12.603 2.023 1.00 89.25 428 PHE A CA 1
ATOM 3387 C C . PHE A 1 428 ? -20.022 13.611 2.980 1.00 89.25 428 PHE A C 1
ATOM 3389 O O . PHE A 1 428 ? -20.751 14.491 2.538 1.00 89.25 428 PHE A O 1
ATOM 3396 N N . ILE A 1 429 ? -19.690 13.572 4.268 1.00 88.75 429 ILE A N 1
ATOM 3397 C CA . ILE A 1 429 ? -20.244 14.498 5.273 1.00 88.75 429 ILE A CA 1
ATOM 3398 C C . ILE A 1 429 ? -19.289 15.616 5.700 1.00 88.75 429 ILE A C 1
ATOM 3400 O O . ILE A 1 429 ? -19.648 16.441 6.536 1.00 88.75 429 ILE A O 1
ATOM 3404 N N . THR A 1 430 ? -18.118 15.735 5.069 1.00 85.88 430 THR A N 1
ATOM 3405 C CA . THR A 1 430 ? -17.164 16.832 5.327 1.00 85.88 430 THR A CA 1
ATOM 3406 C C . THR A 1 430 ? -17.322 18.014 4.371 1.00 85.88 430 THR A C 1
ATOM 3408 O O . THR A 1 430 ? -16.539 18.959 4.427 1.00 85.88 430 THR A O 1
ATOM 3411 N N . LYS A 1 431 ? -18.342 17.987 3.498 1.00 81.19 431 LYS A N 1
ATOM 3412 C CA . LYS A 1 431 ? -18.559 18.955 2.402 1.00 81.19 431 LYS A CA 1
ATOM 3413 C C . LYS A 1 431 ? -17.438 18.957 1.352 1.00 81.19 431 LYS A C 1
ATOM 3415 O O . LYS A 1 431 ? -17.400 19.854 0.512 1.00 81.19 431 LYS A O 1
ATOM 3420 N N . GLN A 1 432 ? -16.555 17.960 1.374 1.00 87.81 432 GLN A N 1
ATOM 3421 C CA . GLN A 1 432 ? -15.523 17.786 0.362 1.00 87.81 432 GLN A CA 1
ATOM 3422 C C . GLN A 1 432 ? -16.085 16.976 -0.804 1.00 87.81 432 GLN A C 1
ATOM 3424 O O . GLN A 1 432 ? -16.303 15.768 -0.700 1.00 87.81 432 GLN A O 1
ATOM 3429 N N . TRP A 1 433 ? -16.307 17.654 -1.926 1.00 86.94 433 TRP A N 1
ATOM 3430 C CA . TRP A 1 433 ? -16.668 17.003 -3.178 1.00 86.94 433 TRP A CA 1
ATOM 3431 C C . TRP A 1 433 ? -15.423 16.605 -3.964 1.00 86.94 433 TRP A C 1
ATOM 3433 O O . TRP A 1 433 ? -14.436 17.339 -3.978 1.00 86.94 433 TRP A O 1
ATOM 3443 N N . TRP A 1 434 ? -15.506 15.482 -4.673 1.00 91.75 434 TRP A N 1
ATOM 3444 C CA . TRP A 1 434 ? -14.501 15.092 -5.646 1.00 91.75 434 TRP A CA 1
ATOM 3445 C C . TRP A 1 434 ? -15.128 14.404 -6.854 1.00 91.75 434 TRP A C 1
ATOM 3447 O O . TRP A 1 434 ? -16.204 13.818 -6.748 1.00 91.75 434 TRP A O 1
ATOM 3457 N N . TRP A 1 435 ? -14.487 14.537 -8.015 1.00 88.75 435 TRP A N 1
ATOM 3458 C CA . TRP A 1 435 ? -14.988 13.969 -9.268 1.00 88.75 435 TRP A CA 1
ATOM 3459 C C . TRP A 1 435 ? -14.680 12.475 -9.384 1.00 88.75 435 TRP A C 1
ATOM 3461 O O . TRP A 1 435 ? -15.436 11.750 -10.030 1.00 88.75 435 TRP A O 1
ATOM 3471 N N . ASP A 1 436 ? -13.591 12.027 -8.759 1.00 87.62 436 ASP A N 1
ATOM 3472 C CA . ASP A 1 436 ? -13.226 10.623 -8.737 1.00 87.62 436 ASP A CA 1
ATOM 3473 C C . ASP A 1 436 ? -14.034 9.888 -7.667 1.00 87.62 436 ASP A C 1
ATOM 3475 O O . ASP A 1 436 ? -13.794 10.001 -6.462 1.00 87.62 436 ASP A O 1
ATOM 3479 N N . ILE A 1 437 ? -15.044 9.161 -8.138 1.00 84.81 437 ILE A N 1
ATOM 3480 C CA . ILE A 1 437 ? -15.924 8.341 -7.308 1.00 84.81 437 ILE A CA 1
ATOM 3481 C C . ILE A 1 437 ? -15.429 6.899 -7.176 1.00 84.81 437 ILE A C 1
ATOM 3483 O O . ILE A 1 437 ? -16.108 6.115 -6.520 1.00 84.81 437 ILE A O 1
ATOM 3487 N N . LYS A 1 438 ? -14.309 6.532 -7.814 1.00 85.25 438 LYS A N 1
ATOM 3488 C CA . LYS A 1 438 ? -13.704 5.194 -7.721 1.00 85.25 438 LYS A CA 1
ATOM 3489 C C . LYS A 1 438 ? -12.803 5.073 -6.488 1.00 85.25 438 LYS A C 1
ATOM 3491 O O . LYS A 1 438 ? -12.581 3.976 -6.001 1.00 85.25 438 LYS A O 1
ATOM 3496 N N . GLU A 1 439 ? -12.380 6.197 -5.912 1.00 86.12 439 GLU A N 1
ATOM 3497 C CA . GLU A 1 439 ? -11.528 6.285 -4.714 1.00 86.12 439 GLU A CA 1
ATOM 3498 C C . GLU A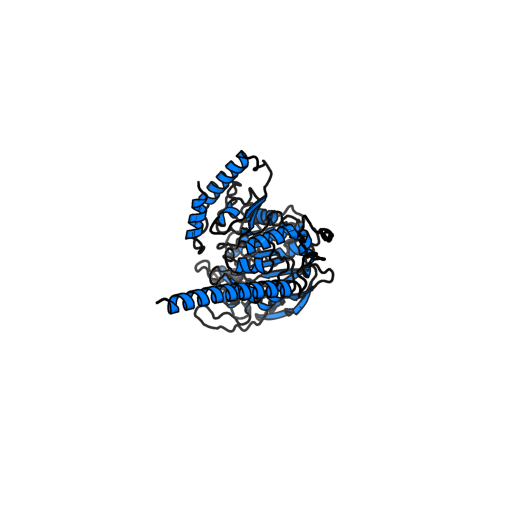 1 439 ? -12.264 5.897 -3.413 1.00 86.12 439 GLU A C 1
ATOM 3500 O O . GLU A 1 439 ? -12.619 6.729 -2.560 1.00 86.12 439 GLU A O 1
ATOM 3505 N N . ASN A 1 440 ? -12.500 4.590 -3.270 1.00 78.88 440 ASN A N 1
ATOM 3506 C CA . ASN A 1 440 ? -13.318 3.976 -2.224 1.00 78.88 440 ASN A CA 1
ATOM 3507 C C . ASN A 1 440 ? -12.597 2.870 -1.430 1.00 78.88 440 ASN A C 1
ATOM 3509 O O . ASN A 1 440 ? -13.258 2.001 -0.850 1.00 78.88 440 ASN A O 1
ATOM 3513 N N . LEU A 1 441 ? -11.264 2.939 -1.337 1.00 89.56 441 LEU A N 1
ATOM 3514 C CA . LEU A 1 441 ? -10.477 2.151 -0.382 1.00 89.56 441 LEU A CA 1
ATOM 3515 C C . LEU A 1 441 ? -11.131 2.178 1.003 1.00 89.56 441 LEU A C 1
ATOM 3517 O O . LEU A 1 441 ? -11.595 3.223 1.468 1.00 89.56 441 LEU A O 1
ATOM 3521 N N . CYS A 1 442 ? -11.169 1.022 1.658 1.00 93.56 442 CYS A N 1
ATOM 3522 C CA . CYS A 1 442 ? -11.776 0.862 2.971 1.00 93.56 442 CYS A CA 1
ATOM 3523 C C . CYS A 1 442 ? -10.745 0.365 3.980 1.00 93.56 442 CYS A C 1
ATOM 3525 O O . CYS A 1 442 ? -9.836 -0.398 3.648 1.00 93.56 442 CYS A O 1
ATOM 3527 N N . TYR A 1 443 ? -10.926 0.785 5.229 1.00 96.44 443 TYR A N 1
ATOM 3528 C CA . TYR A 1 443 ? -10.123 0.327 6.347 1.00 96.44 443 TYR A CA 1
ATOM 3529 C C . TYR A 1 443 ? -10.845 -0.765 7.135 1.00 96.44 443 TYR A C 1
ATOM 3531 O O . TYR A 1 443 ? -11.976 -0.585 7.594 1.00 96.44 443 TYR A O 1
ATOM 3539 N N . PHE A 1 444 ? -10.164 -1.891 7.315 1.00 97.25 444 PHE A N 1
ATOM 3540 C CA . PHE A 1 444 ? -10.604 -3.015 8.120 1.00 97.25 444 PHE A CA 1
ATOM 3541 C C . PHE A 1 444 ? -9.623 -3.216 9.279 1.00 97.25 444 PHE A C 1
ATOM 3543 O O . PHE A 1 444 ? -8.440 -3.482 9.078 1.00 97.25 444 PHE A O 1
ATOM 3550 N N . GLY A 1 445 ? -10.109 -3.050 10.501 1.00 96.50 445 GLY A N 1
ATOM 3551 C CA . GLY A 1 445 ? -9.311 -3.028 11.718 1.00 96.50 445 GLY A CA 1
ATOM 3552 C C . GLY A 1 445 ? -9.812 -1.980 12.705 1.00 96.50 445 GLY A C 1
ATOM 3553 O O . GLY A 1 445 ? -10.795 -1.275 12.462 1.00 96.50 445 GLY A O 1
ATOM 3554 N N . ASP A 1 446 ? -9.117 -1.890 13.832 1.00 96.50 446 ASP A N 1
ATOM 3555 C CA . ASP A 1 446 ? -9.373 -0.904 14.880 1.00 96.50 446 ASP A CA 1
ATOM 3556 C C . ASP A 1 446 ? -8.822 0.479 14.470 1.00 96.50 446 ASP A C 1
ATOM 3558 O O . ASP A 1 446 ? -7.615 0.591 14.229 1.00 96.50 446 ASP A O 1
ATOM 3562 N N . PRO A 1 447 ? -9.653 1.535 14.345 1.00 95.75 447 PRO A N 1
ATOM 3563 C CA . PRO A 1 447 ? -9.197 2.873 13.954 1.00 95.75 447 PRO A CA 1
ATOM 3564 C C . PRO A 1 447 ? -8.122 3.465 14.864 1.00 95.75 447 PRO A C 1
ATOM 3566 O O . PRO A 1 447 ? -7.298 4.246 14.386 1.00 95.75 447 PRO A O 1
ATOM 3569 N N . ASP A 1 448 ? -8.103 3.073 16.136 1.00 95.44 448 ASP A N 1
ATOM 3570 C CA . ASP A 1 448 ? -7.167 3.597 17.128 1.00 95.44 448 ASP A CA 1
ATOM 3571 C C . ASP A 1 448 ? -5.885 2.760 17.234 1.00 95.44 448 ASP A C 1
ATOM 3573 O O . ASP A 1 448 ? -4.966 3.105 17.983 1.00 95.44 448 ASP A O 1
ATOM 3577 N N . LEU A 1 449 ? -5.766 1.691 16.437 1.00 96.25 449 LEU A N 1
ATOM 3578 C CA . LEU A 1 449 ? -4.547 0.899 16.373 1.00 96.25 449 LEU A CA 1
ATOM 3579 C C . LEU A 1 449 ? -3.375 1.764 15.906 1.00 96.25 449 LEU A C 1
ATOM 3581 O O . LEU A 1 449 ? -3.419 2.412 14.859 1.00 96.25 449 LEU A O 1
ATOM 3585 N N . ARG A 1 450 ? -2.278 1.725 16.662 1.00 96.00 450 ARG A N 1
ATOM 3586 C CA . ARG A 1 450 ? -1.012 2.359 16.294 1.00 96.00 450 ARG A CA 1
ATOM 3587 C C . ARG A 1 450 ? -0.025 1.296 15.850 1.00 96.00 450 ARG A C 1
ATOM 3589 O O . ARG A 1 450 ? 0.329 0.439 16.648 1.00 96.00 450 ARG A O 1
ATOM 3596 N N . MET A 1 451 ? 0.428 1.357 14.600 1.00 96.25 451 MET A N 1
ATOM 3597 C CA . MET A 1 451 ? 1.456 0.443 14.101 1.00 96.25 451 MET A CA 1
ATOM 3598 C C . MET A 1 451 ? 2.774 0.686 14.846 1.00 96.25 451 MET A C 1
ATOM 3600 O O . MET A 1 451 ? 3.210 1.833 14.972 1.00 96.25 451 MET A O 1
ATOM 3604 N N . TRP A 1 452 ? 3.400 -0.381 15.348 1.00 96.81 452 TRP A N 1
ATOM 3605 C CA . TRP A 1 452 ? 4.685 -0.267 16.039 1.00 96.81 452 TRP A CA 1
ATOM 3606 C C . TRP A 1 452 ? 5.762 0.188 15.061 1.00 96.81 452 TRP A C 1
ATOM 3608 O O . TRP A 1 452 ? 5.911 -0.438 14.019 1.00 96.81 452 TRP A O 1
ATOM 3618 N N . SER A 1 453 ? 6.534 1.216 15.420 1.00 96.75 453 SER A N 1
ATOM 3619 C CA . SER A 1 453 ? 7.689 1.679 14.646 1.00 96.75 453 SER A CA 1
ATOM 3620 C C . SER A 1 453 ? 8.879 1.966 15.554 1.00 96.75 453 SER A C 1
ATOM 3622 O O . SER A 1 453 ? 8.661 2.343 16.703 1.00 96.75 453 SER A O 1
ATOM 3624 N N . PRO A 1 454 ? 10.124 1.908 15.055 1.00 95.81 454 PRO A N 1
ATOM 3625 C CA . PRO A 1 454 ? 11.290 2.307 15.842 1.00 95.81 454 PRO A CA 1
ATOM 3626 C C . PRO A 1 454 ? 11.210 3.741 16.385 1.00 95.81 454 PRO A C 1
ATOM 3628 O O . PRO A 1 454 ? 11.604 3.982 17.523 1.00 95.81 454 PRO A O 1
ATOM 3631 N N . THR A 1 455 ? 10.666 4.692 15.619 1.00 96.56 455 THR A N 1
ATOM 3632 C CA . THR A 1 455 ? 10.519 6.095 16.053 1.00 96.56 455 THR A CA 1
ATOM 3633 C C . THR A 1 455 ? 9.398 6.304 17.075 1.00 96.56 455 THR A C 1
ATOM 3635 O O . THR A 1 455 ? 9.552 7.099 17.999 1.00 96.56 455 THR A O 1
ATOM 3638 N N . TYR A 1 456 ? 8.277 5.600 16.925 1.00 95.50 456 TYR A N 1
ATOM 3639 C CA . TYR A 1 456 ? 7.089 5.711 17.780 1.00 95.50 456 TYR A CA 1
ATOM 3640 C C . TYR A 1 456 ? 6.811 4.388 18.500 1.00 95.50 456 TYR A C 1
ATOM 3642 O O . TYR A 1 456 ? 5.687 3.880 18.479 1.00 95.50 456 TYR A O 1
ATOM 3650 N N . ASN A 1 457 ? 7.857 3.812 19.091 1.00 94.88 457 ASN A N 1
ATOM 3651 C CA . ASN A 1 457 ? 7.767 2.557 19.825 1.00 94.88 457 ASN A CA 1
ATOM 3652 C C . ASN A 1 457 ? 7.144 2.770 21.214 1.00 94.88 457 ASN A C 1
ATOM 3654 O O . ASN A 1 457 ? 6.971 3.892 21.695 1.00 94.88 457 ASN A O 1
ATOM 3658 N N . TRP A 1 458 ? 6.815 1.657 21.852 1.00 93.88 458 TRP A N 1
ATOM 3659 C CA . TRP A 1 458 ? 6.527 1.571 23.275 1.00 93.88 458 TRP A CA 1
ATOM 3660 C C . TRP A 1 458 ? 7.319 0.401 23.847 1.00 93.88 458 TRP A C 1
ATOM 3662 O O . TRP A 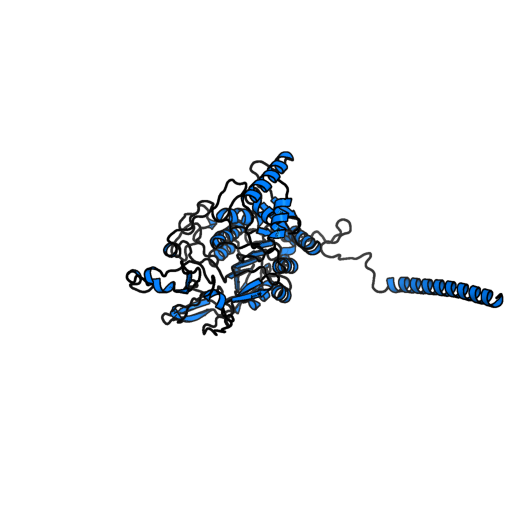1 458 ? 7.761 -0.480 23.105 1.00 93.88 458 TRP A O 1
ATOM 3672 N N . GLU A 1 459 ? 7.505 0.386 25.161 1.00 90.19 459 GLU A N 1
ATOM 3673 C CA . GLU A 1 459 ? 8.140 -0.746 25.826 1.00 90.19 459 GLU A CA 1
ATOM 3674 C C . GLU A 1 459 ? 7.244 -1.975 25.723 1.00 90.19 459 GLU A C 1
ATOM 3676 O O . GLU A 1 459 ? 6.019 -1.876 25.846 1.00 90.19 459 GLU A O 1
ATOM 3681 N N . LYS A 1 460 ? 7.860 -3.145 25.515 1.00 88.38 460 LYS A N 1
ATOM 3682 C CA . LYS A 1 460 ? 7.147 -4.415 25.612 1.00 88.38 460 LYS A CA 1
ATOM 3683 C C . LYS A 1 460 ? 6.447 -4.440 26.964 1.00 88.38 460 LYS A C 1
ATOM 3685 O O . LYS A 1 460 ? 7.157 -4.410 27.970 1.00 88.38 460 LYS A O 1
ATOM 3690 N N . PRO A 1 461 ? 5.101 -4.501 27.005 1.00 82.94 461 PRO A N 1
ATOM 3691 C CA . PRO A 1 461 ? 4.404 -4.570 28.272 1.00 82.94 461 PRO A CA 1
ATOM 3692 C C . PRO A 1 461 ? 5.002 -5.724 29.066 1.00 82.94 461 PRO A C 1
ATOM 3694 O O . PRO A 1 461 ? 5.141 -6.830 28.523 1.00 82.94 461 PRO A O 1
ATOM 3697 N N . GLU A 1 462 ? 5.376 -5.475 30.326 1.00 69.31 462 GLU A N 1
ATOM 3698 C CA . GLU A 1 462 ? 5.568 -6.574 31.262 1.00 69.31 462 GLU A CA 1
ATOM 3699 C C . GLU A 1 462 ? 4.313 -7.417 31.117 1.00 69.31 462 GLU A C 1
ATOM 3701 O O . GLU A 1 462 ? 3.205 -6.886 31.248 1.00 69.31 462 GLU A O 1
ATOM 3706 N N . SER A 1 463 ? 4.480 -8.674 30.688 1.00 54.59 463 SER A N 1
ATOM 3707 C CA . SER A 1 463 ? 3.364 -9.599 30.506 1.00 54.59 463 SER A CA 1
ATOM 3708 C C . SER A 1 463 ? 2.411 -9.352 31.657 1.00 54.59 463 SER A C 1
ATOM 3710 O O . SER A 1 463 ? 2.906 -9.396 32.789 1.00 54.59 463 SER A O 1
ATOM 3712 N N . MET A 1 464 ? 1.132 -9.033 31.394 1.00 48.03 464 MET A N 1
ATOM 3713 C CA . MET A 1 464 ? 0.139 -8.944 32.468 1.00 48.03 464 MET A CA 1
ATOM 3714 C C . MET A 1 464 ? 0.422 -10.133 33.367 1.00 48.03 464 MET A C 1
ATOM 3716 O O . MET A 1 464 ? 0.438 -11.254 32.848 1.00 48.03 464 MET A O 1
ATOM 3720 N N . ALA A 1 465 ? 0.876 -9.846 34.594 1.00 43.38 465 ALA A N 1
ATOM 3721 C CA . ALA A 1 465 ? 1.687 -10.781 35.364 1.00 43.38 465 ALA A CA 1
ATOM 3722 C C . ALA A 1 465 ? 1.070 -12.175 35.286 1.00 43.38 465 ALA A C 1
ATOM 3724 O O . ALA A 1 465 ? -0.157 -12.274 35.337 1.00 43.38 465 ALA A O 1
ATOM 3725 N N . LYS A 1 466 ? 1.892 -13.229 35.137 1.00 43.28 466 LYS A N 1
ATOM 3726 C CA . LYS A 1 466 ? 1.435 -14.627 35.235 1.00 43.28 466 LYS A CA 1
ATOM 3727 C C . LYS A 1 466 ? 0.335 -14.714 36.294 1.00 43.28 466 LYS A C 1
ATOM 3729 O O . LYS A 1 466 ? 0.605 -14.499 37.473 1.00 43.28 466 LYS A O 1
ATOM 3734 N N . GLY A 1 467 ? -0.898 -14.946 35.861 1.00 51.34 467 GLY A N 1
ATOM 3735 C CA . GLY A 1 467 ? -2.036 -14.707 36.728 1.00 51.34 467 GLY A CA 1
ATOM 3736 C C . GLY A 1 467 ? -3.364 -14.912 36.024 1.00 51.34 467 GLY A C 1
ATOM 3737 O O . GLY A 1 467 ? -3.487 -14.786 34.806 1.00 51.34 467 GLY A O 1
ATOM 3738 N N . MET A 1 468 ? -4.351 -15.268 36.835 1.00 48.59 468 MET A N 1
ATOM 3739 C CA . MET A 1 468 ? -5.738 -15.418 36.431 1.00 48.59 468 MET A CA 1
ATOM 3740 C C . MET A 1 468 ? -6.426 -14.061 36.571 1.00 48.59 468 MET A C 1
ATOM 3742 O O . MET A 1 468 ? -6.424 -13.487 37.659 1.00 48.59 468 MET A O 1
ATOM 3746 N N . VAL A 1 469 ? -7.045 -13.566 35.504 1.00 49.53 469 VAL A N 1
ATOM 3747 C CA . VAL A 1 469 ? -8.032 -12.485 35.594 1.00 49.53 469 VAL A CA 1
ATOM 3748 C C . VAL A 1 469 ? -9.390 -13.159 35.687 1.00 49.53 469 VAL A C 1
ATOM 3750 O O . VAL A 1 469 ? -9.842 -13.763 34.719 1.00 49.53 469 VAL A O 1
ATOM 3753 N N . ASP A 1 470 ? -9.995 -13.137 36.873 1.00 44.47 470 ASP A N 1
ATOM 3754 C CA . ASP A 1 470 ? -11.319 -13.725 37.128 1.00 44.47 470 ASP A CA 1
ATOM 3755 C C . ASP A 1 470 ? -11.444 -15.205 36.695 1.00 44.47 470 ASP A C 1
ATOM 3757 O O . ASP A 1 470 ? -12.454 -15.658 36.167 1.00 44.47 470 ASP A O 1
ATOM 3761 N N . GLY A 1 471 ? -10.364 -15.975 36.870 1.00 45.00 471 GLY A N 1
ATOM 3762 C CA . GLY A 1 471 ? -10.309 -17.387 36.476 1.00 45.00 471 GLY A CA 1
ATOM 3763 C C . GLY A 1 471 ? -9.873 -17.653 35.027 1.00 45.00 471 GLY A C 1
ATOM 3764 O O . GLY A 1 471 ? -9.823 -18.811 34.617 1.00 45.00 471 GLY A O 1
ATOM 3765 N N . HIS A 1 472 ? -9.517 -16.620 34.259 1.00 46.09 472 HIS A N 1
ATOM 3766 C CA . HIS A 1 472 ? -9.034 -16.746 32.883 1.00 46.09 472 HIS A CA 1
ATOM 3767 C C . HIS A 1 472 ? -7.537 -16.431 32.777 1.00 46.09 472 HIS A C 1
ATOM 3769 O O . HIS A 1 472 ? -7.070 -15.435 33.325 1.00 46.09 472 HIS A O 1
ATOM 3775 N N . ALA A 1 473 ? -6.792 -17.262 32.041 1.00 56.03 473 ALA A N 1
ATOM 3776 C CA . ALA A 1 473 ? -5.373 -17.065 31.736 1.00 56.03 473 ALA A CA 1
ATOM 3777 C C . ALA A 1 473 ? -5.206 -16.659 30.255 1.00 56.03 473 ALA A C 1
ATOM 3779 O O . ALA A 1 473 ? -5.137 -17.539 29.393 1.00 56.03 473 ALA A O 1
ATOM 3780 N N . PRO A 1 474 ? -5.134 -15.354 29.923 1.00 50.62 474 PRO A N 1
ATOM 3781 C CA . PRO A 1 474 ? -5.182 -14.876 28.534 1.00 50.62 474 PRO A CA 1
ATOM 3782 C C . PRO A 1 474 ? -3.950 -15.256 27.699 1.00 50.62 474 PRO A C 1
ATOM 3784 O O . PRO A 1 474 ? -3.993 -15.206 26.475 1.00 50.62 474 PRO A O 1
ATOM 3787 N N . PHE A 1 475 ? -2.853 -15.641 28.357 1.00 54.94 475 PHE A N 1
ATOM 3788 C CA . PHE A 1 475 ? -1.550 -15.893 27.731 1.00 54.94 475 PHE A CA 1
ATOM 3789 C C . PHE A 1 475 ? -0.995 -17.293 28.051 1.00 54.94 475 PHE A C 1
ATOM 3791 O O . PHE A 1 475 ? 0.211 -17.519 27.990 1.00 54.94 475 PHE A O 1
ATOM 3798 N N . GLY A 1 476 ? -1.890 -18.231 28.385 1.00 46.56 476 GLY A N 1
ATOM 3799 C CA . GLY A 1 476 ? -1.562 -19.606 28.762 1.00 46.56 476 GLY A CA 1
ATOM 3800 C C . GLY A 1 476 ? -1.466 -19.782 30.277 1.00 46.56 476 GLY A C 1
ATOM 3801 O O . GLY A 1 476 ? -0.757 -19.047 30.964 1.00 46.56 476 GLY A O 1
ATOM 3802 N N . ALA A 1 477 ? -2.199 -20.756 30.817 1.00 54.47 477 ALA A N 1
ATOM 3803 C CA . ALA A 1 477 ? -2.122 -21.078 32.236 1.00 54.47 477 ALA A CA 1
ATOM 3804 C C . ALA A 1 477 ? -0.796 -21.799 32.527 1.00 54.47 477 ALA A C 1
ATOM 3806 O O . ALA A 1 477 ? -0.441 -22.765 31.853 1.00 54.47 477 ALA A O 1
ATOM 3807 N N . THR A 1 478 ? -0.051 -21.335 33.533 1.00 54.91 478 THR A N 1
ATOM 3808 C CA . THR A 1 478 ? 1.155 -22.030 34.020 1.00 54.91 478 THR A CA 1
ATOM 3809 C C . THR A 1 478 ? 0.827 -23.179 34.966 1.00 54.91 478 THR A C 1
ATOM 3811 O O . THR A 1 478 ? 1.662 -24.048 35.187 1.00 54.91 478 THR A O 1
ATOM 3814 N N . GLU A 1 479 ? -0.386 -23.178 35.514 1.00 52.81 479 GLU A N 1
ATOM 3815 C CA . GLU A 1 479 ? -0.928 -24.217 36.376 1.00 52.81 479 GLU A CA 1
ATOM 3816 C C . GLU A 1 479 ? -2.394 -24.426 36.009 1.00 52.81 479 GLU A C 1
ATOM 3818 O O . GLU A 1 479 ? -3.159 -23.467 35.895 1.00 52.81 479 GLU A O 1
ATOM 3823 N N . TYR A 1 480 ? -2.794 -25.681 35.841 1.00 57.19 480 TYR A N 1
ATOM 3824 C CA . TYR A 1 480 ? -4.182 -26.048 35.620 1.00 57.19 480 TYR A CA 1
ATOM 3825 C C . TYR A 1 480 ? -4.686 -26.835 36.837 1.00 57.19 480 TYR A C 1
ATOM 3827 O O . TYR A 1 480 ? -4.646 -28.067 36.836 1.00 57.19 480 TYR A O 1
ATOM 3835 N N . PRO A 1 481 ? -5.171 -26.165 37.897 1.00 50.56 481 PRO A N 1
ATOM 3836 C CA . PRO A 1 481 ? -5.594 -26.834 39.134 1.00 50.56 481 PRO A CA 1
ATOM 3837 C C . PRO A 1 481 ? -6.739 -27.845 38.929 1.00 50.56 481 PRO A C 1
ATOM 3839 O O . PRO A 1 481 ? -6.993 -28.676 39.800 1.00 50.56 481 PRO A O 1
ATOM 3842 N N . HIS A 1 482 ? -7.398 -27.804 37.765 1.00 52.22 482 HIS A N 1
ATOM 3843 C CA . HIS A 1 482 ? -8.462 -28.717 37.348 1.00 52.22 482 HIS A CA 1
ATOM 3844 C C . HIS A 1 482 ? -8.207 -29.388 35.987 1.00 52.22 482 HIS A C 1
ATOM 3846 O O . HIS A 1 482 ? -9.134 -29.969 35.421 1.00 52.22 482 HIS A O 1
ATOM 3852 N N . GLU A 1 483 ? -6.988 -29.320 35.431 1.00 50.00 483 GLU A N 1
ATOM 3853 C CA . GLU A 1 483 ? -6.680 -30.114 34.236 1.00 50.00 483 GLU A CA 1
ATOM 3854 C C . GLU A 1 483 ? -6.806 -31.589 34.584 1.00 50.00 483 GLU A C 1
ATOM 3856 O O . GLU A 1 483 ? -6.175 -32.113 35.504 1.00 50.00 483 GLU A O 1
ATOM 3861 N N . ALA A 1 484 ? -7.666 -32.245 33.816 1.00 49.38 484 ALA A N 1
ATOM 3862 C CA . ALA A 1 484 ? -7.848 -33.673 33.806 1.00 49.38 484 ALA A CA 1
ATOM 3863 C C . ALA A 1 484 ? -6.501 -34.368 33.578 1.00 49.38 484 ALA A C 1
ATOM 3865 O O . ALA A 1 484 ? -6.075 -34.552 32.436 1.00 49.38 484 ALA A O 1
ATOM 3866 N N . LYS A 1 485 ? -5.828 -34.798 34.651 1.00 54.56 485 LYS A N 1
ATOM 3867 C CA . LYS A 1 485 ? -4.625 -35.617 34.515 1.00 54.56 485 LYS A CA 1
ATOM 3868 C C . LYS A 1 485 ? -5.001 -36.882 33.752 1.00 54.56 485 LYS A C 1
ATOM 3870 O O . LYS A 1 485 ? -5.944 -37.594 34.111 1.00 54.56 485 LYS A O 1
ATOM 3875 N N . LYS A 1 486 ? -4.277 -37.140 32.660 1.00 46.72 486 LYS A N 1
ATOM 3876 C CA . LYS A 1 486 ? -4.463 -38.303 31.784 1.00 46.72 486 LYS A CA 1
ATOM 3877 C C . LYS A 1 486 ? -4.468 -39.575 32.648 1.00 46.72 486 LYS A C 1
ATOM 3879 O O . LYS A 1 486 ? -3.425 -39.992 33.137 1.00 46.72 486 LYS A O 1
ATOM 3884 N N . GLY A 1 487 ? -5.652 -40.148 32.879 1.00 55.62 487 GLY A N 1
ATOM 3885 C CA . GLY A 1 487 ? -5.847 -41.321 33.740 1.00 55.62 487 GLY A CA 1
ATOM 3886 C C . GLY A 1 487 ? -7.062 -41.247 34.671 1.00 55.62 487 GLY A C 1
ATOM 3887 O O . GLY A 1 487 ? -7.716 -42.270 34.866 1.00 55.62 487 GLY A O 1
ATOM 3888 N N . GLU A 1 488 ? -7.443 -40.070 35.175 1.00 53.94 488 GLU A N 1
ATOM 3889 C CA . GLU A 1 488 ? -8.486 -39.976 36.219 1.00 53.94 488 GLU A CA 1
ATOM 3890 C C . GLU A 1 488 ? -9.912 -40.198 35.688 1.00 53.94 488 GLU A C 1
ATOM 3892 O O . GLU A 1 488 ? -10.720 -40.860 36.335 1.00 53.94 488 GLU A O 1
ATOM 3897 N N . TYR A 1 489 ? -10.208 -39.768 34.458 1.00 52.44 489 TYR A N 1
ATOM 3898 C CA . TYR A 1 489 ? -11.519 -39.996 33.830 1.00 52.44 489 TYR A CA 1
ATOM 3899 C C . TYR A 1 489 ? -11.734 -41.446 33.386 1.00 52.44 489 TYR A C 1
ATOM 3901 O O . TYR A 1 489 ? -12.874 -41.859 33.180 1.00 52.44 489 TYR A O 1
ATOM 3909 N N . SER A 1 490 ? -10.665 -42.240 33.261 1.00 56.66 490 SER A N 1
ATOM 3910 C CA . SER A 1 490 ? -10.777 -43.623 32.791 1.00 56.66 490 SER A CA 1
ATOM 3911 C C . SER A 1 490 ? -11.588 -44.486 33.761 1.00 56.66 490 SER A C 1
ATOM 3913 O O . SER A 1 490 ? -12.435 -45.249 33.311 1.00 56.66 490 SER A O 1
ATOM 3915 N N . LEU A 1 491 ? -11.415 -44.300 35.076 1.00 60.41 491 LEU A N 1
ATOM 3916 C CA . LEU A 1 491 ? -12.107 -45.067 36.116 1.00 60.41 491 LEU A CA 1
ATOM 3917 C C . LEU A 1 491 ? -13.581 -44.677 36.256 1.00 60.41 491 LEU A C 1
ATOM 3919 O O . LEU A 1 491 ? -14.431 -45.557 36.382 1.00 60.41 491 LEU A O 1
ATOM 3923 N N . TYR A 1 492 ? -13.904 -43.383 36.176 1.00 66.31 492 TYR A N 1
ATOM 3924 C CA . TYR A 1 492 ? -15.294 -42.920 36.229 1.00 66.31 492 TYR A CA 1
ATOM 3925 C C . TYR A 1 492 ? -16.070 -43.328 34.977 1.00 66.31 492 TYR A C 1
ATOM 3927 O O . TYR A 1 492 ? -17.208 -43.786 35.082 1.00 66.31 492 TYR A O 1
ATOM 3935 N N . VAL A 1 493 ? -15.450 -43.243 33.796 1.00 68.88 493 VAL A N 1
ATOM 3936 C CA . VAL A 1 493 ? -16.060 -43.708 32.544 1.00 68.88 493 VAL A CA 1
ATOM 3937 C C . VAL A 1 493 ? -16.232 -45.231 32.563 1.00 68.88 493 VAL A C 1
ATOM 3939 O O . VAL A 1 493 ? -17.329 -45.702 32.268 1.00 68.88 493 VAL A O 1
ATOM 3942 N N . LEU A 1 494 ? -15.225 -46.007 32.996 1.00 72.00 494 LEU A N 1
ATOM 3943 C CA . LEU A 1 494 ? -15.361 -47.465 33.138 1.00 72.00 494 LEU A CA 1
ATOM 3944 C C . LEU A 1 494 ? -16.468 -47.835 34.132 1.00 72.00 494 LEU A C 1
ATOM 3946 O O . LEU A 1 494 ? -17.300 -48.689 33.836 1.00 72.00 494 LEU A O 1
ATOM 3950 N N . GLY A 1 495 ? -16.500 -47.179 35.296 1.00 77.31 495 GLY A N 1
ATOM 3951 C CA . GLY A 1 495 ? -17.510 -47.407 36.326 1.00 77.31 495 GLY A CA 1
ATOM 3952 C C . GLY A 1 495 ? -18.918 -47.101 35.823 1.00 77.31 495 GLY A C 1
ATOM 3953 O O . GLY A 1 495 ? -19.831 -47.904 36.009 1.00 77.31 495 GLY A O 1
ATOM 3954 N N . THR A 1 496 ? -19.088 -45.993 35.101 1.00 77.75 496 THR A N 1
ATOM 3955 C CA . THR A 1 496 ? -20.382 -45.608 34.520 1.00 77.75 496 THR A CA 1
ATOM 3956 C C . THR A 1 496 ? -20.830 -46.602 33.446 1.00 77.75 496 THR A C 1
ATOM 3958 O O . THR A 1 496 ? -21.991 -47.006 33.432 1.00 77.75 496 THR A O 1
ATOM 3961 N N . ILE A 1 497 ? -19.911 -47.069 32.592 1.00 78.69 497 ILE A N 1
ATOM 3962 C CA . ILE A 1 497 ? -20.190 -48.098 31.579 1.00 78.69 497 ILE A CA 1
ATOM 3963 C C . ILE A 1 497 ? -20.613 -49.415 32.245 1.00 78.69 497 ILE A C 1
ATOM 3965 O O . ILE A 1 497 ? -21.616 -50.004 31.845 1.00 78.69 497 ILE A O 1
ATOM 3969 N N . ILE A 1 498 ? -19.910 -49.862 33.291 1.00 82.38 498 ILE A N 1
ATOM 3970 C CA . ILE A 1 498 ? -20.246 -51.092 34.028 1.00 82.38 498 ILE A CA 1
ATOM 3971 C C . ILE A 1 498 ? -21.633 -50.985 34.671 1.00 82.38 498 ILE A C 1
ATOM 3973 O O . ILE A 1 498 ? -22.429 -51.918 34.563 1.00 82.38 498 ILE A O 1
ATOM 3977 N N . ILE A 1 499 ? -21.954 -49.846 35.291 1.00 85.88 499 ILE A N 1
ATOM 3978 C CA . ILE A 1 499 ? -23.272 -49.609 35.894 1.00 85.88 499 ILE A CA 1
ATOM 3979 C C . ILE A 1 499 ? -24.363 -49.626 34.819 1.00 85.88 499 ILE A C 1
ATOM 3981 O O . ILE A 1 499 ? -25.384 -50.288 35.001 1.00 85.88 499 ILE A O 1
ATOM 3985 N N . LEU A 1 500 ? -24.146 -48.970 33.675 1.00 80.62 500 LEU A N 1
ATOM 3986 C CA . LEU A 1 500 ? -25.099 -48.973 32.563 1.00 80.62 500 LEU A CA 1
ATOM 3987 C C . LEU A 1 500 ? -25.327 -50.384 32.008 1.00 80.62 500 LEU A C 1
ATOM 3989 O O . LEU A 1 500 ? -26.477 -50.766 31.786 1.00 80.62 500 LEU A O 1
ATOM 3993 N N . PHE A 1 501 ? -24.274 -51.192 31.852 1.00 78.62 501 PHE A N 1
ATOM 3994 C CA . PHE A 1 501 ? -24.404 -52.590 31.431 1.00 78.62 501 PHE A CA 1
ATOM 3995 C C . PHE A 1 501 ? -25.095 -53.464 32.483 1.00 78.62 501 PHE A C 1
ATOM 3997 O O . PHE A 1 501 ? -25.899 -54.320 32.116 1.00 78.62 501 PHE A O 1
ATOM 4004 N N . ALA A 1 502 ? -24.850 -53.241 33.775 1.00 80.75 502 ALA A N 1
ATOM 4005 C CA . ALA A 1 502 ? -25.524 -53.965 34.852 1.00 80.75 502 ALA A CA 1
ATOM 4006 C C . ALA A 1 502 ? -27.020 -53.616 34.927 1.00 80.75 502 ALA A C 1
ATOM 4008 O O . ALA A 1 502 ? -27.858 -54.509 35.059 1.00 80.75 502 ALA A O 1
ATOM 4009 N N . VAL A 1 503 ? -27.375 -52.335 34.777 1.00 82.50 503 VAL A N 1
ATOM 4010 C CA . VAL A 1 503 ? -28.770 -51.869 34.742 1.00 82.50 503 VAL 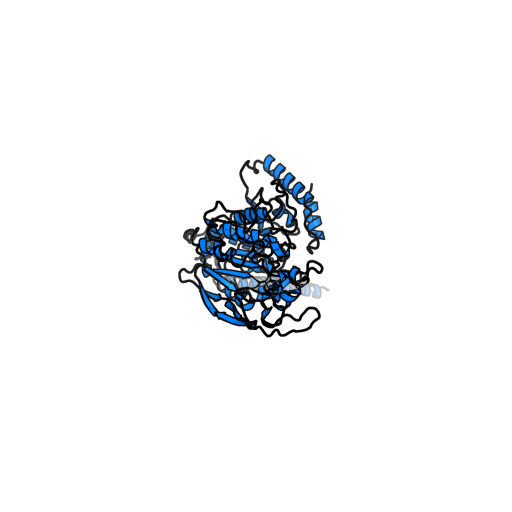A CA 1
ATOM 4011 C C . VAL A 1 503 ? -29.477 -52.378 33.488 1.00 82.50 503 VAL A C 1
ATOM 4013 O O . VAL A 1 503 ? -30.588 -52.899 33.588 1.00 82.50 503 VAL A O 1
ATOM 4016 N N . ALA A 1 504 ? -28.833 -52.304 32.319 1.00 77.06 504 ALA A N 1
ATOM 4017 C CA . ALA A 1 504 ? -29.372 -52.855 31.080 1.00 77.06 504 ALA A CA 1
ATOM 4018 C C . ALA A 1 504 ? -29.550 -54.377 31.184 1.00 77.06 504 ALA A C 1
ATOM 4020 O O . ALA A 1 504 ? -30.632 -54.888 30.903 1.00 77.06 504 ALA A O 1
ATOM 4021 N N . GLY A 1 505 ? -28.537 -55.104 31.661 1.00 79.31 505 GLY A N 1
ATOM 4022 C CA . GLY A 1 505 ? -28.596 -56.549 31.885 1.00 79.31 505 GLY A CA 1
ATOM 4023 C C . GLY A 1 505 ? -29.693 -56.949 32.874 1.00 79.31 505 GLY A C 1
ATOM 4024 O O . GLY A 1 505 ? -30.459 -57.874 32.604 1.00 79.31 505 GLY A O 1
ATOM 4025 N N . GLY A 1 506 ? -29.846 -56.207 33.974 1.00 77.56 506 GLY A N 1
ATOM 4026 C CA . GLY A 1 506 ? -30.935 -56.383 34.936 1.00 77.56 506 GLY A CA 1
ATOM 4027 C C . GLY A 1 506 ? -32.311 -56.116 34.322 1.00 77.56 506 GLY A C 1
ATOM 4028 O O . GLY A 1 506 ? -33.228 -56.925 34.478 1.00 77.56 506 GLY A O 1
ATOM 4029 N N . TYR A 1 507 ? -32.454 -55.035 33.553 1.00 79.69 507 TYR A N 1
ATOM 4030 C CA . TYR A 1 507 ? -33.688 -54.693 32.844 1.00 79.69 507 TYR A CA 1
ATOM 4031 C C . TYR A 1 507 ? -34.074 -55.768 31.817 1.00 79.69 507 TYR A C 1
ATOM 4033 O O . TYR A 1 507 ? -35.213 -56.246 31.814 1.00 79.69 507 TYR A O 1
ATOM 4041 N N . PHE A 1 508 ? -33.126 -56.214 30.988 1.00 75.75 508 PHE A N 1
ATOM 4042 C CA . PHE A 1 508 ? -33.349 -57.282 30.014 1.00 75.75 508 PHE A CA 1
ATOM 4043 C C . PHE A 1 508 ? -33.620 -58.629 30.688 1.00 75.75 508 PHE A C 1
ATOM 4045 O O . PHE A 1 508 ? -34.507 -59.355 30.241 1.00 75.75 508 PHE A O 1
ATOM 4052 N N . GLY A 1 509 ? -32.959 -58.936 31.806 1.00 76.75 509 GLY A N 1
ATOM 4053 C CA . GLY A 1 509 ? -33.230 -60.126 32.613 1.00 76.75 509 GLY A CA 1
ATOM 4054 C C . GLY A 1 509 ? -34.647 -60.138 33.194 1.00 76.75 509 GLY A C 1
ATOM 4055 O O . GLY A 1 509 ? -35.356 -61.141 33.086 1.00 76.75 509 GLY A O 1
ATOM 4056 N N . ILE A 1 510 ? -35.115 -59.009 33.739 1.00 75.00 510 ILE A N 1
ATOM 4057 C CA . ILE A 1 510 ? -36.491 -58.853 34.238 1.00 75.00 510 ILE A CA 1
ATOM 4058 C C . ILE A 1 510 ? -37.500 -58.982 33.089 1.00 75.00 510 ILE A C 1
ATOM 4060 O O . ILE A 1 510 ? -38.512 -59.675 33.231 1.00 75.00 510 ILE A O 1
ATOM 4064 N N . LYS A 1 511 ? -37.224 -58.360 31.936 1.00 72.31 511 LYS A N 1
ATOM 4065 C CA . LYS A 1 511 ? -38.093 -58.422 30.752 1.00 72.31 511 LYS A CA 1
ATOM 4066 C C . LYS A 1 511 ? -38.167 -59.842 30.178 1.00 72.31 511 LYS A C 1
ATOM 4068 O O . LYS A 1 511 ? -39.259 -60.313 29.869 1.00 72.31 511 LYS A O 1
ATOM 4073 N N . TYR A 1 512 ? -37.046 -60.561 30.134 1.00 72.69 512 TYR A N 1
ATOM 4074 C CA . TYR A 1 512 ? -36.975 -61.963 29.716 1.00 72.69 512 TYR A CA 1
ATOM 4075 C C . TYR A 1 512 ? -37.716 -62.897 30.682 1.00 72.69 512 TYR A C 1
ATOM 4077 O O . TYR A 1 512 ? -38.460 -63.778 30.248 1.00 72.69 512 TYR A O 1
ATOM 4085 N N . LYS A 1 513 ? -37.596 -62.678 31.999 1.00 71.44 513 LYS A N 1
ATOM 4086 C CA . LYS A 1 513 ? -38.326 -63.455 33.015 1.00 71.44 513 LYS A CA 1
ATOM 4087 C C . LYS A 1 513 ? -39.838 -63.226 32.913 1.00 71.44 513 LYS A C 1
ATOM 4089 O O . LYS A 1 513 ? -40.596 -64.192 32.942 1.00 71.44 513 LYS A O 1
ATOM 4094 N N . LYS A 1 514 ? -40.281 -61.977 32.707 1.00 71.19 514 LYS A N 1
ATOM 4095 C CA . LYS A 1 514 ? -41.695 -61.644 32.444 1.00 71.19 514 LYS A CA 1
ATOM 4096 C C . LYS A 1 514 ? -42.207 -62.270 31.141 1.00 71.19 514 LYS A C 1
ATOM 4098 O O . LYS A 1 514 ? -43.299 -62.827 31.141 1.00 71.19 514 LYS A O 1
ATOM 4103 N N . TRP A 1 515 ? -41.410 -62.253 30.070 1.00 69.94 515 TRP A N 1
ATOM 4104 C CA . TRP A 1 515 ? -41.750 -62.900 28.798 1.00 69.94 515 TRP A CA 1
ATOM 4105 C C . TRP A 1 515 ? -41.876 -64.425 28.929 1.00 69.94 515 TRP A C 1
ATOM 4107 O O . TRP A 1 515 ? -42.850 -65.001 28.453 1.00 69.94 515 TRP A O 1
ATOM 4117 N N . ARG A 1 516 ? -40.959 -65.085 29.652 1.00 70.00 516 ARG A N 1
ATOM 4118 C CA . ARG A 1 516 ? -41.049 -66.527 29.946 1.00 70.00 516 ARG A CA 1
ATOM 4119 C C . ARG A 1 516 ? -42.273 -66.892 30.785 1.00 70.00 516 ARG A C 1
ATOM 4121 O O . ARG A 1 516 ? -42.886 -67.917 30.520 1.00 70.00 516 ARG A O 1
ATOM 4128 N N . ILE A 1 517 ? -42.625 -66.078 31.783 1.00 68.75 517 ILE A N 1
ATOM 4129 C CA . ILE A 1 517 ? -43.823 -66.298 32.612 1.00 68.75 517 ILE A CA 1
ATOM 4130 C C . ILE A 1 517 ? -45.101 -66.108 31.783 1.00 68.75 517 ILE A C 1
ATOM 4132 O O . ILE A 1 517 ? -46.048 -66.870 31.949 1.00 68.75 517 ILE A O 1
ATOM 4136 N N . TRP A 1 518 ? -45.128 -65.129 30.874 1.00 69.31 518 TRP A N 1
ATOM 4137 C CA . TRP A 1 518 ? -46.250 -64.921 29.957 1.00 69.31 518 TRP A CA 1
ATOM 4138 C C . TRP A 1 518 ? -46.433 -66.105 28.992 1.00 69.31 518 TRP A C 1
ATOM 4140 O O . TRP A 1 518 ? -47.537 -66.632 28.901 1.00 69.31 518 TRP A O 1
ATOM 4150 N N . LYS A 1 519 ? -45.338 -66.594 28.388 1.00 60.78 519 LYS A N 1
ATOM 4151 C CA . LYS A 1 519 ? -45.306 -67.748 27.463 1.00 60.78 519 LYS A CA 1
ATOM 4152 C C . LYS A 1 519 ? -45.543 -69.118 28.128 1.00 60.78 519 LYS A C 1
ATOM 4154 O O . LYS A 1 519 ? -45.590 -70.130 27.448 1.00 60.78 519 LYS A O 1
ATOM 4159 N N . ALA A 1 520 ? -45.578 -69.177 29.458 1.00 62.97 520 ALA A N 1
ATOM 4160 C CA . ALA A 1 520 ? -45.934 -70.385 30.208 1.00 62.97 520 ALA A CA 1
ATOM 4161 C C . ALA A 1 520 ? -47.404 -70.373 30.669 1.00 62.97 520 ALA A C 1
ATOM 4163 O O . ALA A 1 520 ? -47.890 -71.376 31.183 1.00 62.97 520 ALA A O 1
ATOM 4164 N N . LYS A 1 521 ? -48.093 -69.229 30.537 1.00 57.25 521 LYS A N 1
ATOM 4165 C CA . LYS A 1 521 ? -49.505 -69.032 30.913 1.00 57.25 521 LYS A CA 1
ATOM 4166 C C . LYS A 1 521 ? -50.445 -68.890 29.707 1.00 57.25 521 LYS A C 1
ATOM 4168 O O . LYS A 1 521 ? -51.653 -68.850 29.910 1.00 57.25 521 LYS A O 1
ATOM 4173 N N . HIS A 1 522 ? -49.887 -68.777 28.506 1.00 49.53 522 HIS A N 1
ATOM 4174 C CA . HIS A 1 522 ? -50.531 -68.788 27.189 1.00 49.53 522 HIS A CA 1
ATOM 4175 C C . HIS A 1 522 ? -49.702 -69.723 26.313 1.00 49.53 522 HIS A C 1
ATOM 4177 O O . HIS A 1 522 ? -50.280 -70.312 25.379 1.00 49.53 522 HIS A O 1
#

Sequence (522 aa):
MPPSLYNEWWKRHAIRDVEPNVAAMYLTSKEVYDFLGKIGLDKPGERESIITVAGQFDIGVPWDRAFVGAARAGRIMGTPVDASYWISRSAFYPAVIFANPALNENGITLINGSKSTRTATGLLRILKPSQDEKFTYPILNSFMTYCYRFNERASSYWGFNYTTASGITPFDQPSMNPIDNNVLAKYGKYGSYWPDLTEPEVIPFYLRKSGYEIAFTTNFTATMDDLNRGVIAWFETTHGWHRNSGSIAFWNPYGAPGFAGINISLPTVEPNPWRGYEIYLPGWLDGSTEEPDVLSQSKKLGIDIVPAKLSDLPMSKYLPIIRKTGYDGVVITVLFGRLRTKDYTGYEIDEALDNIHSCGFNAGSCLISNTYLHLTLIRHGSVYQVIDPWETSWYAAFATEMFARDLALGKTVGEAFTNSILHTGVGFITKQWWWDIKENLCYFGDPDLRMWSPTYNWEKPESMAKGMVDGHAPFGATEYPHEAKKGEYSLYVLGTIIILFAVAGGYFGIKYKKWRIWKAKH

pLDDT: mean 85.58, std 14.63, range [37.75, 98.81]

Foldseek 3Di:
DDLCVQLVVCVVCVQQPDFDDLVVLLVVLVVVLVVCVVVVNQDPPDAEAAEAEDECNVGNQSNQLSCQPSHLGAYQYDPPVLSVLLVLCLVCVLFLLVVFLLQPPQFFKAFFFWFWDADPVLDIDTPGATDIDGFHQEEEEAAQKFFACAQNWQCLLVVHFDAWLVRFGAPPAFDPDPLQACLCVVVVDGGGHHHHLHLLRLLCSLQVLLVGDYGAWQAPLRVQVRLQSAHLAYEEEAAWDFPPLIKGKGFDQQWDCADVRNRDRDPDGRRIHSHHAFQADDSNLGATNVGRQQFDQDPVPRDGHAGQCLLVDVPLVVDPSSSNHHGNRIGLDDHRSNRGIDMDHLVNSLVSHQASRQYAYEYPHEQRPPGSNNSSNSVSHHNKYFYYNHAADSCCSQLSSQLSNVLSVQQFSSVSNSVSLSRHAANSNVPRDDPGSRSRTGMHHGSRRTRATPNNHDDNPPPPPQDDDVNDGSPDHPDDPPPDDVPPVVVVVVVVVVVVVVVVVVVVVVVVVVVVVVVVVD

Secondary structure (DSSP, 8-state):
--THHHHHHHHHTTT--SPPPHHHHHHHHHHHHHHHHHTT-S-TT--EEEEEE--TTTS-THHHHHHBTTEEEEEE-SSHHHHHHHHHHHHTHHHHGGGSGGG-TT-EEEEEPBEEEE-TTS-EEEEE--EEEEESSEEEEEESSEE-SIIIIIHHHHTS----TTS--TTTSB-S-GGGBTTTGGGT--SBBPPPS-HHHHHHHHHHHTT-EEEE--SHHHHHHHHHH--SEEEEES-EESSTT-EEEEE-TT--B-TTS-B---S---SSBSS-----SSGGGS--SSS---EEE-TTT-SEEEEGGGGGSTTGGG-TTGGG----SEES-SSTGGGGEEEEEHHHHHHH-S--TT-EEEE--TT-TTSHHHHHHHHTT-SEEEE-SS---TTHHHHHHHHHHHHHTT--HHHHHHHHHHHHS-BTTTTB--S------EEES-TT-----STT--PPPP-S-SS-BTTB-TT--S--TT---TTHHHHHHHHHHHHHHHHHHHHHHHHHHHHHHHTTT-